Protein AF-0000000083410992 (afdb_homodimer)

Structure (mmCIF, N/CA/C/O backbone):
data_AF-0000000083410992-model_v1
#
loop_
_entity.id
_entity.type
_entity.pdbx_description
1 polymer 'MBL fold metallo-hydrolase'
#
loop_
_atom_site.group_PDB
_atom_site.id
_atom_site.type_symbol
_atom_site.label_atom_id
_atom_site.label_alt_id
_atom_site.label_comp_id
_atom_site.label_asym_id
_atom_site.label_entity_id
_atom_site.label_seq_id
_atom_site.pdbx_PDB_ins_code
_atom_site.Cartn_x
_atom_site.Cartn_y
_atom_site.Cartn_z
_atom_site.occupancy
_atom_site.B_iso_or_equiv
_atom_site.auth_seq_id
_atom_site.auth_comp_id
_atom_site.auth_asym_id
_atom_site.auth_atom_id
_atom_site.pdbx_PDB_model_num
ATOM 1 N N . MET A 1 1 ? -15.828 18.203 16.547 1 94.44 1 MET A N 1
ATOM 2 C CA . MET A 1 1 ? -15.164 17.422 15.516 1 94.44 1 MET A CA 1
ATOM 3 C C . MET A 1 1 ? -14.102 16.516 16.125 1 94.44 1 MET A C 1
ATOM 5 O O . MET A 1 1 ? -13.539 16.828 17.172 1 94.44 1 MET A O 1
ATOM 9 N N . ARG A 1 2 ? -13.938 15.328 15.492 1 96.75 2 ARG A N 1
ATOM 10 C CA . ARG A 1 2 ? -12.906 14.398 15.953 1 96.75 2 ARG A CA 1
ATOM 11 C C . ARG A 1 2 ? -11.859 14.164 14.875 1 96.75 2 ARG A C 1
ATOM 13 O O . ARG A 1 2 ? -12.188 14.055 13.695 1 96.75 2 ARG A O 1
ATOM 20 N N . LEU A 1 3 ? -10.57 14.133 15.359 1 98.31 3 LEU A N 1
ATOM 21 C CA . LEU A 1 3 ? -9.445 13.836 14.477 1 98.31 3 LEU A CA 1
ATOM 22 C C . LEU A 1 3 ? -8.836 12.484 14.812 1 98.31 3 LEU A C 1
ATOM 24 O O . LEU A 1 3 ? -8.508 12.211 15.969 1 98.31 3 LEU A O 1
ATOM 28 N N . ARG A 1 4 ? -8.75 11.648 13.852 1 98.75 4 ARG A N 1
ATOM 29 C CA . ARG A 1 4 ? -8 10.398 13.984 1 98.75 4 ARG A CA 1
ATOM 30 C C . ARG A 1 4 ? -6.758 10.398 13.102 1 98.75 4 ARG A C 1
ATOM 32 O O . ARG A 1 4 ? -6.859 10.562 11.883 1 98.75 4 ARG A O 1
ATOM 39 N N . PHE A 1 5 ? -5.617 10.234 13.766 1 98.94 5 PHE A N 1
ATOM 40 C CA . PHE A 1 5 ? -4.395 10.039 12.992 1 98.94 5 PHE A CA 1
ATOM 41 C C . PHE A 1 5 ? -4.324 8.617 12.438 1 98.94 5 PHE A C 1
ATOM 43 O O . PHE A 1 5 ? -4.125 7.664 13.188 1 98.94 5 PHE A O 1
ATOM 50 N N . LEU A 1 6 ? -4.477 8.5 11.117 1 98.88 6 LEU A N 1
ATOM 51 C CA . LEU A 1 6 ? -4.371 7.176 10.508 1 98.88 6 LEU A CA 1
ATOM 52 C C . LEU A 1 6 ? -2.912 6.734 10.422 1 98.88 6 LEU A C 1
ATOM 54 O O . LEU A 1 6 ? -2.592 5.578 10.711 1 98.88 6 LEU A O 1
ATOM 58 N N . GLY A 1 7 ? -2.094 7.613 9.992 1 98.88 7 GLY A N 1
ATOM 59 C CA . GLY A 1 7 ? -0.65 7.441 9.953 1 98.88 7 GLY A CA 1
ATOM 60 C C . GLY A 1 7 ? 0.111 8.703 10.305 1 98.88 7 GLY A C 1
ATOM 61 O O . GLY A 1 7 ? -0.399 9.812 10.133 1 98.88 7 GLY A O 1
ATOM 62 N N . THR A 1 8 ? 1.379 8.516 10.789 1 98.94 8 THR A N 1
ATOM 63 C CA . THR A 1 8 ? 2.119 9.672 11.281 1 98.94 8 THR A CA 1
ATOM 64 C C . THR A 1 8 ? 3.582 9.594 10.859 1 98.94 8 THR A C 1
ATOM 66 O O . THR A 1 8 ? 4.434 10.289 11.43 1 98.94 8 THR A O 1
ATOM 69 N N . GLY A 1 9 ? 3.867 8.688 9.898 1 98.81 9 GLY A N 1
ATOM 70 C CA . GLY A 1 9 ? 5.246 8.484 9.477 1 98.81 9 GLY A CA 1
ATOM 71 C C . GLY A 1 9 ? 5.555 9.094 8.125 1 98.81 9 GLY A C 1
ATOM 72 O O . GLY A 1 9 ? 4.664 9.633 7.461 1 98.81 9 GLY A O 1
ATOM 73 N N . THR A 1 10 ? 6.836 9.078 7.781 1 97.75 10 THR A N 1
ATOM 74 C CA . THR A 1 10 ? 7.336 9.57 6.5 1 97.75 10 THR A CA 1
ATOM 75 C C . THR A 1 10 ? 7.055 8.57 5.387 1 97.75 10 THR A C 1
ATOM 77 O O . THR A 1 10 ? 6.398 7.547 5.613 1 97.75 10 THR A O 1
ATOM 80 N N . SER A 1 11 ? 7.602 8.898 4.191 1 96.56 11 SER A N 1
ATOM 81 C CA . SER A 1 11 ? 7.379 8.078 3.006 1 96.56 11 SER A CA 1
ATOM 82 C C . SER A 1 11 ? 7.922 6.664 3.199 1 96.56 11 SER A C 1
ATOM 84 O O . SER A 1 11 ? 7.422 5.715 2.594 1 96.56 11 SER A O 1
ATOM 86 N N . SER A 1 12 ? 8.883 6.5 4.137 1 95.44 12 SER A N 1
ATOM 87 C CA . SER A 1 12 ? 9.5 5.191 4.336 1 95.44 12 SER A CA 1
ATOM 88 C C . SER A 1 12 ? 8.812 4.426 5.465 1 95.44 12 SER A C 1
ATOM 90 O O . SER A 1 12 ? 9.109 3.248 5.688 1 95.44 12 SER A O 1
ATOM 92 N N . GLY A 1 13 ? 7.887 5.105 6.168 1 97.69 13 GLY A N 1
ATOM 93 C CA . GLY A 1 13 ? 7.359 4.492 7.379 1 97.69 13 GLY A CA 1
ATOM 94 C C . GLY A 1 13 ? 8.414 4.273 8.445 1 97.69 13 GLY A C 1
ATOM 95 O O . GLY A 1 13 ? 9.602 4.477 8.203 1 97.69 13 GLY A O 1
ATOM 96 N N . VAL A 1 14 ? 7.949 4.039 9.617 1 98.69 14 VAL A N 1
ATOM 97 C CA . VAL A 1 14 ? 8.781 3.59 10.727 1 98.69 14 VAL A CA 1
ATOM 98 C C . VAL A 1 14 ? 8.242 2.27 11.273 1 98.69 14 VAL A C 1
ATOM 100 O O . VAL A 1 14 ? 7.109 2.209 11.766 1 98.69 14 VAL A O 1
ATOM 103 N N . PRO A 1 15 ? 9.094 1.161 11.219 1 98.31 15 PRO A N 1
ATOM 104 C CA . PRO A 1 15 ? 10.516 1.093 10.867 1 98.31 15 PRO A CA 1
ATOM 105 C C . PRO A 1 15 ? 10.766 1.355 9.383 1 98.31 15 PRO A C 1
ATOM 107 O O . PRO A 1 15 ? 9.875 1.125 8.555 1 98.31 15 PRO A O 1
ATOM 110 N N . GLN A 1 16 ? 11.875 1.938 9.109 1 97.25 16 GLN A N 1
ATOM 111 C CA . GLN A 1 16 ? 12.383 1.91 7.75 1 97.25 16 GLN A CA 1
ATOM 112 C C . GLN A 1 16 ? 12.906 0.522 7.387 1 97.25 16 GLN A C 1
ATOM 114 O O . GLN A 1 16 ? 13.602 -0.113 8.18 1 97.25 16 GLN A O 1
ATOM 119 N N . LEU A 1 17 ? 12.516 0.071 6.168 1 96.31 17 LEU A N 1
ATOM 120 C CA . LEU A 1 17 ? 12.977 -1.244 5.734 1 96.31 17 LEU A CA 1
ATOM 121 C C . LEU A 1 17 ? 14.5 -1.323 5.766 1 96.31 17 LEU A C 1
ATOM 123 O O . LEU A 1 17 ? 15.188 -0.37 5.387 1 96.31 17 LEU A O 1
ATOM 127 N N . MET A 1 18 ? 15.07 -2.389 6.305 1 93.56 18 MET A N 1
ATOM 128 C CA . MET A 1 18 ? 16.484 -2.723 6.344 1 93.56 18 MET A CA 1
ATOM 129 C C . MET A 1 18 ? 17.219 -1.892 7.398 1 93.56 18 MET A C 1
ATOM 131 O O . MET A 1 18 ? 18.438 -1.891 7.457 1 93.56 18 MET A O 1
ATOM 135 N N . CYS A 1 19 ? 16.484 -1.168 8.266 1 96.5 19 CYS A N 1
ATOM 136 C CA . CYS A 1 19 ? 17.094 -0.372 9.328 1 96.5 19 CYS A CA 1
ATOM 137 C C . CYS A 1 19 ? 17.016 -1.093 10.672 1 96.5 19 CYS A C 1
ATOM 139 O O . CYS A 1 19 ? 15.992 -1.705 10.984 1 96.5 19 CYS A O 1
ATOM 141 N N . LYS A 1 20 ? 18.078 -1.01 11.492 1 96.5 20 LYS A N 1
ATOM 142 C CA . LYS A 1 20 ? 18.109 -1.709 12.773 1 96.5 20 LYS A CA 1
ATOM 143 C C . LYS A 1 20 ? 18.406 -0.744 13.914 1 96.5 20 LYS A C 1
ATOM 145 O O . LYS A 1 20 ? 18.906 -1.154 14.969 1 96.5 20 LYS A O 1
ATOM 150 N N . CYS A 1 21 ? 18.125 0.536 13.719 1 98.06 21 CYS A N 1
ATOM 151 C CA . CYS A 1 21 ? 18.391 1.511 14.773 1 98.06 21 CYS A CA 1
ATOM 152 C C . CYS A 1 21 ? 17.406 1.333 15.93 1 98.06 21 CYS A C 1
ATOM 154 O O . CYS A 1 21 ? 16.484 0.523 15.852 1 98.06 21 CYS A O 1
ATOM 156 N N . GLU A 1 22 ? 17.594 2.105 16.953 1 98.44 22 GLU A N 1
ATOM 157 C CA . GLU A 1 22 ? 16.828 1.948 18.188 1 98.44 22 GLU A CA 1
ATOM 158 C C . GLU A 1 22 ? 15.344 2.244 17.953 1 98.44 22 GLU A C 1
ATOM 160 O O . GLU A 1 22 ? 14.477 1.61 18.562 1 98.44 22 GLU A O 1
ATOM 165 N N . VAL A 1 23 ? 15.055 3.199 17.109 1 98.81 23 VAL A N 1
ATOM 166 C CA . VAL A 1 23 ? 13.664 3.572 16.828 1 98.81 23 VAL A CA 1
ATOM 167 C C . VAL A 1 23 ? 13 2.498 15.977 1 98.81 23 VAL A C 1
ATOM 169 O O . VAL A 1 23 ? 11.883 2.07 16.266 1 98.81 23 VAL A O 1
ATOM 172 N N . CYS A 1 24 ? 13.672 2.01 14.977 1 98.44 24 CYS A N 1
ATOM 173 C CA . CYS A 1 24 ? 13.117 1.047 14.039 1 98.44 24 CYS A CA 1
ATOM 174 C C . CYS A 1 24 ? 12.977 -0.328 14.68 1 98.44 24 CYS A C 1
ATOM 176 O O . CYS A 1 24 ? 12.203 -1.165 14.211 1 98.44 24 CYS A O 1
ATOM 178 N N . THR A 1 25 ? 13.695 -0.54 15.766 1 98.06 25 THR A N 1
ATOM 179 C CA . THR A 1 25 ? 13.602 -1.831 16.438 1 98.06 25 THR A CA 1
ATOM 180 C C . THR A 1 25 ? 12.812 -1.71 17.734 1 98.06 25 THR A C 1
ATOM 182 O O . THR A 1 25 ? 12.688 -2.682 18.484 1 98.06 25 THR A O 1
ATOM 185 N N . SER A 1 26 ? 12.312 -0.513 18.031 1 98.5 26 SER A N 1
ATOM 186 C CA . SER A 1 26 ? 11.523 -0.283 19.234 1 98.5 26 SER A CA 1
ATOM 187 C C . SER A 1 26 ? 10.305 -1.193 19.297 1 98.5 26 SER A C 1
ATOM 189 O O . SER A 1 26 ? 9.664 -1.438 18.266 1 98.5 26 SER A O 1
ATOM 191 N N . THR A 1 27 ? 9.914 -1.632 20.469 1 97.38 27 THR A N 1
ATOM 192 C CA . THR A 1 27 ? 8.719 -2.461 20.641 1 97.38 27 THR A CA 1
ATOM 193 C C . THR A 1 27 ? 7.523 -1.609 21.062 1 97.38 27 THR A C 1
ATOM 195 O O . THR A 1 27 ? 6.398 -2.109 21.141 1 97.38 27 THR A O 1
ATOM 198 N N . ASP A 1 28 ? 7.766 -0.327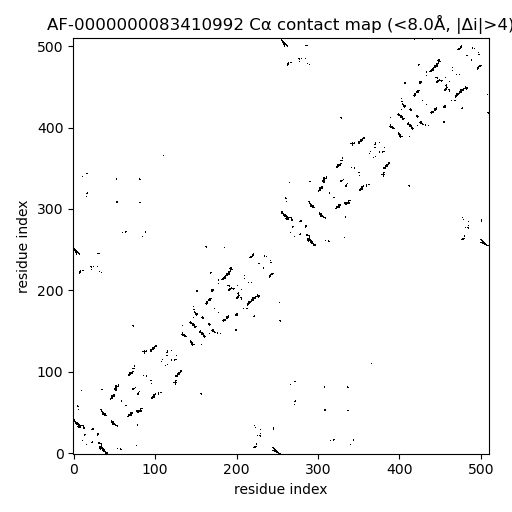 21.344 1 98.12 28 ASP A N 1
ATOM 199 C CA . ASP A 1 28 ? 6.684 0.609 21.625 1 98.12 28 ASP A CA 1
ATOM 200 C C . ASP A 1 28 ? 5.871 0.916 20.359 1 98.12 28 ASP A C 1
ATOM 202 O O . ASP A 1 28 ? 6.41 1.439 19.391 1 98.12 28 ASP A O 1
ATOM 206 N N . THR A 1 29 ? 4.605 0.605 20.344 1 97.94 29 THR A N 1
ATOM 207 C CA . THR A 1 29 ? 3.754 0.764 19.172 1 97.94 29 THR A CA 1
ATOM 208 C C . THR A 1 29 ? 3.678 2.23 18.75 1 97.94 29 THR A C 1
ATOM 210 O O . THR A 1 29 ? 3.381 2.537 17.594 1 97.94 29 THR A O 1
ATOM 213 N N . HIS A 1 30 ? 3.984 3.133 19.688 1 98.5 30 HIS A N 1
ATOM 214 C CA . HIS A 1 30 ? 3.941 4.555 19.375 1 98.5 30 HIS A CA 1
ATOM 215 C C . HIS A 1 30 ? 5.125 4.961 18.5 1 98.5 30 HIS A C 1
ATOM 217 O O . HIS A 1 30 ? 5.133 6.055 17.922 1 98.5 30 HIS A O 1
ATOM 223 N N . ASP A 1 31 ? 6.109 4.055 18.391 1 98.69 31 ASP A N 1
ATOM 224 C CA . ASP A 1 31 ? 7.266 4.316 17.547 1 98.69 31 ASP A CA 1
ATOM 225 C C . ASP A 1 31 ? 7.062 3.736 16.141 1 98.69 31 ASP A C 1
ATOM 227 O O . ASP A 1 31 ? 7.879 3.959 15.25 1 98.69 31 ASP A O 1
ATOM 231 N N . LYS A 1 32 ? 6.016 2.908 15.961 1 98.69 32 LYS A N 1
ATOM 232 C CA . LYS A 1 32 ? 5.668 2.365 14.656 1 98.69 32 LYS A CA 1
ATOM 233 C C . LYS A 1 32 ? 4.719 3.297 13.906 1 98.69 32 LYS A C 1
ATOM 235 O O . LYS A 1 32 ? 3.656 3.654 14.422 1 98.69 32 LYS A O 1
ATOM 240 N N . ARG A 1 33 ? 5.152 3.703 12.766 1 98.81 33 ARG A N 1
ATOM 241 C CA . ARG A 1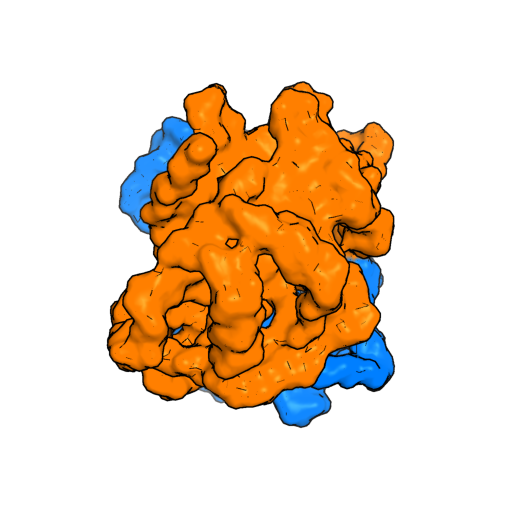 33 ? 4.391 4.73 12.062 1 98.81 33 ARG A CA 1
ATOM 242 C C . ARG A 1 33 ? 4.176 4.355 10.602 1 98.81 33 ARG A C 1
ATOM 244 O O . ARG A 1 33 ? 5.141 4.105 9.875 1 98.81 33 ARG A O 1
ATOM 251 N N . SER A 1 34 ? 2.883 4.199 10.188 1 98.75 34 SER A N 1
ATOM 252 C CA . SER A 1 34 ? 2.553 4.117 8.773 1 98.75 34 SER A CA 1
ATOM 253 C C . SER A 1 34 ? 2.553 5.496 8.125 1 98.75 34 SER A C 1
ATOM 255 O O . SER A 1 34 ? 2.775 6.504 8.797 1 98.75 34 SER A O 1
ATOM 257 N N . ARG A 1 35 ? 2.406 5.582 6.797 1 98.81 35 ARG A N 1
ATOM 258 C CA . ARG A 1 35 ? 2.523 6.852 6.09 1 98.81 35 ARG A CA 1
ATOM 259 C C . ARG A 1 35 ? 1.422 7.816 6.516 1 98.81 35 ARG A C 1
ATOM 261 O O . ARG A 1 35 ? 0.283 7.406 6.746 1 98.81 35 ARG A O 1
ATOM 268 N N . SER A 1 36 ? 1.712 9.062 6.484 1 98.88 36 SER A N 1
ATOM 269 C CA . SER A 1 36 ? 0.892 10.125 7.066 1 98.88 36 SER A CA 1
ATOM 270 C C . SER A 1 36 ? -0.461 10.219 6.371 1 98.88 36 SER A C 1
ATOM 272 O O . SER A 1 36 ? -0.532 10.242 5.141 1 98.88 36 SER A O 1
ATOM 274 N N . SER A 1 37 ? -1.49 10.203 7.102 1 98.94 37 SER A N 1
ATOM 275 C CA . SER A 1 37 ? -2.889 10.359 6.715 1 98.94 37 SER A CA 1
ATOM 276 C C . SER A 1 37 ? -3.77 10.633 7.926 1 98.94 37 SER A C 1
ATOM 278 O O . SER A 1 37 ? -3.379 10.359 9.062 1 98.94 37 SER A O 1
ATOM 280 N N . ALA A 1 38 ? -4.926 11.266 7.727 1 98.88 38 ALA A N 1
ATOM 281 C CA . ALA A 1 38 ? -5.805 11.594 8.852 1 98.88 38 ALA A CA 1
ATOM 282 C C . ALA A 1 38 ? -7.27 11.492 8.445 1 98.88 38 ALA A C 1
ATOM 284 O O . ALA A 1 38 ? -7.605 11.633 7.266 1 98.88 38 ALA A O 1
ATOM 285 N N . LEU A 1 39 ? -8.078 11.188 9.375 1 98.81 39 LEU A N 1
ATOM 286 C CA . LEU A 1 39 ? -9.531 11.125 9.242 1 98.81 39 LEU A CA 1
ATOM 287 C C . LEU A 1 39 ? -10.203 12.18 10.117 1 98.81 39 LEU A C 1
ATOM 289 O O . LEU A 1 39 ? -10.055 12.164 11.336 1 98.81 39 LEU A O 1
ATOM 293 N N . ILE A 1 40 ? -10.828 13.117 9.43 1 98.38 40 ILE A N 1
ATOM 294 C CA . ILE A 1 40 ? -11.625 14.125 10.133 1 98.38 40 ILE A CA 1
ATOM 295 C C . ILE A 1 40 ? -13.07 13.641 10.266 1 98.38 40 ILE A C 1
ATOM 297 O O . ILE A 1 40 ? -13.773 13.484 9.266 1 98.38 40 ILE A O 1
ATOM 301 N N . GLN A 1 41 ? -13.453 13.406 11.422 1 97.25 41 GLN A N 1
ATOM 302 C CA . GLN A 1 41 ? -14.812 12.961 11.711 1 97.25 41 GLN A CA 1
ATOM 303 C C . GLN A 1 41 ? -15.672 14.102 12.242 1 97.25 41 GLN A C 1
ATOM 305 O O . GLN A 1 41 ? -15.5 14.531 13.383 1 97.25 41 GLN A O 1
ATOM 310 N N . LEU A 1 42 ? -16.594 14.539 11.422 1 95.94 42 LEU A N 1
ATOM 311 C CA . LEU A 1 42 ? -17.438 15.672 11.773 1 95.94 42 LEU A CA 1
ATOM 312 C C . LEU A 1 42 ? -18.578 15.234 12.68 1 95.94 42 LEU A C 1
ATOM 314 O O . LEU A 1 42 ? -18.906 14.047 12.742 1 95.94 42 LEU A O 1
ATOM 318 N N . ASN A 1 43 ? -19.219 16.172 13.328 1 92.06 43 ASN A N 1
ATOM 319 C CA . ASN A 1 43 ? -20.266 15.883 14.305 1 92.06 43 ASN A CA 1
ATOM 320 C C . ASN A 1 43 ? -21.516 15.297 13.633 1 92.06 43 ASN A C 1
ATOM 322 O O . ASN A 1 43 ? -22.281 14.57 14.266 1 92.06 43 ASN A O 1
ATOM 326 N N . ASP A 1 44 ? -21.688 15.57 12.398 1 93.38 44 ASP A N 1
ATOM 327 C CA . ASP A 1 44 ? -22.891 15.102 11.711 1 93.38 44 ASP A CA 1
ATOM 328 C C . ASP A 1 44 ? -22.672 13.719 11.102 1 93.38 44 ASP A C 1
ATOM 330 O O . ASP A 1 44 ? -23.531 13.203 10.391 1 93.38 44 ASP A O 1
ATOM 334 N N . GLY A 1 45 ? -21.531 13.133 11.32 1 93.06 45 GLY A N 1
ATOM 335 C CA . GLY A 1 45 ? -21.281 11.766 10.898 1 93.06 45 GLY A CA 1
ATOM 336 C C . GLY A 1 45 ? -20.453 11.672 9.633 1 93.06 45 GLY A C 1
ATOM 337 O O . GLY A 1 45 ? -19.969 10.594 9.273 1 93.06 45 GLY A O 1
ATOM 338 N N . ARG A 1 46 ? -20.266 12.828 8.969 1 96.25 46 ARG A N 1
ATOM 339 C CA . ARG A 1 46 ? -19.438 12.82 7.766 1 96.25 46 ARG A CA 1
ATOM 340 C C . ARG A 1 46 ? -17.953 12.664 8.117 1 96.25 46 ARG A C 1
ATOM 342 O O . ARG A 1 46 ? -17.484 13.234 9.102 1 96.25 46 ARG A O 1
ATOM 349 N N . ASN A 1 47 ? -17.234 11.789 7.316 1 98.19 47 ASN A N 1
ATOM 350 C CA . ASN A 1 47 ? -15.797 11.562 7.465 1 98.19 47 ASN A CA 1
ATOM 351 C C . ASN A 1 47 ? -15.023 12.094 6.262 1 98.19 47 ASN A C 1
ATOM 353 O O . ASN A 1 47 ? -15.328 11.75 5.117 1 98.19 47 ASN A O 1
ATOM 357 N N . LEU A 1 48 ? -14.078 12.992 6.527 1 98.56 48 LEU A N 1
ATOM 358 C CA . LEU A 1 48 ? -13.18 13.492 5.5 1 98.56 48 LEU A CA 1
ATOM 359 C C . LEU A 1 48 ? -11.789 12.891 5.652 1 98.56 48 LEU A C 1
ATOM 361 O O . LEU A 1 48 ? -11.211 12.922 6.742 1 98.56 48 LEU A O 1
ATOM 365 N N . LEU A 1 49 ? -11.328 12.336 4.551 1 98.88 49 LEU A N 1
ATOM 366 C CA . LEU A 1 49 ? -10 11.742 4.531 1 98.88 49 LEU A CA 1
ATOM 367 C C . LEU A 1 49 ? -8.953 12.75 4.062 1 98.88 49 LEU A C 1
ATOM 369 O O . LEU A 1 49 ? -9.188 13.492 3.102 1 98.88 49 LEU A O 1
ATOM 373 N N . ILE A 1 50 ? -7.867 12.898 4.801 1 98.94 50 ILE A N 1
ATOM 374 C CA . ILE A 1 50 ? -6.711 13.633 4.297 1 98.94 50 ILE A CA 1
ATOM 375 C C . ILE A 1 50 ? -5.656 12.641 3.797 1 98.94 50 ILE A C 1
ATOM 377 O O . ILE A 1 50 ? -5.113 11.859 4.578 1 98.94 50 ILE A O 1
ATOM 381 N N . ASP A 1 51 ? -5.336 12.688 2.543 1 98.94 51 ASP A N 1
ATOM 382 C CA . ASP A 1 51 ? -4.348 11.859 1.854 1 98.94 51 ASP A CA 1
ATOM 383 C C . ASP A 1 51 ? -4.723 10.383 1.923 1 98.94 51 ASP A C 1
ATOM 385 O O . ASP A 1 51 ? -5.418 9.953 2.846 1 98.94 51 ASP A O 1
ATOM 389 N N . CYS A 1 52 ? -4.344 9.695 0.924 1 98.75 52 CYS A N 1
ATOM 390 C CA . CYS A 1 52 ? -4.637 8.281 0.737 1 98.75 52 CYS A CA 1
ATOM 391 C C . CYS A 1 52 ? -3.41 7.527 0.241 1 98.75 52 CYS A C 1
ATOM 393 O O . CYS A 1 52 ? -3.314 7.199 -0.942 1 98.75 52 CYS A O 1
ATOM 395 N N . GLY A 1 53 ? -2.537 7.277 1.169 1 98.5 53 GLY A N 1
ATOM 396 C CA . GLY A 1 53 ? -1.282 6.621 0.835 1 98.5 53 GLY A CA 1
ATOM 397 C C . GLY A 1 53 ? -1.403 5.109 0.75 1 98.5 53 GLY A C 1
ATOM 398 O O . GLY A 1 53 ? -2.506 4.566 0.832 1 98.5 53 GLY A O 1
ATOM 399 N N . PRO A 1 54 ? -0.276 4.41 0.61 1 98.25 54 PRO A N 1
ATOM 400 C CA . PRO A 1 54 ? -0.292 2.963 0.386 1 98.25 54 PRO A CA 1
ATOM 401 C C . PRO A 1 54 ? -0.78 2.184 1.604 1 98.25 54 PRO A C 1
ATOM 403 O O . PRO A 1 54 ? -1.128 1.005 1.489 1 98.25 54 PRO A O 1
ATOM 406 N N . ASP A 1 55 ? -0.814 2.836 2.787 1 98.62 55 ASP A N 1
ATOM 407 C CA . ASP A 1 55 ? -1.237 2.154 4.008 1 98.62 55 ASP A CA 1
ATOM 408 C C . ASP A 1 55 ? -2.742 2.305 4.227 1 98.62 55 ASP A C 1
ATOM 410 O O . ASP A 1 55 ? -3.277 1.835 5.23 1 98.62 55 ASP A O 1
ATOM 414 N N . PHE A 1 56 ? -3.463 2.926 3.26 1 98.81 56 PHE A N 1
ATOM 415 C CA . PHE A 1 56 ? -4.863 3.291 3.438 1 98.81 56 PHE A CA 1
ATOM 416 C C . PHE A 1 56 ? -5.699 2.072 3.814 1 98.81 56 PHE A C 1
ATOM 418 O O . PHE A 1 56 ? -6.477 2.121 4.77 1 98.81 56 PHE A O 1
ATOM 425 N N . TYR A 1 57 ? -5.523 0.978 3.117 1 98.5 57 TYR A N 1
ATOM 426 C CA . TYR A 1 57 ? -6.312 -0.228 3.342 1 98.5 57 TYR A CA 1
ATOM 427 C C . TYR A 1 57 ? -6.254 -0.654 4.805 1 98.5 57 TYR A C 1
ATOM 429 O O . TYR A 1 57 ? -7.289 -0.767 5.465 1 98.5 57 TYR A O 1
ATOM 437 N N . THR A 1 58 ? -5.031 -0.806 5.34 1 98 58 THR A N 1
ATOM 438 C CA . THR A 1 58 ? -4.863 -1.263 6.715 1 98 58 THR A CA 1
ATOM 439 C C . THR A 1 58 ? -5.305 -0.184 7.703 1 98 58 THR A C 1
ATOM 441 O O . THR A 1 58 ? -5.902 -0.488 8.734 1 98 58 THR A O 1
ATOM 444 N N . GLN A 1 59 ? -5.055 1.064 7.352 1 98.62 59 GLN A N 1
ATOM 445 C CA . GLN A 1 59 ? -5.41 2.184 8.219 1 98.62 59 GLN A CA 1
ATOM 446 C C . GLN A 1 59 ? -6.922 2.264 8.414 1 98.62 59 GLN A C 1
ATOM 448 O O . GLN A 1 59 ? -7.398 2.375 9.547 1 98.62 59 GLN A O 1
ATOM 453 N N . ILE A 1 60 ? -7.66 2.131 7.324 1 98.44 60 ILE A N 1
ATOM 454 C CA . ILE A 1 60 ? -9.102 2.342 7.387 1 98.44 60 ILE A CA 1
ATOM 455 C C . ILE A 1 60 ? -9.781 1.106 7.977 1 98.44 60 ILE A C 1
ATOM 457 O O . ILE A 1 60 ? -10.797 1.218 8.664 1 98.44 60 ILE A O 1
ATOM 461 N N . LEU A 1 61 ? -9.195 -0.049 7.75 1 97.56 61 LEU A N 1
ATOM 462 C CA . LEU A 1 61 ? -9.672 -1.252 8.43 1 97.56 61 LEU A CA 1
ATOM 463 C C . LEU A 1 61 ? -9.578 -1.092 9.945 1 97.56 61 LEU A C 1
ATOM 465 O O . LEU A 1 61 ? -10.539 -1.375 10.664 1 97.56 61 LEU A O 1
ATOM 469 N N . HIS A 1 62 ? -8.43 -0.573 10.406 1 97 62 HIS A N 1
ATOM 470 C CA . HIS A 1 62 ? -8.219 -0.383 11.836 1 97 62 HIS A CA 1
ATOM 471 C C . HIS A 1 62 ? -9.172 0.666 12.406 1 97 62 HIS A C 1
ATOM 473 O O . HIS A 1 62 ? -9.562 0.585 13.57 1 97 62 HIS A O 1
ATOM 479 N N . ALA A 1 63 ? -9.523 1.588 11.531 1 97.81 63 ALA A N 1
ATOM 480 C CA . ALA A 1 63 ? -10.422 2.654 11.961 1 97.81 63 ALA A CA 1
ATOM 481 C C . ALA A 1 63 ? -11.867 2.184 11.961 1 97.81 63 ALA A C 1
ATOM 483 O O . ALA A 1 63 ? -12.781 2.945 12.297 1 97.81 63 ALA A O 1
ATOM 484 N N . GLY A 1 64 ? -12.062 0.942 11.5 1 96 64 GLY A N 1
ATOM 485 C CA . GLY A 1 64 ? -13.398 0.363 11.547 1 96 64 GLY A CA 1
ATOM 486 C C . GLY A 1 64 ? -14.195 0.613 10.281 1 96 64 GLY A C 1
ATOM 487 O O . GLY A 1 64 ? -15.43 0.649 10.32 1 96 64 GLY A O 1
ATOM 488 N N . CYS A 1 65 ? -13.562 1.003 9.219 1 95.56 65 CYS A N 1
ATOM 489 C CA . CYS A 1 65 ? -14.141 1.165 7.887 1 95.56 65 CYS A CA 1
ATOM 490 C C . CYS A 1 65 ? -15.281 2.174 7.906 1 95.56 65 CYS A C 1
ATOM 492 O O . CYS A 1 65 ? -16.359 1.91 7.371 1 95.56 65 CYS A O 1
ATOM 494 N N . PRO A 1 66 ? -15 3.285 8.469 1 95.56 66 PRO A N 1
ATOM 495 C CA . PRO A 1 66 ? -16.062 4.301 8.406 1 95.56 66 PRO A CA 1
ATOM 496 C C . PRO A 1 66 ? -16.406 4.699 6.973 1 95.56 66 PRO A C 1
ATOM 498 O O . PRO A 1 66 ? -15.562 4.602 6.078 1 95.56 66 PRO A O 1
ATOM 501 N N . GLN A 1 67 ? -17.641 5.117 6.77 1 95.38 67 GLN A N 1
ATOM 502 C CA . GLN A 1 67 ? -17.984 5.719 5.488 1 95.38 67 GLN A CA 1
ATOM 503 C C . GLN A 1 67 ? -17.188 7.004 5.254 1 95.38 67 GLN A C 1
ATOM 505 O O . GLN A 1 67 ? -17 7.797 6.18 1 95.38 67 GLN A O 1
ATOM 510 N N . LEU A 1 68 ? -16.75 7.191 4.023 1 97.19 68 LEU A N 1
ATOM 511 C CA . LEU A 1 68 ? -15.992 8.383 3.676 1 97.19 68 LEU A CA 1
ATOM 512 C C . LEU A 1 68 ? -16.812 9.32 2.795 1 97.19 68 LEU A C 1
ATOM 514 O O . LEU A 1 68 ? -17.516 8.867 1.882 1 97.19 68 LEU A O 1
ATOM 518 N N . HIS A 1 69 ? -16.719 10.602 3.135 1 96.5 69 HIS A N 1
ATOM 519 C CA . HIS A 1 69 ? -17.438 11.625 2.387 1 96.5 69 HIS A CA 1
ATOM 520 C C . HIS A 1 69 ? -16.625 12.141 1.212 1 96.5 69 HIS A C 1
ATOM 522 O O . HIS A 1 69 ? -17.156 12.344 0.118 1 96.5 69 HIS A O 1
ATOM 528 N N . CYS A 1 70 ? -15.398 12.375 1.388 1 97.75 70 CYS A N 1
ATOM 529 C CA . CYS A 1 70 ? -14.461 12.82 0.365 1 97.75 70 CYS A CA 1
ATOM 530 C C . CYS A 1 70 ? -13.023 12.695 0.855 1 97.75 70 CYS A C 1
ATOM 532 O O . CYS A 1 70 ? -12.781 12.289 1.995 1 97.75 70 CYS A O 1
ATOM 534 N N . ALA A 1 71 ? -12.125 12.945 -0.042 1 98.75 71 ALA A N 1
ATOM 535 C CA . ALA A 1 71 ? -10.711 13.016 0.333 1 98.75 71 ALA A CA 1
ATOM 536 C C . ALA A 1 71 ? -10.102 14.352 -0.094 1 98.75 71 ALA A C 1
ATOM 538 O O . ALA A 1 71 ? -10.383 14.852 -1.187 1 98.75 71 ALA A O 1
ATOM 539 N N . LEU A 1 72 ? -9.367 14.961 0.819 1 98.94 72 LEU A N 1
ATOM 540 C CA . LEU A 1 72 ? -8.508 16.109 0.549 1 98.94 72 LEU A CA 1
ATOM 541 C C . LEU A 1 72 ? -7.059 15.664 0.352 1 98.94 72 LEU A C 1
ATOM 543 O O . LEU A 1 72 ? -6.461 15.07 1.249 1 98.94 72 LEU A O 1
ATOM 547 N N . LEU A 1 73 ? -6.5 15.938 -0.827 1 98.94 73 LEU A N 1
ATOM 548 C CA . LEU A 1 73 ? -5.141 15.5 -1.109 1 98.94 73 LEU A CA 1
ATOM 549 C C . LEU A 1 73 ? -4.16 16.656 -1.034 1 98.94 73 LEU A C 1
ATOM 551 O O . LEU A 1 73 ? -4.363 17.688 -1.682 1 98.94 73 LEU A O 1
ATOM 555 N N . THR A 1 74 ? -3.107 16.453 -0.258 1 98.88 74 THR A N 1
ATOM 556 C CA . THR A 1 74 ? -2.117 17.5 -0.072 1 98.88 74 THR A CA 1
ATOM 557 C C . THR A 1 74 ? -1.223 17.625 -1.302 1 98.88 74 THR A C 1
ATOM 559 O O . THR A 1 74 ? -1.026 18.719 -1.824 1 98.88 74 THR A O 1
ATOM 562 N N . HIS A 1 75 ? -0.649 16.516 -1.741 1 98.69 75 HIS A N 1
ATOM 563 C CA . HIS A 1 75 ? 0.193 16.469 -2.932 1 98.69 75 HIS A CA 1
ATOM 564 C C . HIS A 1 75 ? 0.332 15.031 -3.445 1 98.69 75 HIS A C 1
ATOM 566 O O . HIS A 1 75 ? -0.24 14.102 -2.873 1 98.69 75 HIS A O 1
ATOM 572 N N . SER A 1 76 ? 1.101 14.828 -4.543 1 97.62 76 SER A N 1
ATOM 573 C CA . SER A 1 76 ? 0.931 13.602 -5.312 1 97.62 76 SER A CA 1
ATOM 574 C C . SER A 1 76 ? 2.041 12.602 -5.012 1 97.62 76 SER A C 1
ATOM 576 O O . SER A 1 76 ? 2.172 11.586 -5.699 1 97.62 76 SER A O 1
ATOM 578 N N . HIS A 1 77 ? 2.896 12.867 -3.98 1 96.94 77 HIS A N 1
ATOM 579 C CA . HIS A 1 77 ? 3.902 11.867 -3.652 1 96.94 77 HIS A CA 1
ATOM 580 C C . HIS A 1 77 ? 3.254 10.531 -3.293 1 96.94 77 HIS A C 1
ATOM 582 O O . HIS A 1 77 ? 2.137 10.5 -2.771 1 96.94 77 HIS A O 1
ATOM 588 N N . TYR A 1 78 ? 3.977 9.453 -3.537 1 96.5 78 TYR A N 1
ATOM 589 C CA . TYR A 1 78 ? 3.5 8.078 -3.387 1 96.5 78 TYR A CA 1
ATOM 590 C C . TYR A 1 78 ? 2.906 7.859 -2.002 1 96.5 78 TYR A C 1
ATOM 592 O O . TYR A 1 78 ? 1.824 7.281 -1.87 1 96.5 78 TYR A O 1
ATOM 600 N N . ASP A 1 79 ? 3.568 8.336 -0.988 1 97.62 79 ASP A N 1
ATOM 601 C CA . ASP A 1 79 ? 3.148 8.062 0.383 1 97.62 79 ASP A CA 1
ATOM 602 C C . ASP A 1 79 ? 1.868 8.82 0.727 1 97.62 79 ASP A C 1
ATOM 604 O O . ASP A 1 79 ? 1.254 8.57 1.767 1 97.62 79 ASP A O 1
ATOM 608 N N . HIS A 1 80 ? 1.342 9.656 -0.171 1 98.69 80 HIS A N 1
ATOM 609 C CA . HIS A 1 80 ? 0.137 10.422 0.117 1 98.69 80 HIS A CA 1
ATOM 610 C C . HIS A 1 80 ? -1.004 10.031 -0.815 1 98.69 80 HIS A C 1
ATOM 612 O O . HIS A 1 80 ? -2.17 10.312 -0.529 1 98.69 80 HIS A O 1
ATOM 618 N N . VAL A 1 81 ? -0.667 9.328 -1.926 1 98.38 81 VAL A N 1
ATOM 619 C CA . VAL A 1 81 ? -1.747 9.031 -2.859 1 98.38 81 VAL A CA 1
ATOM 620 C C . VAL A 1 81 ? -1.615 7.594 -3.359 1 98.38 81 VAL A C 1
ATOM 622 O O . VAL A 1 81 ? -2.428 7.137 -4.164 1 98.38 81 VAL A O 1
ATOM 625 N N . GLY A 1 82 ? -0.641 6.852 -2.918 1 97.62 82 GLY A N 1
ATOM 626 C CA . GLY A 1 82 ? -0.31 5.547 -3.467 1 97.62 82 GLY A CA 1
ATOM 627 C C . GLY A 1 82 ? -1.384 4.508 -3.217 1 97.62 82 GLY A C 1
ATOM 628 O O . GLY A 1 82 ? -1.36 3.428 -3.812 1 97.62 82 GLY A O 1
ATOM 629 N N . GLY A 1 83 ? -2.383 4.793 -2.367 1 97.94 83 GLY A N 1
ATOM 630 C CA . GLY A 1 83 ? -3.422 3.836 -2.021 1 97.94 83 GLY A CA 1
ATOM 631 C C . GLY A 1 83 ? -4.777 4.195 -2.594 1 97.94 83 GLY A C 1
ATOM 632 O O . GLY A 1 83 ? -5.797 3.631 -2.191 1 97.94 83 GLY A O 1
ATOM 633 N N . ILE A 1 84 ? -4.867 5.086 -3.574 1 97.12 84 ILE A N 1
ATOM 634 C CA . ILE A 1 84 ? -6.129 5.672 -4.016 1 97.12 84 ILE A CA 1
ATOM 635 C C . ILE A 1 84 ? -6.996 4.598 -4.664 1 97.12 84 ILE A C 1
ATOM 637 O O . ILE A 1 84 ? -8.227 4.695 -4.652 1 97.12 84 ILE A O 1
ATOM 641 N N . ASP A 1 85 ? -6.383 3.545 -5.227 1 95.56 85 ASP A N 1
ATOM 642 C CA . ASP A 1 85 ? -7.133 2.441 -5.816 1 95.56 85 ASP A CA 1
ATOM 643 C C . ASP A 1 85 ? -8.008 1.755 -4.77 1 95.56 85 ASP A C 1
ATOM 645 O O . ASP A 1 85 ? -9.109 1.284 -5.082 1 95.56 85 ASP A O 1
ATOM 649 N N . ASP A 1 86 ? -7.637 1.799 -3.545 1 96.75 86 ASP A N 1
ATOM 650 C CA . ASP A 1 86 ? -8.328 1.122 -2.455 1 96.75 86 ASP A CA 1
ATOM 651 C C . ASP A 1 86 ? -9.594 1.883 -2.055 1 96.75 86 ASP A C 1
ATOM 653 O O . ASP A 1 86 ? -10.367 1.412 -1.22 1 96.75 86 ASP A O 1
ATOM 657 N N . LEU A 1 87 ? -9.852 3.016 -2.699 1 96.25 87 LEU A N 1
ATOM 658 C CA . LEU A 1 87 ? -11.086 3.752 -2.447 1 96.25 87 LEU A CA 1
ATOM 659 C C . LEU A 1 87 ? -12.242 3.15 -3.23 1 96.25 87 LEU A C 1
ATOM 661 O O . LEU A 1 87 ? -13.383 3.615 -3.121 1 96.25 87 LEU A O 1
ATOM 665 N N . ARG A 1 88 ? -11.992 2.104 -3.943 1 92.5 88 ARG A N 1
ATOM 666 C CA . ARG A 1 88 ? -12.961 1.487 -4.848 1 92.5 88 ARG A CA 1
ATOM 667 C C . ARG A 1 88 ? -14.25 1.135 -4.113 1 92.5 88 ARG A C 1
ATOM 669 O O . ARG A 1 88 ? -15.344 1.368 -4.625 1 92.5 88 ARG A O 1
ATOM 676 N N . PRO A 1 89 ? -14.18 0.626 -2.91 1 91.81 89 PRO A N 1
ATOM 677 C CA . PRO A 1 89 ? -15.438 0.283 -2.236 1 91.81 89 PRO A CA 1
ATOM 678 C C . PRO A 1 89 ? -16.297 1.509 -1.925 1 91.81 89 PRO A C 1
ATOM 680 O O . PRO A 1 89 ? -17.484 1.379 -1.66 1 91.81 89 PRO A O 1
ATOM 683 N N . TYR A 1 90 ? -15.703 2.631 -1.947 1 93.12 90 TYR A N 1
ATOM 684 C CA . TYR A 1 90 ? -16.406 3.863 -1.626 1 93.12 90 TYR A CA 1
ATOM 685 C C . TYR A 1 90 ? -17.031 4.477 -2.877 1 93.12 90 TYR A C 1
ATOM 687 O O . TYR A 1 90 ? -17.719 5.496 -2.799 1 93.12 90 TYR A O 1
ATOM 695 N N . CYS A 1 91 ? -16.75 3.871 -4.004 1 87.94 91 CYS A N 1
ATOM 696 C CA . CYS A 1 91 ? -17.312 4.297 -5.285 1 87.94 91 CYS A CA 1
ATOM 697 C C . CYS A 1 91 ? -18.531 3.465 -5.652 1 87.94 91 CYS A C 1
ATOM 699 O O . CYS A 1 91 ? -19.062 3.59 -6.754 1 87.94 91 CYS A O 1
ATOM 701 N N . ALA A 1 92 ? -19.031 2.635 -4.805 1 69.88 92 ALA A N 1
ATOM 702 C CA . ALA A 1 92 ? -20.109 1.688 -5.109 1 69.88 92 ALA A CA 1
ATOM 703 C C . ALA A 1 92 ? -21.375 2.416 -5.555 1 69.88 92 ALA A C 1
ATOM 705 O O . ALA A 1 92 ? -21.562 3.592 -5.238 1 69.88 92 ALA A O 1
ATOM 706 N N . ASN A 1 93 ? -22.172 1.741 -6.363 1 66 93 ASN A N 1
ATOM 707 C CA . ASN A 1 93 ? -23.453 2.182 -6.895 1 66 93 ASN A CA 1
ATOM 708 C C . ASN A 1 93 ? -23.281 3.354 -7.859 1 66 93 ASN A C 1
ATOM 710 O O . ASN A 1 93 ? -24.047 4.32 -7.805 1 66 93 ASN A O 1
ATOM 714 N N . HIS A 1 94 ? -22.188 3.234 -8.656 1 63.44 94 HIS A N 1
ATOM 715 C CA . HIS A 1 94 ? -21.938 4.129 -9.781 1 63.44 94 HIS A CA 1
ATOM 716 C C . HIS A 1 94 ? -21.688 5.555 -9.305 1 63.44 94 HIS A C 1
ATOM 718 O O . HIS A 1 94 ? -22.031 6.516 -10 1 63.44 94 HIS A O 1
ATOM 724 N N . ARG A 1 95 ? -21.266 5.605 -8.117 1 79.75 95 ARG A N 1
ATOM 725 C CA . ARG A 1 95 ? -20.906 6.938 -7.637 1 79.75 95 ARG A CA 1
ATOM 726 C C . ARG A 1 95 ? -19.406 7.152 -7.711 1 79.75 95 ARG A C 1
ATOM 728 O O . ARG A 1 95 ? -18.625 6.227 -7.469 1 79.75 95 ARG A O 1
ATOM 735 N N . SER A 1 96 ? -19.062 8.312 -8.234 1 90.69 96 SER A N 1
ATOM 736 C CA . SER A 1 96 ? -17.656 8.734 -8.227 1 90.69 96 SER A CA 1
ATOM 737 C C . SER A 1 96 ? -17.266 9.336 -6.879 1 90.69 96 SER A C 1
ATOM 739 O O . SER A 1 96 ? -18.047 10.086 -6.281 1 90.69 96 SER A O 1
ATOM 741 N N . PHE A 1 97 ? -16.172 8.875 -6.344 1 95.31 97 PHE A N 1
ATOM 742 C CA . PHE A 1 97 ? -15.688 9.359 -5.059 1 95.31 97 PHE A CA 1
ATOM 743 C C . PHE A 1 97 ? -15.047 10.734 -5.199 1 95.31 97 PHE A C 1
ATOM 745 O O . PHE A 1 97 ? -14.148 10.922 -6.016 1 95.31 97 PHE A O 1
ATOM 752 N N . PRO A 1 98 ? -15.469 11.742 -4.402 1 96.88 98 PRO A N 1
ATOM 753 C CA . PRO A 1 98 ? -14.945 13.102 -4.543 1 96.88 98 PRO A CA 1
ATOM 754 C C . PRO A 1 98 ? -13.523 13.25 -3.998 1 96.88 98 PRO A C 1
ATOM 756 O O . PRO A 1 98 ? -13.258 12.867 -2.857 1 96.88 98 PRO A O 1
ATOM 759 N N . LEU A 1 99 ? -12.695 13.742 -4.828 1 98.06 99 LEU A N 1
ATOM 760 C CA . LEU A 1 99 ? -11.328 14.109 -4.473 1 98.06 99 LEU A CA 1
ATOM 761 C C . LEU A 1 99 ? -11.109 15.609 -4.648 1 98.06 99 LEU A C 1
ATOM 763 O O . LEU A 1 99 ? -11.461 16.172 -5.684 1 98.06 99 LEU A O 1
ATOM 767 N N . TYR A 1 100 ? -10.602 16.297 -3.664 1 98.88 100 TYR A N 1
ATOM 768 C CA . TYR A 1 100 ? -10.219 17.703 -3.754 1 98.88 100 TYR A CA 1
ATOM 769 C C . TYR A 1 100 ? -8.703 17.859 -3.758 1 98.88 100 TYR A C 1
ATOM 771 O O . TYR A 1 100 ? -8.031 17.438 -2.816 1 98.88 100 TYR A O 1
ATOM 779 N N . CYS A 1 101 ? -8.18 18.391 -4.809 1 98.81 101 CYS A N 1
ATOM 780 C CA . CYS A 1 101 ? -6.727 18.547 -4.91 1 98.81 101 CYS A CA 1
ATOM 781 C C . CYS A 1 101 ? -6.359 19.609 -5.934 1 98.81 101 CYS A C 1
ATOM 783 O O . CYS A 1 101 ? -7.211 20.062 -6.703 1 98.81 101 CYS A O 1
ATOM 785 N N . LYS A 1 102 ? -5.098 20.047 -5.867 1 98.75 102 LYS A N 1
ATOM 786 C CA . LYS A 1 102 ? -4.582 20.984 -6.867 1 98.75 102 LYS A CA 1
ATOM 787 C C . LYS A 1 102 ? -4.547 20.344 -8.25 1 98.75 102 LYS A C 1
ATOM 789 O O . LYS A 1 102 ? -4.543 19.109 -8.375 1 98.75 102 LYS A O 1
ATOM 794 N N . SER A 1 103 ? -4.418 21.188 -9.266 1 98.56 103 SER A N 1
ATOM 795 C CA . SER A 1 103 ? -4.461 20.734 -10.648 1 98.56 103 SER A CA 1
ATOM 796 C C . SER A 1 103 ? -3.277 19.828 -10.977 1 98.56 103 SER A C 1
ATOM 798 O O . SER A 1 103 ? -3.404 18.891 -11.773 1 98.56 103 SER A O 1
ATOM 800 N N . ASP A 1 104 ? -2.148 20.141 -10.438 1 98 104 ASP A N 1
ATOM 801 C CA . ASP A 1 104 ? -0.98 19.312 -10.695 1 98 104 ASP A CA 1
ATOM 802 C C . ASP A 1 104 ? -1.153 17.922 -10.094 1 98 104 ASP A C 1
ATOM 804 O O . ASP A 1 104 ? -0.744 16.922 -10.688 1 98 104 ASP A O 1
ATOM 808 N N . VAL A 1 105 ? -1.76 17.844 -8.922 1 98.44 105 VAL A N 1
ATOM 809 C CA . VAL A 1 105 ? -2.051 16.562 -8.289 1 98.44 105 VAL A CA 1
ATOM 810 C C . VAL A 1 105 ? -3.041 15.781 -9.141 1 98.44 105 VAL A C 1
ATOM 812 O O . VAL A 1 105 ? -2.859 14.586 -9.367 1 98.44 105 VAL A O 1
ATOM 815 N N . ALA A 1 106 ? -4.051 16.453 -9.648 1 98.19 106 ALA A N 1
ATOM 816 C CA . ALA A 1 106 ? -5.035 15.82 -10.531 1 98.19 106 ALA A CA 1
ATOM 817 C C . ALA A 1 106 ? -4.367 15.219 -11.758 1 98.19 106 ALA A C 1
ATOM 819 O O . ALA A 1 106 ? -4.66 14.086 -12.141 1 98.19 106 ALA A O 1
ATOM 820 N N . ARG A 1 107 ? -3.518 15.977 -12.352 1 97.38 107 ARG A N 1
ATOM 821 C CA . ARG A 1 107 ? -2.789 15.516 -13.531 1 97.38 107 ARG A CA 1
ATOM 822 C C . ARG A 1 107 ? -1.974 14.266 -13.211 1 97.38 107 ARG A C 1
ATOM 824 O O . ARG A 1 107 ? -2.006 13.289 -13.961 1 97.38 107 ARG A O 1
ATOM 831 N N . ASP A 1 108 ? -1.263 14.336 -12.141 1 96.69 108 ASP A N 1
ATOM 832 C CA . ASP A 1 108 ? -0.443 13.195 -11.742 1 96.69 108 ASP A CA 1
ATOM 833 C C . ASP A 1 108 ? -1.304 11.961 -11.5 1 96.69 108 ASP A C 1
ATOM 835 O O . ASP A 1 108 ? -0.916 10.844 -11.859 1 96.69 108 ASP A O 1
ATOM 839 N N . LEU A 1 109 ? -2.436 12.109 -10.852 1 96.81 109 LEU A N 1
ATOM 840 C CA . LEU A 1 109 ? -3.334 10.984 -10.594 1 96.81 109 LEU A CA 1
ATOM 841 C C . LEU A 1 109 ? -3.828 10.375 -11.898 1 96.81 109 LEU A C 1
ATOM 843 O O . LEU A 1 109 ? -3.869 9.148 -12.039 1 96.81 109 LEU A O 1
ATOM 847 N N . ARG A 1 110 ? -4.203 11.172 -12.859 1 95.12 110 ARG A N 1
ATOM 848 C CA . ARG A 1 110 ? -4.699 10.688 -14.141 1 95.12 110 ARG A CA 1
ATOM 849 C C . ARG A 1 110 ? -3.627 9.898 -14.883 1 95.12 110 ARG A C 1
ATOM 851 O O . ARG A 1 110 ? -3.936 8.945 -15.602 1 95.12 110 ARG A O 1
ATOM 858 N N . GLU A 1 111 ? -2.436 10.281 -14.633 1 92.94 111 GLU A N 1
ATOM 859 C CA . GLU A 1 111 ? -1.322 9.562 -15.242 1 92.94 111 GLU A CA 1
ATOM 860 C C . GLU A 1 111 ? -1.041 8.25 -14.516 1 92.94 111 GLU A C 1
ATOM 862 O O . GLU A 1 111 ? -0.791 7.223 -15.148 1 92.94 111 GLU A O 1
ATOM 867 N N . ARG A 1 112 ? -1.096 8.25 -13.273 1 92.44 112 ARG A N 1
ATOM 868 C CA . ARG A 1 112 ? -0.7 7.117 -12.445 1 92.44 112 ARG A CA 1
ATOM 869 C C . ARG A 1 112 ? -1.758 6.02 -12.484 1 92.44 112 ARG A C 1
ATOM 871 O O . ARG A 1 112 ? -1.428 4.832 -12.469 1 92.44 112 ARG A O 1
ATOM 878 N N . VAL A 1 113 ? -2.996 6.438 -12.445 1 92.56 113 VAL A N 1
ATOM 879 C CA . VAL A 1 113 ? -4.098 5.484 -12.422 1 92.56 113 VAL A CA 1
ATOM 880 C C . VAL A 1 113 ? -5.121 5.8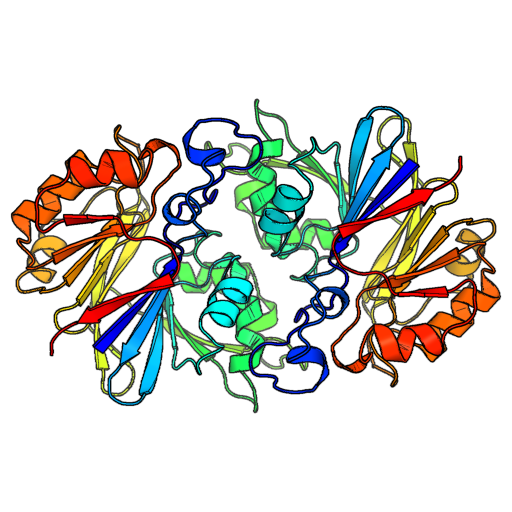48 -13.5 1 92.56 113 VAL A C 1
ATOM 882 O O . VAL A 1 113 ? -6.297 6.059 -13.195 1 92.56 113 VAL A O 1
ATOM 885 N N . PRO A 1 114 ? -4.734 5.789 -14.719 1 89.94 114 PRO A N 1
ATOM 886 C CA . PRO A 1 114 ? -5.605 6.246 -15.805 1 89.94 114 PRO A CA 1
ATOM 887 C C . PRO A 1 114 ? -6.922 5.469 -15.867 1 89.94 114 PRO A C 1
ATOM 889 O O . PRO A 1 114 ? -7.945 6.02 -16.281 1 89.94 114 PRO A O 1
ATOM 892 N N . TYR A 1 115 ? -6.914 4.273 -15.461 1 88 115 TYR A N 1
ATOM 893 C CA . TYR A 1 115 ? -8.094 3.418 -15.547 1 88 115 TYR A CA 1
ATOM 894 C C . TYR A 1 115 ? -9.203 3.924 -14.625 1 88 115 TYR A C 1
ATOM 896 O O . TYR A 1 115 ? -10.367 3.561 -14.797 1 88 115 TYR A O 1
ATOM 904 N N . CYS A 1 116 ? -8.891 4.777 -13.664 1 89.38 116 CYS A N 1
ATOM 905 C CA . CYS A 1 116 ? -9.875 5.316 -12.727 1 89.38 116 CYS A CA 1
ATOM 906 C C . CYS A 1 116 ? -10.625 6.488 -13.336 1 89.38 116 CYS A C 1
ATOM 908 O O . CYS A 1 116 ? -11.648 6.922 -12.805 1 89.38 116 CYS A O 1
ATOM 910 N N . PHE A 1 117 ? -10.164 6.953 -14.461 1 86.88 117 PHE A N 1
ATOM 911 C CA . PHE A 1 117 ? -10.711 8.195 -14.992 1 86.88 117 PHE A CA 1
ATOM 912 C C . PHE A 1 117 ? -11.289 7.973 -16.391 1 86.88 117 PHE A C 1
ATOM 914 O O . PHE A 1 117 ? -11.539 8.93 -17.125 1 86.88 117 PHE A O 1
ATOM 921 N N . ARG A 1 118 ? -11.5 6.715 -16.672 1 80.44 118 ARG A N 1
ATOM 922 C CA . ARG A 1 118 ? -12.094 6.395 -17.969 1 80.44 118 ARG A CA 1
ATOM 923 C C . ARG A 1 118 ? -13.594 6.68 -17.969 1 80.44 118 ARG A C 1
ATOM 925 O O . ARG A 1 118 ? -14.25 6.605 -16.938 1 80.44 118 ARG A O 1
ATOM 932 N N . GLN A 1 119 ? -14.078 7.051 -19.156 1 69.81 119 GLN A N 1
ATOM 933 C CA . GLN A 1 119 ? -15.5 7.355 -19.328 1 69.81 119 GLN A CA 1
ATOM 934 C C . GLN A 1 119 ? -16.359 6.129 -19.062 1 69.81 119 GLN A C 1
ATOM 936 O O . GLN A 1 119 ? -17.422 6.238 -18.438 1 69.81 119 GLN A O 1
ATOM 941 N N . HIS A 1 120 ? -15.914 4.957 -19.578 1 68.5 120 HIS A N 1
ATOM 942 C CA . HIS A 1 120 ? -16.625 3.705 -19.344 1 68.5 120 HIS A CA 1
ATOM 943 C C . HIS A 1 120 ? -15.773 2.738 -18.516 1 68.5 120 HIS A C 1
ATOM 945 O O . HIS A 1 120 ? -15.156 1.826 -19.078 1 68.5 120 HIS A O 1
ATOM 951 N N . PRO A 1 121 ? -15.891 3.074 -17.203 1 66.06 121 PRO A N 1
ATOM 952 C CA . PRO A 1 121 ? -15.008 2.234 -16.391 1 66.06 121 PRO A CA 1
ATOM 953 C C . PRO A 1 121 ? -15.492 0.789 -16.297 1 66.06 121 PRO A C 1
ATOM 955 O O . PRO A 1 121 ? -16.703 0.531 -16.344 1 66.06 121 PRO A O 1
ATOM 958 N N . TYR A 1 122 ? -14.523 -0.131 -16.391 1 67.69 122 TYR A N 1
ATOM 959 C CA . TYR A 1 122 ? -14.852 -1.53 -16.141 1 67.69 122 TYR A CA 1
ATOM 960 C C . TYR A 1 122 ? -15.344 -1.734 -14.719 1 67.69 122 TYR A C 1
ATOM 962 O O . TYR A 1 122 ? -14.977 -0.979 -13.812 1 67.69 122 TYR A O 1
ATOM 970 N N . PRO A 1 123 ? -16.188 -2.773 -14.617 1 67.31 123 PRO A N 1
ATOM 971 C CA . PRO A 1 123 ? -16.672 -3.043 -13.266 1 67.31 123 PRO A CA 1
ATOM 972 C C . PRO A 1 123 ? -15.547 -3.299 -12.266 1 67.31 123 PRO A C 1
ATOM 974 O O . PRO A 1 123 ? -14.547 -3.936 -12.609 1 67.31 123 PRO A O 1
ATOM 977 N N . GLY A 1 124 ? -15.609 -2.627 -11.211 1 74.81 124 GLY A N 1
ATOM 978 C CA . GLY A 1 124 ? -14.703 -2.957 -10.125 1 74.81 124 GLY A CA 1
ATOM 979 C C . GLY A 1 124 ? -13.578 -1.953 -9.961 1 74.81 124 GLY A C 1
ATOM 980 O O . GLY A 1 124 ? -12.828 -2.008 -8.984 1 74.81 124 GLY A O 1
ATOM 981 N N . VAL A 1 125 ? -13.461 -1.017 -10.945 1 83.44 125 VAL A N 1
ATOM 982 C CA . VAL A 1 125 ? -12.422 -0.002 -10.812 1 83.44 125 VAL A CA 1
ATOM 983 C C . VAL A 1 125 ? -12.984 1.222 -10.094 1 83.44 125 VAL A C 1
ATOM 985 O O . VAL A 1 125 ? -14.172 1.525 -10.211 1 83.44 125 VAL A O 1
ATOM 988 N N . PRO A 1 126 ? -12.117 1.863 -9.336 1 91.25 126 PRO A N 1
ATOM 989 C CA . PRO A 1 126 ? -12.625 3.086 -8.711 1 91.25 126 PRO A CA 1
ATOM 990 C C . PRO A 1 126 ? -12.883 4.203 -9.711 1 91.25 126 PRO A C 1
ATOM 992 O O . PRO A 1 126 ? -12.273 4.23 -10.789 1 91.25 126 PRO A O 1
ATOM 995 N N . SER A 1 127 ? -13.836 4.973 -9.398 1 92.62 127 SER A N 1
ATOM 996 C CA . SER A 1 127 ? -14.156 6.18 -10.148 1 92.62 127 SER A CA 1
ATOM 997 C C . SER A 1 127 ? -14.07 7.422 -9.266 1 92.62 127 SER A C 1
ATOM 999 O O . SER A 1 127 ? -14.594 7.438 -8.148 1 92.62 127 SER A O 1
ATOM 1001 N N . PHE A 1 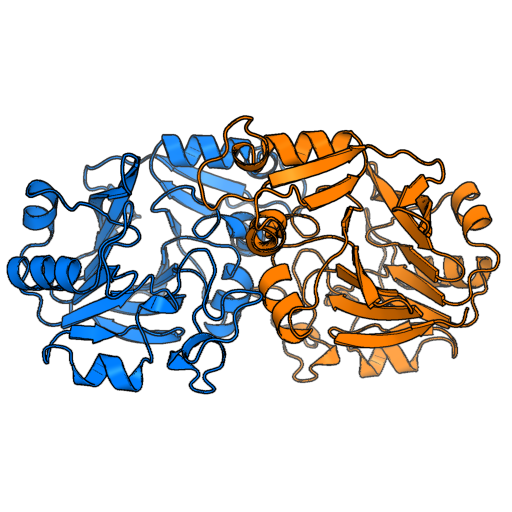128 ? -13.383 8.422 -9.82 1 94.62 128 PHE A N 1
ATOM 1002 C CA . PHE A 1 128 ? -13.148 9.602 -8.992 1 94.62 128 PHE A CA 1
ATOM 1003 C C . PHE A 1 128 ? -13.766 10.836 -9.625 1 94.62 128 PHE A C 1
ATOM 1005 O O . PHE A 1 128 ? -13.727 11.008 -10.852 1 94.62 128 PHE A O 1
ATOM 1012 N N . ASP A 1 129 ? -14.414 11.641 -8.836 1 94.62 129 ASP A N 1
ATOM 1013 C CA . ASP A 1 129 ? -14.844 12.992 -9.172 1 94.62 129 ASP A CA 1
ATOM 1014 C C . ASP A 1 129 ? -13.859 14.031 -8.633 1 94.62 129 ASP A C 1
ATOM 1016 O O . ASP A 1 129 ? -13.93 14.414 -7.465 1 94.62 129 ASP A O 1
ATOM 1020 N N . ILE A 1 130 ? -13 14.531 -9.492 1 97.06 130 ILE A N 1
ATOM 1021 C CA . ILE A 1 130 ? -11.938 15.422 -9.047 1 97.06 130 ILE A CA 1
ATOM 1022 C C . ILE A 1 130 ? -12.445 16.859 -9.008 1 97.06 130 ILE A C 1
ATOM 1024 O O . ILE A 1 130 ? -12.969 17.375 -10 1 97.06 130 ILE A O 1
ATOM 1028 N N . HIS A 1 131 ? -12.344 17.438 -7.875 1 98.25 131 HIS A N 1
ATOM 1029 C CA . HIS A 1 131 ? -12.547 18.859 -7.68 1 98.25 131 HIS A CA 1
ATOM 1030 C C . HIS A 1 131 ? -11.219 19.594 -7.543 1 98.25 131 HIS A C 1
ATOM 1032 O O . HIS A 1 131 ? -10.57 19.516 -6.496 1 98.25 131 HIS A O 1
ATOM 1038 N N . GLU A 1 132 ? -10.875 20.266 -8.633 1 98.5 132 GLU A N 1
ATOM 1039 C CA . GLU A 1 132 ? -9.617 21.016 -8.578 1 98.5 132 GLU A CA 1
ATOM 1040 C C . GLU A 1 132 ? -9.742 22.266 -7.727 1 98.5 132 GLU A C 1
ATOM 1042 O O . GLU A 1 132 ? -10.672 23.062 -7.91 1 98.5 132 GLU A O 1
ATOM 1047 N N . ILE A 1 133 ? -8.805 22.359 -6.801 1 98.69 133 ILE A N 1
ATOM 1048 C CA . ILE A 1 133 ? -8.836 23.484 -5.891 1 98.69 133 ILE A CA 1
ATOM 1049 C C . ILE A 1 133 ? -7.523 24.266 -5.992 1 98.69 133 ILE A C 1
ATOM 1051 O O . ILE A 1 133 ? -6.551 23.781 -6.57 1 98.69 133 ILE A O 1
ATOM 1055 N N . ASP A 1 134 ? -7.582 25.484 -5.453 1 97.12 134 ASP A N 1
ATOM 1056 C CA . ASP A 1 134 ? -6.395 26.328 -5.336 1 97.12 134 ASP A CA 1
ATOM 1057 C C . ASP A 1 134 ? -6.199 26.797 -3.895 1 97.12 134 ASP A C 1
ATOM 1059 O O . ASP A 1 134 ? -6.402 26.031 -2.951 1 97.12 134 ASP A O 1
ATOM 1063 N N . SER A 1 135 ? -5.73 28.016 -3.748 1 96.94 135 SER A N 1
ATOM 1064 C CA . SER A 1 135 ? -5.426 28.469 -2.395 1 96.94 135 SER A CA 1
ATOM 1065 C C . SER A 1 135 ? -6.625 29.156 -1.757 1 96.94 135 SER A C 1
ATOM 1067 O O . SER A 1 135 ? -6.543 29.625 -0.621 1 96.94 135 SER A O 1
ATOM 1069 N N . ARG A 1 136 ? -7.797 29.344 -2.51 1 97.88 136 ARG A N 1
ATOM 1070 C CA . ARG A 1 136 ? -8.984 30 -1.981 1 97.88 136 ARG A CA 1
ATOM 1071 C C . ARG A 1 136 ? -9.859 29.016 -1.204 1 97.88 136 ARG A C 1
ATOM 1073 O O . ARG A 1 136 ? -9.961 27.844 -1.574 1 97.88 136 ARG A O 1
ATOM 1080 N N . PRO A 1 137 ? -10.414 29.5 -0.182 1 98.69 137 PRO A N 1
ATOM 1081 C CA . PRO A 1 137 ? -11.367 28.641 0.534 1 98.69 137 PRO A CA 1
ATOM 1082 C C . PRO A 1 137 ? -12.414 28.031 -0.388 1 98.69 137 PRO A C 1
ATOM 1084 O O . PRO A 1 137 ? -12.812 28.641 -1.379 1 98.69 137 PRO A O 1
ATOM 1087 N N . PHE A 1 138 ? -12.867 26.812 -0.086 1 98.62 138 PHE A N 1
ATOM 1088 C CA . PHE A 1 138 ? -13.906 26.141 -0.837 1 98.62 138 PHE A CA 1
ATOM 1089 C C . PHE A 1 138 ? -14.836 25.359 0.098 1 98.62 138 PHE A C 1
ATOM 1091 O O . PHE A 1 138 ? -14.57 25.266 1.298 1 98.62 138 PHE A O 1
ATOM 1098 N N . MET A 1 139 ? -15.93 24.922 -0.54 1 98.12 139 MET A N 1
ATOM 1099 C CA . MET A 1 139 ? -16.938 24.234 0.261 1 98.12 139 MET A CA 1
ATOM 1100 C C . MET A 1 139 ? -17 22.75 -0.11 1 98.12 139 MET A C 1
ATOM 1102 O O . MET A 1 139 ? -17 22.406 -1.293 1 98.12 139 MET A O 1
ATOM 1106 N N . VAL A 1 140 ? -16.906 21.891 0.86 1 97.06 140 VAL A N 1
ATOM 1107 C CA . VAL A 1 140 ? -17.391 20.516 0.755 1 97.06 140 VAL A CA 1
ATOM 1108 C C . VAL A 1 140 ? -18.812 20.422 1.314 1 97.06 140 VAL A C 1
ATOM 1110 O O . VAL A 1 140 ? -19 20.312 2.529 1 97.06 140 VAL A O 1
ATOM 1113 N N . ASP A 1 141 ? -19.734 20.438 0.387 1 94.44 141 ASP A N 1
ATOM 1114 C CA . ASP A 1 141 ? -21.125 20.656 0.783 1 94.44 141 ASP A CA 1
ATOM 1115 C C . ASP A 1 141 ? -21.25 21.922 1.64 1 94.44 141 ASP A C 1
ATOM 1117 O O . ASP A 1 141 ? -21.016 23.031 1.161 1 94.44 141 ASP A O 1
ATOM 1121 N N . ASP A 1 142 ? -21.438 21.766 2.973 1 96.12 142 ASP A N 1
ATOM 1122 C CA . ASP A 1 142 ? -21.656 22.906 3.846 1 96.12 142 ASP A CA 1
ATOM 1123 C C . ASP A 1 142 ? -20.453 23.156 4.75 1 96.12 142 ASP A C 1
ATOM 1125 O O . ASP A 1 142 ? -20.516 23.984 5.664 1 96.12 142 ASP A O 1
ATOM 1129 N N . ILE A 1 143 ? -19.359 22.453 4.5 1 95.94 143 ILE A N 1
ATOM 1130 C CA . ILE A 1 143 ? -18.141 22.562 5.297 1 95.94 143 ILE A CA 1
ATOM 1131 C C . ILE A 1 143 ? -17.125 23.438 4.57 1 95.94 143 ILE A C 1
ATOM 1133 O O . ILE A 1 143 ? -16.688 23.109 3.463 1 95.94 143 ILE A O 1
ATOM 1137 N N . GLU A 1 144 ? -16.766 24.516 5.25 1 97.88 144 GLU A N 1
ATOM 1138 C CA . GLU A 1 144 ? -15.727 25.375 4.66 1 97.88 144 GLU A CA 1
ATOM 1139 C C . GLU A 1 144 ? -14.336 24.797 4.918 1 97.88 144 GLU A C 1
ATOM 1141 O O . GLU A 1 144 ? -13.984 24.484 6.059 1 97.88 144 GLU A O 1
ATOM 1146 N N . VAL A 1 145 ? -13.57 24.641 3.885 1 98.62 145 VAL A N 1
ATOM 1147 C CA . VAL A 1 145 ? -12.188 24.203 3.965 1 98.62 145 VAL A CA 1
ATOM 1148 C C . VAL A 1 145 ? -11.258 25.297 3.455 1 98.62 145 VAL A C 1
ATOM 1150 O O . VAL A 1 145 ? -11.484 25.859 2.385 1 98.62 145 VAL A O 1
ATOM 1153 N N . ILE A 1 146 ? -10.273 25.625 4.242 1 98.81 146 ILE A N 1
ATOM 1154 C CA . ILE A 1 146 ? -9.289 26.625 3.859 1 98.81 146 ILE A CA 1
ATOM 1155 C C . ILE A 1 146 ? -7.961 25.938 3.529 1 98.81 146 ILE A C 1
ATOM 1157 O O . ILE A 1 146 ? -7.309 25.375 4.414 1 98.81 146 ILE A O 1
ATOM 1161 N N . PRO A 1 147 ? -7.621 25.984 2.213 1 98.88 147 PRO A N 1
ATOM 1162 C CA . PRO A 1 147 ? -6.297 25.453 1.876 1 98.88 147 PRO A CA 1
ATOM 1163 C C . PRO A 1 147 ? -5.16 26.281 2.494 1 98.88 147 PRO A C 1
ATOM 1165 O O . PRO A 1 147 ? -5.266 27.5 2.6 1 98.88 147 PRO A O 1
ATOM 1168 N N . LEU A 1 148 ? -4.145 25.609 2.916 1 98.94 148 LEU A N 1
ATOM 1169 C CA . LEU A 1 148 ? -2.961 26.219 3.502 1 98.94 148 LEU A CA 1
ATOM 1170 C C . LEU A 1 148 ? -1.735 26 2.627 1 98.94 148 LEU A C 1
ATOM 1172 O O . LEU A 1 148 ? -1.093 24.938 2.715 1 98.94 148 LEU A O 1
ATOM 1176 N N . PRO A 1 149 ? -1.38 27 1.796 1 98.81 149 PRO A N 1
ATOM 1177 C CA . PRO A 1 149 ? -0.215 26.812 0.928 1 98.81 149 PRO A CA 1
ATOM 1178 C C . PRO A 1 149 ? 1.093 26.719 1.71 1 98.81 149 PRO A C 1
ATOM 1180 O O . PRO A 1 149 ? 1.371 27.547 2.57 1 98.81 149 PRO A O 1
ATOM 1183 N N . VAL A 1 150 ? 1.868 25.656 1.42 1 98.81 150 VAL A N 1
ATOM 1184 C CA . VAL A 1 150 ? 3.203 25.484 1.987 1 98.81 150 VAL A CA 1
ATOM 1185 C C . VAL A 1 150 ? 4.152 24.938 0.923 1 98.81 150 VAL A C 1
ATOM 1187 O O . VAL A 1 150 ? 3.725 24.578 -0.176 1 98.81 150 VAL A O 1
ATOM 1190 N N . MET A 1 151 ? 5.492 24.984 1.264 1 98.75 151 MET A N 1
ATOM 1191 C CA . MET A 1 151 ? 6.48 24.5 0.299 1 98.75 151 MET A CA 1
ATOM 1192 C C . MET A 1 151 ? 7.125 23.203 0.772 1 98.75 151 MET A C 1
ATOM 1194 O O . MET A 1 151 ? 7.605 23.125 1.904 1 98.75 151 MET A O 1
ATOM 1198 N N . HIS A 1 152 ? 7.039 22.156 0.013 1 98.25 152 HIS A N 1
ATOM 1199 C CA . HIS A 1 152 ? 7.859 20.953 0.119 1 98.25 152 HIS A CA 1
ATOM 1200 C C . HIS A 1 152 ? 9.102 21.062 -0.757 1 98.25 152 HIS A C 1
ATOM 1202 O O . HIS A 1 152 ? 9.117 20.547 -1.88 1 98.25 152 HIS A O 1
ATOM 1208 N N . LEU A 1 153 ? 10.125 21.641 -0.121 1 95.75 153 LEU A N 1
ATOM 1209 C CA . LEU A 1 153 ? 11.25 22.109 -0.906 1 95.75 153 LEU A CA 1
ATOM 1210 C C . LEU A 1 153 ? 10.797 23.125 -1.953 1 95.75 153 LEU A C 1
ATOM 1212 O O . LEU A 1 153 ? 10.281 24.188 -1.609 1 95.75 153 LEU A O 1
ATOM 1216 N N . ASN A 1 154 ? 10.836 22.734 -3.279 1 95.25 154 ASN A N 1
ATOM 1217 C CA . ASN A 1 154 ? 10.414 23.641 -4.336 1 95.25 154 ASN A CA 1
ATOM 1218 C C . ASN A 1 154 ? 9.039 23.266 -4.879 1 95.25 154 ASN A C 1
ATOM 1220 O O . ASN A 1 154 ? 8.578 23.828 -5.871 1 95.25 154 ASN A O 1
ATOM 1224 N N . LEU A 1 155 ? 8.383 22.359 -4.242 1 97.06 155 LEU A N 1
ATOM 1225 C CA . LEU A 1 155 ? 7.062 21.906 -4.664 1 97.06 155 LEU A CA 1
ATOM 1226 C C . LEU A 1 155 ? 5.969 22.562 -3.822 1 97.06 155 LEU A C 1
ATOM 1228 O O . LEU A 1 155 ? 5.859 22.297 -2.623 1 97.06 155 LEU A O 1
ATOM 1232 N N . PRO A 1 156 ? 5.137 23.438 -4.441 1 98.31 156 PRO A N 1
ATOM 1233 C CA . PRO A 1 156 ? 4.004 23.969 -3.68 1 98.31 156 PRO A CA 1
ATOM 1234 C C . PRO A 1 156 ? 2.949 22.922 -3.365 1 98.31 156 PRO A C 1
ATOM 1236 O O . PRO A 1 156 ? 2.441 22.266 -4.277 1 98.31 156 PRO A O 1
ATOM 1239 N N . ILE A 1 157 ? 2.637 22.703 -2.119 1 98.75 157 ILE A N 1
ATOM 1240 C CA . ILE A 1 157 ? 1.629 21.734 -1.716 1 98.75 157 ILE A CA 1
ATOM 1241 C C . ILE A 1 157 ? 0.615 22.391 -0.785 1 98.75 157 ILE A C 1
ATOM 1243 O O . ILE A 1 157 ? 0.707 23.594 -0.507 1 98.75 157 ILE A O 1
ATOM 1247 N N . LEU A 1 158 ? -0.386 21.625 -0.384 1 98.88 158 LEU A N 1
ATOM 1248 C CA . LEU A 1 158 ? -1.443 22.219 0.431 1 98.88 158 LEU A CA 1
ATOM 1249 C C . LEU A 1 158 ? -1.56 21.5 1.771 1 98.88 158 LEU A C 1
ATOM 1251 O O . LEU A 1 158 ? -1.429 20.266 1.839 1 98.88 158 LEU A O 1
ATOM 1255 N N . GLY A 1 159 ? -1.714 22.219 2.883 1 98.88 159 GLY A N 1
ATOM 1256 C CA . GLY A 1 159 ? -2.434 21.797 4.07 1 98.88 159 GLY A CA 1
ATOM 1257 C C . GLY A 1 159 ? -3.896 22.188 4.059 1 98.88 159 GLY A C 1
ATOM 1258 O O . GLY A 1 159 ? -4.371 22.797 3.098 1 98.88 159 GLY A O 1
ATOM 1259 N N . PHE A 1 160 ? -4.609 21.875 5.211 1 98.94 160 PHE A N 1
ATOM 1260 C CA . PHE A 1 160 ? -6.031 22.188 5.246 1 98.94 160 PHE A CA 1
ATOM 1261 C C . PHE A 1 160 ? -6.449 22.656 6.633 1 98.94 160 PHE A C 1
ATOM 1263 O O . PHE A 1 160 ? -6.004 22.109 7.641 1 98.94 160 PHE A O 1
ATOM 1270 N N . ARG A 1 161 ? -7.246 23.641 6.625 1 98.69 161 ARG A N 1
ATOM 1271 C CA . ARG A 1 161 ? -7.875 24.141 7.844 1 98.69 161 ARG A CA 1
ATOM 1272 C C . ARG A 1 161 ? -9.391 23.969 7.781 1 98.69 161 ARG A C 1
ATOM 1274 O O . ARG A 1 161 ? -10.016 24.297 6.762 1 98.69 161 ARG A O 1
ATOM 1281 N N . ILE A 1 162 ? -9.977 23.438 8.742 1 97.56 162 ILE A N 1
ATOM 1282 C CA . ILE A 1 162 ? -11.414 23.328 8.945 1 97.56 162 ILE A CA 1
ATOM 1283 C C . ILE A 1 162 ? -11.773 23.859 10.336 1 97.56 162 ILE A C 1
ATOM 1285 O O . ILE A 1 162 ? -11.453 23.234 11.344 1 97.56 162 ILE A O 1
ATOM 1289 N N . GLY A 1 163 ? -12.43 25 10.375 1 95.62 163 GLY A N 1
ATOM 1290 C CA . GLY A 1 163 ? -12.695 25.625 11.656 1 95.62 163 GLY A CA 1
ATOM 1291 C C . GLY A 1 163 ? -11.438 25.922 12.445 1 95.62 163 GLY A C 1
ATOM 1292 O O . GLY A 1 163 ? -10.531 26.609 11.953 1 95.62 163 GLY A O 1
ATOM 1293 N N . LYS A 1 164 ? -11.359 25.375 13.633 1 96.62 164 LYS A N 1
ATOM 1294 C CA . LYS A 1 164 ? -10.242 25.656 14.523 1 96.62 164 LYS A CA 1
ATOM 1295 C C . LYS A 1 164 ? -9.18 24.562 14.438 1 96.62 164 LYS A C 1
ATOM 1297 O O . LYS A 1 164 ? -8.305 24.469 15.305 1 96.62 164 LYS A O 1
ATOM 1302 N N . PHE A 1 165 ? -9.266 23.75 13.414 1 98 165 PHE A N 1
ATOM 1303 C CA . PHE A 1 165 ? -8.32 22.672 13.172 1 98 165 PHE A CA 1
ATOM 1304 C C . PHE A 1 165 ? -7.5 22.938 11.914 1 98 165 PHE A C 1
ATOM 1306 O O . PHE A 1 165 ? -8.031 23.406 10.906 1 98 165 PHE A O 1
ATOM 1313 N N . ALA A 1 166 ? -6.223 22.672 12 1 98.81 166 ALA A N 1
ATOM 1314 C CA . ALA A 1 166 ? -5.367 22.781 10.82 1 98.81 166 ALA A CA 1
ATOM 1315 C C . ALA A 1 166 ? -4.418 21.578 10.734 1 98.81 166 ALA A C 1
ATOM 1317 O O . ALA A 1 166 ? -3.914 21.109 11.75 1 98.81 166 ALA A O 1
ATOM 1318 N N . TYR A 1 167 ? -4.184 21.125 9.508 1 98.94 167 TYR A N 1
ATOM 1319 C CA . TYR A 1 167 ? -3.332 19.984 9.219 1 98.94 167 TYR A CA 1
ATOM 1320 C C . TYR A 1 167 ? -2.301 20.328 8.148 1 98.94 167 TYR A C 1
ATOM 1322 O O . TYR A 1 167 ? -2.656 20.609 7.008 1 98.94 167 TYR A O 1
ATOM 1330 N N . ILE A 1 168 ? -1.054 20.328 8.508 1 98.94 168 ILE A N 1
ATOM 1331 C CA . ILE A 1 168 ? 0.055 20.578 7.594 1 98.94 168 ILE A CA 1
ATOM 1332 C C . ILE A 1 168 ? 1.062 19.438 7.688 1 98.94 168 ILE A C 1
ATOM 1334 O O . ILE A 1 168 ? 1.566 19.125 8.773 1 98.94 168 ILE A O 1
ATOM 1338 N N . THR A 1 169 ? 1.339 18.781 6.574 1 98.81 169 THR A N 1
ATOM 1339 C CA . THR A 1 169 ? 2.361 17.75 6.5 1 98.81 169 THR A CA 1
ATOM 1340 C C . THR A 1 169 ? 3.375 18.062 5.406 1 98.81 169 THR A C 1
ATOM 1342 O O . THR A 1 169 ? 3.098 18.859 4.508 1 98.81 169 THR A O 1
ATOM 1345 N N . ASP A 1 170 ? 4.613 17.609 5.441 1 98.75 170 ASP A N 1
ATOM 1346 C CA . ASP A 1 170 ? 5.625 17.578 4.391 1 98.75 170 ASP A CA 1
ATOM 1347 C C . ASP A 1 170 ? 6.188 18.969 4.121 1 98.75 170 ASP A C 1
ATOM 1349 O O . ASP A 1 170 ? 6.906 19.172 3.143 1 98.75 170 ASP A O 1
ATOM 1353 N N . ALA A 1 171 ? 5.891 19.969 5 1 98.88 171 ALA A N 1
ATOM 1354 C CA . ALA A 1 171 ? 6.32 21.328 4.746 1 98.88 171 ALA A CA 1
ATOM 1355 C C . ALA A 1 171 ? 7.797 21.516 5.09 1 98.88 171 ALA A C 1
ATOM 1357 O O . ALA A 1 171 ? 8.273 21.016 6.109 1 98.88 171 ALA A O 1
ATOM 1358 N N . LYS A 1 172 ? 8.43 22.203 4.211 1 98.75 172 LYS A N 1
ATOM 1359 C CA . LYS A 1 172 ? 9.742 22.75 4.527 1 98.75 172 LYS A CA 1
ATOM 1360 C C . LYS A 1 172 ? 9.641 24.219 4.934 1 98.75 172 LYS A C 1
ATOM 1362 O O . LYS A 1 172 ? 10.305 24.656 5.875 1 98.75 172 LYS A O 1
ATOM 1367 N N . THR A 1 173 ? 8.867 24.906 4.16 1 98.5 173 THR A N 1
ATOM 1368 C CA . THR A 1 173 ? 8.68 26.328 4.395 1 98.5 173 THR A CA 1
ATOM 1369 C C . THR A 1 173 ? 7.195 26.672 4.5 1 98.5 173 THR A C 1
ATOM 1371 O O . THR A 1 173 ? 6.391 26.203 3.691 1 98.5 173 THR A O 1
ATOM 1374 N N . ILE A 1 174 ? 6.875 27.422 5.516 1 98.69 174 ILE A N 1
ATOM 1375 C CA . ILE A 1 174 ? 5.531 27.969 5.703 1 98.69 174 ILE A CA 1
ATOM 1376 C C . ILE A 1 174 ? 5.562 29.484 5.574 1 98.69 174 ILE A C 1
ATOM 1378 O O . ILE A 1 174 ? 6.094 30.188 6.445 1 98.69 174 ILE A O 1
ATOM 1382 N N . PRO A 1 175 ? 5 29.953 4.496 1 98.19 175 PRO A N 1
ATOM 1383 C CA . PRO A 1 175 ? 5.027 31.406 4.293 1 98.19 175 PRO A CA 1
ATOM 1384 C C . PRO A 1 175 ? 4.242 32.156 5.359 1 98.19 175 PRO A C 1
ATOM 1386 O O . PRO A 1 175 ? 3.311 31.609 5.957 1 98.19 175 PRO A O 1
ATOM 1389 N N . ASP A 1 176 ? 4.562 33.469 5.441 1 98.31 176 ASP A N 1
ATOM 1390 C CA . ASP A 1 176 ? 3.885 34.312 6.41 1 98.31 176 ASP A CA 1
ATOM 1391 C C . ASP A 1 176 ? 2.383 34.375 6.137 1 98.31 176 ASP A C 1
ATOM 1393 O O . ASP A 1 176 ? 1.58 34.469 7.07 1 98.31 176 ASP A O 1
ATOM 1397 N N . THR A 1 177 ? 2.08 34.344 4.91 1 98.44 177 THR A N 1
ATOM 1398 C CA . THR A 1 177 ? 0.669 34.406 4.539 1 98.44 177 THR A CA 1
ATOM 1399 C C . THR A 1 177 ? -0.066 33.188 5.086 1 98.44 177 THR A C 1
ATOM 1401 O O . THR A 1 177 ? -1.228 33.281 5.488 1 98.44 177 THR A O 1
ATOM 1404 N N . THR A 1 178 ? 0.555 32.031 5.09 1 98.81 178 THR A N 1
ATOM 1405 C CA . THR A 1 178 ? -0.051 30.828 5.648 1 98.81 178 THR A CA 1
ATOM 1406 C C . THR A 1 178 ? -0.109 30.906 7.172 1 98.81 178 THR A C 1
ATOM 1408 O O . THR A 1 178 ? -1.089 30.484 7.785 1 98.81 178 THR A O 1
ATOM 1411 N N . VAL A 1 179 ? 0.905 31.469 7.797 1 98.75 179 VAL A N 1
ATOM 1412 C CA . VAL A 1 179 ? 0.882 31.672 9.242 1 98.75 179 VAL A CA 1
ATOM 1413 C C . VAL A 1 179 ? -0.31 32.531 9.625 1 98.75 179 VAL A C 1
ATOM 1415 O O . VAL A 1 179 ? -0.976 32.281 10.633 1 98.75 179 VAL A O 1
ATOM 1418 N N . ASP A 1 180 ? -0.547 33.531 8.812 1 98.56 180 ASP A N 1
ATOM 1419 C CA . ASP A 1 180 ? -1.702 34.406 9.047 1 98.56 180 ASP A CA 1
ATOM 1420 C C . ASP A 1 180 ? -3.002 33.594 9.008 1 98.56 180 ASP A C 1
ATOM 1422 O O . ASP A 1 180 ? -3.896 33.812 9.828 1 98.56 180 ASP A O 1
ATOM 1426 N N . LEU A 1 181 ? -3.102 32.625 8.094 1 98.69 181 LEU A N 1
ATOM 1427 C CA . LEU A 1 181 ? -4.293 31.797 7.953 1 98.69 181 LEU A CA 1
ATOM 1428 C C . LEU A 1 181 ? -4.465 30.891 9.164 1 98.69 181 LEU A C 1
ATOM 1430 O O . LEU A 1 181 ? -5.562 30.391 9.414 1 98.69 181 LEU A O 1
ATOM 1434 N N . LEU A 1 182 ? -3.422 30.672 9.922 1 98.69 182 LEU A N 1
ATOM 1435 C CA . LEU A 1 182 ? -3.43 29.734 11.039 1 98.69 182 LEU A CA 1
ATOM 1436 C C . LEU A 1 182 ? -3.83 30.438 12.336 1 98.69 182 LEU A C 1
ATOM 1438 O O . LEU A 1 182 ? -4.074 29.781 13.344 1 98.69 182 LEU A O 1
ATOM 1442 N N . GLN A 1 183 ? -3.857 31.75 12.281 1 98 183 GLN A N 1
ATOM 1443 C CA . GLN A 1 183 ? -4.215 32.469 13.492 1 98 183 GLN A CA 1
ATOM 1444 C C . GLN A 1 183 ? -5.594 32.062 14 1 98 183 GLN A C 1
ATOM 1446 O O . GLN A 1 183 ? -6.543 31.953 13.219 1 98 183 GLN A O 1
ATOM 1451 N N . GLY A 1 184 ? -5.652 31.781 15.305 1 96.81 184 GLY A N 1
ATOM 1452 C CA . GLY A 1 184 ? -6.922 31.422 15.914 1 96.81 184 GLY A CA 1
ATOM 1453 C C . GLY A 1 184 ? -7.176 29.938 15.93 1 96.81 184 GLY A C 1
ATOM 1454 O O . GLY A 1 184 ? -8.164 29.469 16.5 1 96.81 184 GLY A O 1
ATOM 1455 N N . VAL A 1 185 ? -6.332 29.156 15.328 1 97.38 185 VAL A N 1
ATOM 1456 C CA . VAL A 1 185 ? -6.48 27.703 15.352 1 97.38 185 VAL A CA 1
ATOM 1457 C C . VAL A 1 185 ? -6.285 27.188 16.781 1 97.38 185 VAL A C 1
ATOM 1459 O O . VAL A 1 185 ? -5.414 27.688 17.5 1 97.38 185 VAL A O 1
ATOM 1462 N N . ASP A 1 186 ? -7.172 26.266 17.141 1 98 186 ASP A N 1
ATOM 1463 C CA . ASP A 1 186 ? -7.094 25.641 18.453 1 98 186 ASP A CA 1
ATOM 1464 C C . ASP A 1 186 ? -6.129 24.453 18.453 1 98 186 ASP A C 1
ATOM 1466 O O . ASP A 1 186 ? -5.301 24.312 19.344 1 98 186 ASP A O 1
ATOM 1470 N N . THR A 1 187 ? -6.262 23.656 17.453 1 98.62 187 THR A N 1
ATOM 1471 C CA . THR A 1 187 ? -5.469 22.438 17.281 1 98.62 187 THR A CA 1
ATOM 1472 C C . THR A 1 187 ? -4.688 22.484 15.969 1 98.62 187 THR A C 1
ATOM 1474 O O . THR A 1 187 ? -5.281 22.594 14.891 1 98.62 187 THR A O 1
ATOM 1477 N N . LEU A 1 188 ? -3.367 22.406 16.062 1 98.81 188 LEU A N 1
ATOM 1478 C CA . LEU A 1 188 ? -2.486 22.438 14.906 1 98.81 188 LEU A CA 1
ATOM 1479 C C . LEU A 1 188 ? -1.738 21.109 14.758 1 98.81 188 LEU A C 1
ATOM 1481 O O . LEU A 1 188 ? -1.056 20.672 15.688 1 98.81 188 LEU A O 1
ATOM 1485 N N . VAL A 1 189 ? -1.906 20.422 13.641 1 98.94 189 VAL A N 1
ATOM 1486 C CA . VAL A 1 189 ? -1.054 19.297 13.258 1 98.94 189 VAL A CA 1
ATOM 1487 C C . VAL A 1 189 ? 0.017 19.781 12.273 1 98.94 189 VAL A C 1
ATOM 1489 O O . VAL A 1 189 ? -0.295 20.422 11.266 1 98.94 189 VAL A O 1
ATOM 1492 N N . ILE A 1 190 ? 1.27 19.516 12.578 1 98.94 190 ILE A N 1
ATOM 1493 C CA . ILE A 1 190 ? 2.359 20.047 11.766 1 98.94 190 ILE A CA 1
ATOM 1494 C C . ILE A 1 190 ? 3.502 19.047 11.711 1 98.94 190 ILE A C 1
ATOM 1496 O O . ILE A 1 190 ? 3.787 18.359 12.703 1 98.94 190 ILE A O 1
ATOM 1500 N N . ASN A 1 191 ? 4.148 18.906 10.523 1 98.94 191 ASN A N 1
ATOM 1501 C CA . ASN A 1 191 ? 5.207 17.922 10.383 1 98.94 191 ASN A CA 1
ATOM 1502 C C . ASN A 1 191 ? 6.469 18.328 11.133 1 98.94 191 ASN A C 1
ATOM 1504 O O . ASN A 1 191 ? 6.773 19.516 11.242 1 98.94 191 ASN A O 1
ATOM 1508 N N . ALA A 1 192 ? 7.117 17.422 11.633 1 98.81 192 ALA A N 1
ATOM 1509 C CA . ALA A 1 192 ? 8.445 17.531 12.227 1 98.81 192 ALA A CA 1
ATOM 1510 C C . ALA A 1 192 ? 9.281 16.281 11.93 1 98.81 192 ALA A C 1
ATOM 1512 O O . ALA A 1 192 ? 9.469 15.43 12.805 1 98.81 192 ALA A O 1
ATOM 1513 N N . LEU A 1 193 ? 9.859 16.234 10.828 1 98.75 193 LEU A N 1
ATOM 1514 C CA . LEU A 1 193 ? 10.453 15.062 10.211 1 98.75 193 LEU A CA 1
ATOM 1515 C C . LEU A 1 193 ? 11.422 14.375 11.172 1 98.75 193 LEU A C 1
ATOM 1517 O O . LEU A 1 193 ? 11.344 13.156 11.375 1 98.75 193 LEU A O 1
ATOM 1521 N N . ARG A 1 194 ? 12.328 15.086 11.695 1 98.75 194 ARG A N 1
ATOM 1522 C CA . ARG A 1 194 ? 13.414 14.617 12.555 1 98.75 194 ARG A CA 1
ATOM 1523 C C . ARG A 1 194 ? 14.031 15.773 13.344 1 98.75 194 ARG A C 1
ATOM 1525 O O . ARG A 1 194 ? 13.539 16.906 13.273 1 98.75 194 ARG A O 1
ATOM 1532 N N . GLN A 1 195 ? 15.008 15.484 14.117 1 98.69 195 GLN A N 1
ATOM 1533 C CA . GLN A 1 195 ? 15.602 16.5 14.977 1 98.69 195 GLN A CA 1
ATOM 1534 C C . GLN A 1 195 ? 16.484 17.453 14.172 1 98.69 195 GLN A C 1
ATOM 1536 O O . GLN A 1 195 ? 16.406 18.672 14.344 1 98.69 195 GLN A O 1
ATOM 1541 N N . LYS A 1 196 ? 17.219 16.938 13.18 1 98.44 196 LYS A N 1
ATOM 1542 C CA . LYS A 1 196 ? 18.172 17.719 12.398 1 98.44 196 LYS A CA 1
ATOM 1543 C C . LYS A 1 196 ? 17.516 18.281 11.141 1 98.44 196 LYS A C 1
ATOM 1545 O O . LYS A 1 196 ? 16.516 17.734 10.656 1 98.44 196 LYS A O 1
ATOM 1550 N N . PRO A 1 197 ? 18.109 19.344 10.641 1 98.31 197 PRO A N 1
ATOM 1551 C CA . PRO A 1 197 ? 17.531 19.938 9.438 1 98.31 197 PRO A CA 1
ATOM 1552 C C . PRO A 1 197 ? 17.469 18.953 8.266 1 98.31 197 PRO A C 1
ATOM 1554 O O . PRO A 1 197 ? 18.25 18.016 8.203 1 98.31 197 PRO A O 1
ATOM 1557 N N . HIS A 1 198 ? 16.578 19.188 7.457 1 97.56 198 HIS A N 1
ATOM 1558 C CA . HIS A 1 198 ? 16.375 18.453 6.211 1 97.56 198 HIS A CA 1
ATOM 1559 C C . HIS A 1 198 ? 16.094 19.406 5.051 1 97.56 198 HIS A C 1
ATOM 1561 O O . HIS A 1 198 ? 15.555 20.484 5.254 1 97.56 198 HIS A O 1
ATOM 1567 N N . ILE A 1 199 ? 16.328 19.031 3.885 1 95.56 199 ILE A N 1
ATOM 1568 C CA . ILE A 1 199 ? 16.266 19.906 2.711 1 95.56 199 ILE A CA 1
ATOM 1569 C C . ILE A 1 199 ? 14.797 20.172 2.35 1 95.56 199 ILE A C 1
ATOM 1571 O O . ILE A 1 199 ? 14.453 21.266 1.903 1 95.56 199 ILE A O 1
ATOM 1575 N N . SER A 1 200 ? 13.93 19.156 2.594 1 97 200 SER A N 1
ATOM 1576 C CA . SER A 1 200 ? 12.594 19.281 2.021 1 97 200 SER A CA 1
ATOM 1577 C C . SER A 1 200 ? 11.523 19.219 3.104 1 97 200 SER A C 1
ATOM 1579 O O . SER A 1 200 ? 10.328 19.344 2.814 1 97 200 SER A O 1
ATOM 1581 N N . HIS A 1 201 ? 11.906 19.031 4.348 1 98.38 201 HIS A N 1
ATOM 1582 C CA . HIS A 1 201 ? 10.945 18.938 5.441 1 98.38 201 HIS A CA 1
ATOM 1583 C C . HIS A 1 201 ? 11.406 19.75 6.648 1 98.38 201 HIS A C 1
ATOM 1585 O O . HIS A 1 201 ? 12.609 19.906 6.875 1 98.38 201 HIS A O 1
ATOM 1591 N N . MET A 1 202 ? 10.484 20.172 7.48 1 98.69 202 MET A N 1
ATOM 1592 C CA . MET A 1 202 ? 10.805 20.875 8.727 1 98.69 202 MET A CA 1
ATOM 1593 C C . MET A 1 202 ? 11.367 19.891 9.758 1 98.69 202 MET A C 1
ATOM 1595 O O . MET A 1 202 ? 10.875 18.781 9.898 1 98.69 202 MET A O 1
ATOM 1599 N N . SER A 1 203 ? 12.414 20.375 10.406 1 98.81 203 SER A N 1
ATOM 1600 C CA . SER A 1 203 ? 12.93 19.703 11.594 1 98.81 203 SER A CA 1
ATOM 1601 C C . SER A 1 203 ? 12.109 20.062 12.828 1 98.81 203 SER A C 1
ATOM 1603 O O . SER A 1 203 ? 11.266 20.953 12.781 1 98.81 203 SER A O 1
ATOM 1605 N N . LEU A 1 204 ? 12.367 19.344 13.922 1 98.88 204 LEU A N 1
ATOM 1606 C CA . LEU A 1 204 ? 11.656 19.625 15.164 1 98.88 204 LEU A CA 1
ATOM 1607 C C . LEU A 1 204 ? 11.836 21.078 15.578 1 98.88 204 LEU A C 1
ATOM 1609 O O . LEU A 1 204 ? 10.852 21.781 15.844 1 98.88 204 LEU A O 1
ATOM 1613 N N . PRO A 1 205 ? 13.039 21.625 15.578 1 98.81 205 PRO A N 1
ATOM 1614 C CA . PRO A 1 205 ? 13.18 23.016 15.984 1 98.81 205 PRO A CA 1
ATOM 1615 C C . PRO A 1 205 ? 12.414 23.984 15.07 1 98.81 205 PRO A C 1
ATOM 1617 O O . PRO A 1 205 ? 11.812 24.938 15.547 1 98.81 205 PRO A O 1
ATOM 1620 N N . GLU A 1 206 ? 12.414 23.719 13.82 1 98.88 206 GLU A N 1
ATOM 1621 C CA . GLU A 1 206 ? 11.703 24.578 12.867 1 98.88 206 GLU A CA 1
ATOM 1622 C C . GLU A 1 206 ? 10.195 24.531 13.117 1 98.88 206 GLU A C 1
ATOM 1624 O O . GLU A 1 206 ? 9.523 25.562 13.055 1 98.88 206 GLU A O 1
ATOM 1629 N N . SER A 1 207 ? 9.695 23.391 13.344 1 98.88 207 SER A N 1
ATOM 1630 C CA . SER A 1 207 ? 8.273 23.234 13.633 1 98.88 207 SER A CA 1
ATOM 1631 C C . SER A 1 207 ? 7.891 23.953 14.93 1 98.88 207 SER A C 1
ATOM 1633 O O . SER A 1 207 ? 6.836 24.578 15.008 1 98.88 207 SER A O 1
ATOM 1635 N N . LEU A 1 208 ? 8.742 23.828 15.914 1 98.88 208 LEU A N 1
ATOM 1636 C CA . LEU A 1 208 ? 8.477 24.484 17.188 1 98.88 208 LEU A CA 1
ATOM 1637 C C . LEU A 1 208 ? 8.414 26 17.016 1 98.88 208 LEU A C 1
ATOM 1639 O O . LEU A 1 208 ? 7.609 26.672 17.672 1 98.88 208 LEU A O 1
ATOM 1643 N N . GLU A 1 209 ? 9.219 26.531 16.141 1 98.69 209 GLU A N 1
ATOM 1644 C CA . GLU A 1 209 ? 9.18 27.969 15.867 1 98.69 209 GLU A CA 1
ATOM 1645 C C . GLU A 1 209 ? 7.824 28.375 15.305 1 98.69 209 GLU A C 1
ATOM 1647 O O . GLU A 1 209 ? 7.266 29.406 15.703 1 98.69 209 GLU A O 1
ATOM 1652 N N . ILE A 1 210 ? 7.336 27.609 14.383 1 98.81 210 ILE A N 1
ATOM 1653 C CA . ILE A 1 210 ? 6.039 27.891 13.781 1 98.81 210 ILE A CA 1
ATOM 1654 C C . ILE A 1 210 ? 4.941 27.797 14.836 1 98.81 210 ILE A C 1
ATOM 1656 O O . ILE A 1 210 ? 4.027 28.625 14.875 1 98.81 210 ILE A O 1
ATOM 1660 N N . ILE A 1 211 ? 5.035 26.781 15.688 1 98.88 211 ILE A N 1
ATOM 1661 C CA . ILE A 1 211 ? 4.027 26.547 16.719 1 98.88 211 ILE A CA 1
ATOM 1662 C C . ILE A 1 211 ? 3.977 27.75 17.672 1 98.88 211 ILE A C 1
ATOM 1664 O O . ILE A 1 211 ? 2.896 28.188 18.078 1 98.88 211 ILE A O 1
ATOM 1668 N N . VAL A 1 212 ? 5.129 28.281 18 1 98.5 212 VAL A N 1
ATOM 1669 C CA . VAL A 1 212 ? 5.191 29.453 18.859 1 98.5 212 VAL A CA 1
ATOM 1670 C C . VAL A 1 212 ? 4.5 30.625 18.188 1 98.5 212 VAL A C 1
ATOM 1672 O O . VAL A 1 212 ? 3.736 31.359 18.828 1 98.5 212 VAL A O 1
ATOM 1675 N N . ARG A 1 213 ? 4.711 30.812 16.891 1 98.38 213 ARG A N 1
ATOM 1676 C CA . ARG A 1 213 ? 4.137 31.922 16.141 1 98.38 213 ARG A CA 1
ATOM 1677 C C . ARG A 1 213 ? 2.619 31.797 16.047 1 98.38 213 ARG A C 1
ATOM 1679 O O . ARG A 1 213 ? 1.899 32.781 16.141 1 98.38 213 ARG A O 1
ATOM 1686 N N . VAL A 1 214 ? 2.156 30.594 15.844 1 98.56 214 VAL A N 1
ATOM 1687 C CA . VAL A 1 214 ? 0.732 30.344 15.656 1 98.56 214 VAL A CA 1
ATOM 1688 C C . VAL A 1 214 ? 0.024 30.344 17.016 1 98.56 214 VAL A C 1
ATOM 1690 O O . VAL A 1 214 ? -1.135 30.75 17.109 1 98.56 214 VAL A O 1
ATOM 1693 N N . ASN A 1 215 ? 0.68 29.875 18.031 1 98.19 215 ASN A N 1
ATOM 1694 C CA . ASN A 1 215 ? 0.225 29.828 19.406 1 98.19 215 ASN A CA 1
ATOM 1695 C C . ASN A 1 215 ? -1.104 29.094 19.547 1 98.19 215 ASN A C 1
ATOM 1697 O O . ASN A 1 215 ? -2.07 29.625 20.078 1 98.19 215 ASN A O 1
ATOM 1701 N N . PRO A 1 216 ? -1.192 27.859 19.047 1 98.38 216 PRO A N 1
ATOM 1702 C CA . PRO A 1 216 ? -2.404 27.062 19.234 1 98.38 216 PRO A CA 1
ATOM 1703 C C . PRO A 1 216 ? -2.555 26.562 20.672 1 98.38 216 PRO A C 1
ATOM 1705 O O . PRO A 1 216 ? -1.582 26.547 21.438 1 98.38 216 PRO A O 1
ATOM 1708 N N . ARG A 1 217 ? -3.779 26.203 21.062 1 98 217 ARG A N 1
ATOM 1709 C CA . ARG A 1 217 ? -3.953 25.562 22.359 1 98 217 ARG A CA 1
ATOM 1710 C C . ARG A 1 217 ? -3.141 24.266 22.438 1 98 217 ARG A C 1
ATOM 1712 O O . ARG A 1 217 ? -2.492 24 23.453 1 98 217 ARG A O 1
ATOM 1719 N N . ALA A 1 218 ? -3.201 23.453 21.375 1 98.38 218 ALA A N 1
ATOM 1720 C CA . ALA A 1 218 ? -2.445 22.203 21.297 1 98.38 218 ALA A CA 1
ATOM 1721 C C . ALA A 1 218 ? -1.875 21.984 19.906 1 98.38 218 ALA A C 1
ATOM 1723 O O . ALA A 1 218 ? -2.539 22.266 18.906 1 98.38 218 ALA A O 1
ATOM 1724 N N . ALA A 1 219 ? -0.66 21.516 19.844 1 98.88 219 ALA A N 1
ATOM 1725 C CA . ALA A 1 219 ? -0.03 21.125 18.578 1 98.88 219 ALA A CA 1
ATOM 1726 C C . ALA A 1 219 ? 0.35 19.641 18.594 1 98.88 219 ALA A C 1
ATOM 1728 O O . ALA A 1 219 ? 0.744 19.109 19.641 1 98.88 219 ALA A O 1
ATOM 1729 N N . TYR A 1 220 ? 0.188 18.984 17.5 1 98.94 220 TYR A N 1
ATOM 1730 C CA . TYR A 1 220 ? 0.558 17.578 17.328 1 98.94 220 TYR A CA 1
ATOM 1731 C C . TYR A 1 220 ? 1.542 17.406 16.188 1 98.94 220 TYR A C 1
ATOM 1733 O O . TYR A 1 220 ? 1.267 17.828 15.055 1 98.94 220 TYR A O 1
ATOM 1741 N N . LEU A 1 221 ? 2.66 16.797 16.484 1 98.94 221 LEU A N 1
ATOM 1742 C CA . LEU A 1 221 ? 3.703 16.578 15.484 1 98.94 221 LEU A CA 1
ATOM 1743 C C . LEU A 1 221 ? 3.438 15.297 14.695 1 98.94 221 LEU A C 1
ATOM 1745 O O . LEU A 1 221 ? 3.139 14.25 15.273 1 98.94 221 LEU A O 1
ATOM 1749 N N . THR A 1 222 ? 3.57 15.398 13.312 1 98.94 222 THR A N 1
ATOM 1750 C CA . THR A 1 222 ? 3.338 14.258 12.438 1 98.94 222 THR A CA 1
ATOM 1751 C C . THR A 1 222 ? 4.441 14.148 11.391 1 98.94 222 THR A C 1
ATOM 1753 O O . THR A 1 222 ? 5.406 14.922 11.406 1 98.94 222 THR A O 1
ATOM 1756 N N . HIS A 1 223 ? 4.285 13.117 10.477 1 98.94 223 HIS A N 1
ATOM 1757 C CA . HIS A 1 223 ? 5.25 12.875 9.414 1 98.94 223 HIS A CA 1
ATOM 1758 C C . HIS A 1 223 ? 6.66 12.719 9.969 1 98.94 223 HIS A C 1
ATOM 1760 O O . HIS A 1 223 ? 7.586 13.414 9.539 1 98.94 223 HIS A O 1
ATOM 1766 N N . LEU A 1 224 ? 6.785 11.891 10.969 1 98.94 224 LEU A N 1
ATOM 1767 C CA . LEU A 1 224 ? 8.016 11.688 11.727 1 98.94 224 LEU A CA 1
ATOM 1768 C C . LEU A 1 224 ? 8.828 10.539 11.141 1 98.94 224 LEU A C 1
ATOM 1770 O O . LEU A 1 224 ? 8.273 9.484 10.82 1 98.94 224 LEU A O 1
ATOM 1774 N N . SER A 1 225 ? 10.094 10.727 10.977 1 98.69 225 SER A N 1
ATOM 1775 C CA . SER A 1 225 ? 11.008 9.641 10.602 1 98.69 225 SER A CA 1
ATOM 1776 C C . SER A 1 225 ? 11.609 8.977 11.836 1 98.69 225 SER A C 1
ATOM 1778 O O . SER A 1 225 ? 11.359 9.406 12.961 1 98.69 225 SER A O 1
ATOM 1780 N N . HIS A 1 226 ? 12.383 7.891 11.578 1 98.56 226 HIS A N 1
ATOM 1781 C CA . HIS A 1 226 ? 13.078 7.25 12.688 1 98.56 226 HIS A CA 1
ATOM 1782 C C . HIS A 1 226 ? 14.133 8.18 13.289 1 98.56 226 HIS A C 1
ATOM 1784 O O . HIS A 1 226 ? 14.523 8.016 14.445 1 98.56 226 HIS A O 1
ATOM 1790 N N . GLY A 1 227 ? 14.492 9.281 12.57 1 98.56 227 GLY A N 1
ATOM 1791 C CA . GLY A 1 227 ? 15.453 10.266 13.055 1 98.56 227 GLY A CA 1
ATOM 1792 C C . GLY A 1 227 ? 14.875 11.195 14.102 1 98.56 227 GLY A C 1
ATOM 1793 O O . GLY A 1 227 ? 15.609 11.961 14.727 1 98.56 227 GLY A O 1
ATOM 1794 N N . PHE A 1 228 ? 13.586 11.188 14.273 1 98.75 228 PHE A N 1
ATOM 1795 C CA . PHE A 1 228 ? 12.922 11.992 15.289 1 98.75 228 PHE A CA 1
ATOM 1796 C C . PHE A 1 228 ? 13.273 11.5 16.688 1 98.75 228 PHE A C 1
ATOM 1798 O O . PHE A 1 228 ? 13.414 12.297 17.609 1 98.75 228 PHE A O 1
ATOM 1805 N N . GLY A 1 229 ? 13.469 10.18 16.797 1 98.69 229 GLY A N 1
ATOM 1806 C CA . GLY A 1 229 ? 13.789 9.578 18.078 1 98.69 229 GLY A CA 1
ATOM 1807 C C . GLY A 1 229 ? 12.625 8.828 18.688 1 98.69 229 GLY A C 1
ATOM 1808 O O . GLY A 1 229 ? 11.523 8.812 18.141 1 98.69 229 GLY A O 1
ATOM 1809 N N . LEU A 1 230 ? 12.883 8.211 19.781 1 98.75 230 LEU A N 1
ATOM 1810 C CA . LEU A 1 230 ? 11.875 7.418 20.484 1 98.75 230 LEU A CA 1
ATOM 1811 C C . LEU A 1 230 ? 10.766 8.312 21.031 1 98.75 230 LEU A C 1
ATOM 1813 O O . LEU A 1 230 ? 11.047 9.352 21.625 1 98.75 230 LEU A O 1
ATOM 1817 N N . GLN A 1 231 ? 9.516 7.867 20.828 1 98.19 231 GLN A N 1
ATOM 1818 C CA . GLN A 1 231 ? 8.336 8.594 21.281 1 98.19 231 GLN A CA 1
ATOM 1819 C C . GLN A 1 231 ? 8.469 9.008 22.734 1 98.19 231 GLN A C 1
ATOM 1821 O O . GLN A 1 231 ? 8.273 10.18 23.078 1 98.19 231 GLN A O 1
ATOM 1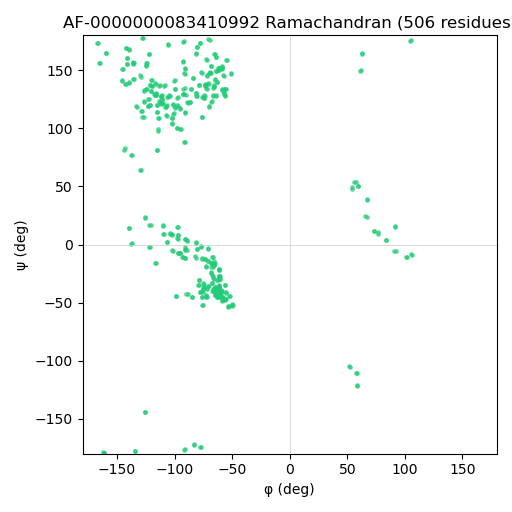826 N N . SER A 1 232 ? 8.781 8.109 23.625 1 97.62 232 SER A N 1
ATOM 1827 C CA . SER A 1 232 ? 8.82 8.359 25.062 1 97.62 232 SER A CA 1
ATOM 1828 C C . SER A 1 232 ? 9.914 9.359 25.422 1 97.62 232 SER A C 1
ATOM 1830 O O . SER A 1 232 ? 9.711 10.227 26.266 1 97.62 232 SER A O 1
ATOM 1832 N N . VAL A 1 233 ? 11.023 9.258 24.766 1 98.38 233 VAL A N 1
ATOM 1833 C CA . VAL A 1 233 ? 12.164 10.117 25.062 1 98.38 233 VAL A CA 1
ATOM 1834 C C . VAL A 1 233 ? 11.883 11.531 24.562 1 98.38 233 VAL A C 1
ATOM 1836 O O . VAL A 1 233 ? 12.078 12.508 25.297 1 98.38 233 VAL A O 1
ATOM 1839 N N . MET A 1 234 ? 11.391 11.609 23.406 1 98.62 234 MET A N 1
ATOM 1840 C CA . MET A 1 234 ? 11.211 12.922 22.781 1 98.62 234 MET A CA 1
ATOM 1841 C C . MET A 1 234 ? 10.031 13.664 23.406 1 98.62 234 MET A C 1
ATOM 1843 O O . MET A 1 234 ? 10.047 14.891 23.516 1 98.62 234 MET A O 1
ATOM 1847 N N . ALA A 1 235 ? 8.984 12.922 23.75 1 98.12 235 ALA A N 1
ATOM 1848 C CA . ALA A 1 235 ? 7.805 13.539 24.359 1 98.12 235 ALA A CA 1
ATOM 1849 C C . ALA A 1 235 ? 8.172 14.32 25.609 1 98.12 235 ALA A C 1
ATOM 1851 O O . ALA A 1 235 ? 7.598 15.375 25.891 1 98.12 235 ALA A O 1
ATOM 1852 N N . ALA A 1 236 ? 9.109 13.852 26.328 1 97.56 236 ALA A N 1
ATOM 1853 C CA . ALA A 1 236 ? 9.523 14.453 27.594 1 97.56 236 ALA A CA 1
ATOM 1854 C C . ALA A 1 236 ? 10.242 15.781 27.375 1 97.56 236 ALA A C 1
ATOM 1856 O O . ALA A 1 236 ? 10.383 16.578 28.297 1 97.56 236 ALA A O 1
ATOM 1857 N N . LYS A 1 237 ? 10.609 16.016 26.188 1 97.81 237 LYS A N 1
ATOM 1858 C CA . LYS A 1 237 ? 11.422 17.188 25.891 1 97.81 237 LYS A CA 1
ATOM 1859 C C . LYS A 1 237 ? 10.578 18.297 25.281 1 97.81 237 LYS A C 1
ATOM 1861 O O . LYS A 1 237 ? 11.062 19.422 25.078 1 97.81 237 LYS A O 1
ATOM 1866 N N . LEU A 1 238 ? 9.352 18.062 25.016 1 98.69 238 LEU A N 1
ATOM 1867 C CA . LEU A 1 238 ? 8.523 19 24.281 1 98.69 238 LEU A CA 1
ATOM 1868 C C . LEU A 1 238 ? 7.801 19.953 25.234 1 98.69 238 LEU A C 1
ATOM 1870 O O . LEU A 1 238 ? 7.551 19.594 26.391 1 98.69 238 LEU A O 1
ATOM 1874 N N . PRO A 1 239 ? 7.504 21.188 24.734 1 98.06 239 PRO A N 1
ATOM 1875 C CA . PRO A 1 239 ? 6.652 22.078 25.531 1 98.06 239 PRO A CA 1
ATOM 1876 C C . PRO A 1 239 ? 5.312 21.438 25.891 1 98.06 239 PRO A C 1
ATOM 1878 O O . PRO A 1 239 ? 4.855 20.516 25.203 1 98.06 239 PRO A O 1
ATOM 1881 N N . PRO A 1 240 ? 4.629 21.906 26.922 1 97.56 240 PRO A N 1
ATOM 1882 C CA . PRO A 1 240 ? 3.426 21.266 27.438 1 97.56 240 PRO A CA 1
ATOM 1883 C C . PRO A 1 240 ? 2.299 21.203 26.422 1 97.56 240 PRO A C 1
ATOM 1885 O O . PRO A 1 240 ? 1.467 20.281 26.469 1 97.56 240 PRO A O 1
ATOM 1888 N N . ASN A 1 241 ? 2.256 22.109 25.5 1 98.25 241 ASN A N 1
ATOM 1889 C CA . ASN A 1 241 ? 1.138 22.125 24.562 1 98.25 241 ASN A CA 1
ATOM 1890 C C . ASN A 1 241 ? 1.499 21.453 23.25 1 98.25 241 ASN A C 1
ATOM 1892 O O . ASN A 1 241 ? 0.75 21.531 22.281 1 98.25 241 ASN A O 1
ATOM 1896 N N . VAL A 1 242 ? 2.674 20.859 23.156 1 98.88 242 VAL A N 1
ATOM 1897 C CA . VAL A 1 242 ? 3.119 20.172 21.953 1 98.88 242 VAL A CA 1
ATOM 1898 C C . VAL A 1 242 ? 3.197 18.656 22.203 1 98.88 242 VAL A C 1
ATOM 1900 O O . VAL A 1 242 ? 3.811 18.234 23.188 1 98.88 242 VAL A O 1
ATOM 1903 N N . HIS A 1 243 ? 2.586 17.922 21.391 1 98.88 243 HIS A N 1
ATOM 1904 C CA . HIS A 1 243 ? 2.504 16.469 21.531 1 98.88 243 HIS A CA 1
ATOM 1905 C C . HIS A 1 243 ? 3.016 15.758 20.297 1 98.88 243 HIS A C 1
ATOM 1907 O O . HIS A 1 243 ? 3.064 16.359 19.203 1 98.88 243 HIS A O 1
ATOM 1913 N N . ILE A 1 244 ? 3.449 14.523 20.469 1 98.94 244 ILE A N 1
ATOM 1914 C CA . ILE A 1 244 ? 3.82 13.672 19.344 1 98.94 244 ILE A CA 1
ATOM 1915 C C . ILE A 1 244 ? 2.635 12.789 18.953 1 98.94 244 ILE A C 1
ATOM 1917 O O . ILE A 1 244 ? 2.158 11.984 19.75 1 98.94 244 ILE A O 1
ATOM 1921 N N . ALA A 1 245 ? 2.156 13 17.719 1 98.94 245 ALA A N 1
ATOM 1922 C CA . ALA A 1 245 ? 1.093 12.125 17.234 1 98.94 245 ALA A CA 1
ATOM 1923 C C . ALA A 1 245 ? 1.61 10.703 17.016 1 98.94 245 ALA A C 1
ATOM 1925 O O . ALA A 1 245 ? 2.816 10.492 16.875 1 98.94 245 ALA A O 1
ATOM 1926 N N . TYR A 1 246 ? 0.749 9.766 17.109 1 98.88 246 TYR A N 1
ATOM 1927 C CA . TYR A 1 246 ? 1.041 8.375 16.781 1 98.88 246 TYR A CA 1
ATOM 1928 C C . TYR A 1 246 ? -0.14 7.723 16.078 1 98.88 246 TYR A C 1
ATOM 1930 O O . TYR A 1 246 ? -1.25 8.258 16.078 1 98.88 246 TYR A O 1
ATOM 1938 N N . ASP A 1 247 ? 0.093 6.648 15.383 1 98.88 247 ASP A N 1
ATOM 1939 C CA . ASP A 1 247 ? -0.947 5.992 14.602 1 98.88 247 ASP A CA 1
ATOM 1940 C C . ASP A 1 247 ? -2.143 5.617 15.477 1 98.88 247 ASP A C 1
ATOM 1942 O O . ASP A 1 247 ? -1.974 5.047 16.547 1 98.88 247 ASP A O 1
ATOM 1946 N N . SER A 1 248 ? -3.35 6.016 15.062 1 98 248 SER A N 1
ATOM 1947 C CA . SER A 1 248 ? -4.637 5.676 15.656 1 98 248 SER A CA 1
ATOM 1948 C C . SER A 1 248 ? -4.965 6.594 16.828 1 98 248 SER A C 1
ATOM 1950 O O . SER A 1 248 ? -5.969 6.395 17.516 1 98 248 SER A O 1
ATOM 1952 N N . LEU A 1 249 ? -4.082 7.578 17.062 1 98.75 249 LEU A N 1
ATOM 1953 C CA . LEU A 1 249 ? -4.43 8.594 18.062 1 98.75 249 LEU A CA 1
ATOM 1954 C C . LEU A 1 249 ? -5.723 9.305 17.672 1 98.75 249 LEU A C 1
ATOM 1956 O O . LEU A 1 249 ? -5.926 9.656 16.516 1 98.75 249 LEU A O 1
ATOM 1960 N N . ILE A 1 250 ? -6.633 9.469 18.641 1 98.56 250 ILE A N 1
ATOM 1961 C CA . ILE A 1 250 ? -7.887 10.188 18.453 1 98.56 250 ILE A CA 1
ATOM 1962 C C . ILE A 1 250 ? -7.926 11.406 19.375 1 98.56 250 ILE A C 1
ATOM 1964 O O . ILE A 1 250 ? -7.629 11.297 20.562 1 98.56 250 ILE A O 1
ATOM 1968 N N . ILE A 1 251 ? -8.234 12.539 18.781 1 97.88 251 ILE A N 1
ATOM 1969 C CA . ILE A 1 251 ? -8.352 13.758 19.578 1 97.88 251 ILE A CA 1
ATOM 1970 C C . ILE A 1 251 ? -9.672 14.453 19.266 1 97.88 251 ILE A C 1
ATOM 1972 O O . ILE A 1 251 ? -10.133 14.445 18.125 1 97.88 251 ILE A O 1
ATOM 1976 N N . ASP A 1 252 ? -10.242 15.047 20.297 1 96.62 252 ASP A N 1
ATOM 1977 C CA . ASP A 1 252 ? -11.43 15.875 20.141 1 96.62 252 ASP A CA 1
ATOM 1978 C C . ASP A 1 252 ? -11.047 17.328 19.891 1 96.62 252 ASP A C 1
ATOM 1980 O O . ASP A 1 252 ? -10.203 17.891 20.594 1 96.62 252 ASP A O 1
ATOM 1984 N N . ILE A 1 253 ? -11.625 17.859 18.859 1 94.62 253 ILE A N 1
ATOM 1985 C CA . ILE A 1 253 ? -11.398 19.266 18.516 1 94.62 253 ILE A CA 1
ATOM 1986 C C . ILE A 1 253 ? -12.641 20.078 18.844 1 94.62 253 ILE A C 1
ATOM 1988 O O . ILE A 1 253 ? -13.727 19.797 18.344 1 94.62 253 ILE A O 1
ATOM 1992 N N . PRO A 1 254 ? -12.484 21.031 19.734 1 85.31 254 PRO A N 1
ATOM 1993 C CA . PRO A 1 254 ? -13.641 21.844 20.125 1 85.31 254 PRO A CA 1
ATOM 1994 C C . PRO A 1 254 ? -14.219 22.641 18.969 1 85.31 254 PRO A C 1
ATOM 1996 O O . PRO A 1 254 ? -13.5 22.953 18.016 1 85.31 254 PRO A O 1
ATOM 1999 N N . ASP A 1 255 ? -15.555 22.938 18.969 1 75.69 255 ASP A N 1
ATOM 2000 C CA . ASP A 1 255 ? -16.266 23.734 17.969 1 75.69 255 ASP A CA 1
ATOM 2001 C C . ASP A 1 255 ? -15.758 25.188 17.969 1 75.69 255 ASP A C 1
ATOM 2003 O O . ASP A 1 255 ? -15.383 25.719 19 1 75.69 255 ASP A O 1
ATOM 2007 N N . MET B 1 1 ? 14.898 -25.172 -1.819 1 94.38 1 MET B N 1
ATOM 2008 C CA . MET B 1 1 ? 14.32 -23.828 -1.927 1 94.38 1 MET B CA 1
ATOM 2009 C C . MET B 1 1 ? 13.141 -23.672 -0.978 1 94.38 1 MET B C 1
ATOM 2011 O O . MET B 1 1 ? 12.469 -24.656 -0.64 1 94.38 1 MET B O 1
ATOM 2015 N N . ARG B 1 2 ? 12.984 -22.422 -0.467 1 96.75 2 ARG B N 1
ATOM 2016 C CA . ARG B 1 2 ? 11.852 -22.125 0.412 1 96.75 2 ARG B CA 1
ATOM 2017 C C . ARG B 1 2 ? 10.93 -21.094 -0.207 1 96.75 2 ARG B C 1
ATOM 2019 O O . ARG B 1 2 ? 11.398 -20.125 -0.821 1 96.75 2 ARG B O 1
ATOM 2026 N N . LEU B 1 3 ? 9.602 -21.375 -0.048 1 98.31 3 LEU B N 1
ATOM 2027 C CA . LEU B 1 3 ? 8.578 -20.438 -0.502 1 98.31 3 LEU B CA 1
ATOM 2028 C C . LEU B 1 3 ? 7.855 -19.812 0.683 1 98.31 3 LEU B C 1
ATOM 2030 O O . LEU B 1 3 ? 7.375 -20.516 1.57 1 98.31 3 LEU B O 1
ATOM 2034 N N . ARG B 1 4 ? 7.84 -18.516 0.721 1 98.75 4 ARG B N 1
ATOM 2035 C CA . ARG B 1 4 ? 7.016 -17.797 1.681 1 98.75 4 ARG B CA 1
ATOM 2036 C C . ARG B 1 4 ? 5.891 -17.047 0.977 1 98.75 4 ARG B C 1
ATOM 2038 O O . ARG B 1 4 ? 6.148 -16.203 0.107 1 98.75 4 ARG B O 1
ATOM 2045 N N . PHE B 1 5 ? 4.672 -17.391 1.378 1 98.94 5 PHE B N 1
ATOM 2046 C CA . PHE B 1 5 ? 3.543 -16.594 0.9 1 98.94 5 PHE B CA 1
ATOM 2047 C C . PHE B 1 5 ? 3.459 -15.266 1.644 1 98.94 5 PHE B C 1
ATOM 2049 O O . PHE B 1 5 ? 3.117 -15.234 2.828 1 98.94 5 PHE B O 1
ATOM 2056 N N . LEU B 1 6 ? 3.758 -14.172 0.935 1 98.88 6 LEU B N 1
ATOM 2057 C CA . LEU B 1 6 ? 3.65 -12.859 1.568 1 98.88 6 LEU B CA 1
ATOM 2058 C C . LEU B 1 6 ? 2.193 -12.43 1.678 1 98.88 6 LEU B C 1
ATOM 2060 O O . LEU B 1 6 ? 1.771 -11.906 2.713 1 98.88 6 LEU B O 1
ATOM 2064 N N . GLY B 1 7 ? 1.482 -12.602 0.636 1 98.88 7 GLY B N 1
ATOM 2065 C CA . GLY B 1 7 ? 0.047 -12.383 0.568 1 98.88 7 GLY B CA 1
ATOM 2066 C C . GLY B 1 7 ? -0.676 -13.414 -0.278 1 98.88 7 GLY B C 1
ATOM 2067 O O . GLY B 1 7 ? -0.086 -14.008 -1.184 1 98.88 7 GLY B O 1
ATOM 2068 N N . THR B 1 8 ? -2.006 -13.594 0.02 1 98.94 8 THR B N 1
ATOM 2069 C CA . THR B 1 8 ? -2.732 -14.664 -0.656 1 98.94 8 THR B CA 1
ATOM 2070 C C . THR B 1 8 ? -4.137 -14.203 -1.041 1 98.94 8 THR B C 1
ATOM 2072 O O . THR B 1 8 ? -5.008 -15.031 -1.329 1 98.94 8 THR B O 1
ATOM 2075 N N . GLY B 1 9 ? -4.355 -12.883 -0.979 1 98.81 9 GLY B N 1
ATOM 2076 C CA . GLY B 1 9 ? -5.68 -12.344 -1.25 1 98.81 9 GLY B CA 1
ATOM 2077 C C . GLY B 1 9 ? -5.785 -11.664 -2.602 1 98.81 9 GLY B C 1
ATOM 2078 O O . GLY B 1 9 ? -4.793 -11.547 -3.322 1 98.81 9 GLY B O 1
ATOM 2079 N N . THR B 1 10 ? -7.016 -11.305 -2.955 1 97.75 10 THR B N 1
ATOM 2080 C CA . THR B 1 10 ? -7.324 -10.602 -4.195 1 97.75 10 THR B CA 1
ATOM 2081 C C . THR B 1 10 ? -6.969 -9.125 -4.074 1 97.75 10 THR B C 1
ATOM 2083 O O . THR B 1 10 ? -6.41 -8.695 -3.062 1 97.75 10 THR B O 1
ATOM 2086 N N . SER B 1 11 ? -7.344 -8.367 -5.137 1 96.5 11 SER B N 1
ATOM 2087 C CA . SER B 1 11 ? -7.027 -6.945 -5.211 1 96.5 11 SER B CA 1
ATOM 2088 C C . SER B 1 11 ? -7.676 -6.176 -4.066 1 96.5 11 SER B C 1
ATOM 2090 O O . SER B 1 11 ? -7.164 -5.137 -3.641 1 96.5 11 SER B O 1
ATOM 2092 N N . SER B 1 12 ? -8.75 -6.754 -3.477 1 95.44 12 SER B N 1
ATOM 2093 C CA . SER B 1 12 ? -9.461 -6.051 -2.416 1 95.44 12 SER B CA 1
ATOM 2094 C C . SER B 1 12 ? -8.969 -6.477 -1.038 1 95.44 12 SER B C 1
ATOM 2096 O O . SER B 1 12 ? -9.352 -5.887 -0.025 1 95.44 12 SER B O 1
ATOM 2098 N N . GLY B 1 13 ? -8.094 -7.508 -1.016 1 97.69 13 GLY B N 1
ATOM 2099 C CA . GLY B 1 13 ? -7.75 -8.086 0.273 1 97.69 13 GLY B CA 1
ATOM 2100 C C . GLY B 1 13 ? -8.938 -8.711 0.983 1 97.69 13 GLY B C 1
ATOM 2101 O O . GLY B 1 13 ? -10.078 -8.578 0.532 1 97.69 13 GLY B O 1
ATOM 2102 N N . VAL B 1 14 ? -8.633 -9.477 1.952 1 98.69 14 VAL B N 1
ATOM 2103 C CA . VAL B 1 14 ? -9.609 -10.008 2.893 1 98.69 14 VAL B CA 1
ATOM 2104 C C . VAL B 1 14 ? -9.219 -9.625 4.32 1 98.69 14 VAL B C 1
ATOM 2106 O O . VAL B 1 14 ? -8.164 -10.031 4.812 1 98.69 14 VAL B O 1
ATOM 2109 N N . PRO B 1 15 ? -10.125 -8.836 5.047 1 98.31 15 PRO B N 1
ATOM 2110 C CA . PRO B 1 15 ? -11.492 -8.438 4.707 1 98.31 15 PRO B CA 1
ATOM 2111 C C . PRO B 1 15 ? -11.547 -7.445 3.549 1 98.31 15 PRO B C 1
ATOM 2113 O O . PRO B 1 15 ? -10.586 -6.703 3.322 1 98.31 15 PRO B O 1
ATOM 2116 N N . GLN B 1 16 ? -12.578 -7.543 2.791 1 97.19 16 GLN B N 1
ATOM 2117 C CA . GLN B 1 16 ? -12.93 -6.441 1.9 1 97.19 16 GLN B CA 1
ATOM 2118 C C . GLN B 1 16 ? -13.484 -5.254 2.684 1 97.19 16 GLN B C 1
ATOM 2120 O O . GLN B 1 16 ? -14.297 -5.43 3.588 1 97.19 16 GLN B O 1
ATOM 2125 N N . LEU B 1 17 ? -12.969 -4.055 2.328 1 96.25 17 LEU B N 1
ATOM 2126 C CA . LEU B 1 17 ? -13.445 -2.865 3.021 1 96.25 17 LEU B CA 1
ATOM 2127 C C . LEU B 1 17 ? -14.969 -2.75 2.924 1 96.25 17 LEU B C 1
ATOM 2129 O O . LEU B 1 17 ? -15.547 -3.016 1.868 1 96.25 17 LEU B O 1
ATOM 2133 N N . MET B 1 18 ? -15.641 -2.465 4.016 1 93.44 18 MET B N 1
ATOM 2134 C CA . MET B 1 18 ? -17.078 -2.201 4.133 1 93.44 18 MET B CA 1
ATOM 2135 C C . MET B 1 18 ? -17.875 -3.498 4.066 1 93.44 18 MET B C 1
ATOM 2137 O O . MET B 1 18 ? -19.109 -3.471 3.99 1 93.44 18 MET B O 1
ATOM 2141 N N . CYS B 1 19 ? -17.219 -4.664 4.105 1 96.44 19 CYS B N 1
ATOM 2142 C CA . CYS B 1 19 ? -17.922 -5.953 4.078 1 96.44 19 CYS B CA 1
ATOM 2143 C C . CYS B 1 19 ? -18.031 -6.535 5.48 1 96.44 19 CYS B C 1
ATOM 2145 O O . CYS B 1 19 ? -17.094 -6.457 6.273 1 96.44 19 CYS B O 1
ATOM 2147 N N . LYS B 1 20 ? -19.188 -7.16 5.793 1 96.44 20 LYS B N 1
ATOM 2148 C CA . LYS B 1 20 ? -19.406 -7.703 7.125 1 96.44 20 LYS B CA 1
ATOM 2149 C C . LYS B 1 20 ? -19.781 -9.18 7.059 1 96.44 20 LYS B C 1
ATOM 2151 O O . LYS B 1 20 ? -20.422 -9.711 7.973 1 96.44 20 LYS B O 1
ATOM 2156 N N . CYS B 1 21 ? -19.422 -9.859 5.984 1 98 21 CYS B N 1
ATOM 2157 C CA . CYS B 1 21 ? -19.734 -11.273 5.855 1 98 21 CYS B CA 1
ATOM 2158 C C . CYS B 1 21 ? -18.922 -12.109 6.832 1 98 21 CYS B C 1
ATOM 2160 O O . CYS B 1 21 ? -18.031 -11.586 7.516 1 98 21 CYS B O 1
ATOM 2162 N N . GLU B 1 22 ? -19.188 -13.375 6.848 1 98.44 22 GLU B N 1
ATOM 2163 C CA . GLU B 1 22 ? -18.578 -14.273 7.832 1 98.44 22 GLU B CA 1
ATOM 2164 C C . GLU B 1 22 ? -17.062 -14.359 7.633 1 98.44 22 GLU B C 1
ATOM 2166 O O . GLU B 1 22 ? -16.312 -14.477 8.602 1 98.44 22 GLU B O 1
ATOM 2171 N N . VAL B 1 23 ? -16.625 -14.336 6.398 1 98.81 23 VAL B N 1
ATOM 2172 C CA . VAL B 1 23 ? -15.195 -14.438 6.109 1 98.81 23 VAL B CA 1
ATOM 2173 C C . VAL B 1 23 ? -14.492 -13.133 6.488 1 98.81 23 VAL B C 1
ATOM 2175 O O . VAL B 1 23 ? -13.438 -13.148 7.133 1 98.81 23 VAL B O 1
ATOM 2178 N N . CYS B 1 24 ? -15.07 -12.016 6.16 1 98.44 24 CYS B N 1
ATOM 2179 C CA . CYS B 1 24 ? -14.461 -10.711 6.387 1 98.44 24 CYS B CA 1
ATOM 2180 C C . CYS B 1 24 ? -14.477 -10.352 7.867 1 98.44 24 CYS B C 1
ATOM 2182 O O . CYS B 1 24 ? -13.695 -9.5 8.312 1 98.44 24 CYS B O 1
ATOM 2184 N N . THR B 1 25 ? -15.328 -11.008 8.617 1 98.06 25 THR B N 1
ATOM 2185 C CA . THR B 1 25 ? -15.391 -10.719 10.039 1 98.06 25 THR B CA 1
ATOM 2186 C C . THR B 1 25 ? -14.758 -11.844 10.852 1 98.06 25 THR B C 1
ATOM 2188 O O . THR B 1 25 ? -14.781 -11.812 12.086 1 98.06 25 THR B O 1
ATOM 2191 N N . SER B 1 26 ? -14.227 -12.859 10.18 1 98.5 26 SER B N 1
ATOM 2192 C CA . SER B 1 26 ? -13.586 -13.984 10.852 1 98.5 26 SER B CA 1
ATOM 2193 C C . SER B 1 26 ? -12.438 -13.523 11.734 1 98.5 26 SER B C 1
ATOM 2195 O O . SER B 1 26 ? -11.688 -12.617 11.367 1 98.5 26 SER B O 1
ATOM 2197 N N . THR B 1 27 ? -12.219 -14.18 12.859 1 97.38 27 THR B N 1
ATOM 2198 C CA . THR B 1 27 ? -11.109 -13.859 13.75 1 97.38 27 THR B CA 1
ATOM 2199 C C . THR B 1 27 ? -9.922 -14.781 13.492 1 97.38 27 THR B C 1
ATOM 2201 O O . THR B 1 27 ? -8.844 -14.594 14.07 1 97.38 27 THR B O 1
ATOM 2204 N N . ASP B 1 28 ? -10.125 -15.797 12.648 1 98.12 28 ASP B N 1
ATOM 2205 C CA . ASP B 1 28 ? -9.031 -16.672 12.234 1 98.12 28 ASP B CA 1
ATOM 2206 C C . ASP B 1 28 ? -8.062 -15.938 11.312 1 98.12 28 ASP B C 1
ATOM 2208 O O . ASP B 1 28 ? -8.445 -15.484 10.227 1 98.12 28 ASP B O 1
ATOM 2212 N N . THR B 1 29 ? -6.82 -15.797 11.68 1 97.94 29 THR B N 1
ATOM 2213 C CA . THR B 1 29 ? -5.828 -15.039 10.93 1 97.94 29 THR B CA 1
ATOM 2214 C C . THR B 1 29 ? -5.621 -15.641 9.547 1 97.94 29 THR B C 1
ATOM 2216 O O . THR B 1 29 ? -5.168 -14.961 8.625 1 97.94 29 THR B O 1
ATOM 2219 N N . HIS B 1 30 ? -5.98 -16.922 9.398 1 98.5 30 HIS B N 1
ATOM 2220 C CA . HIS B 1 30 ? -5.82 -17.578 8.102 1 98.5 30 HIS B CA 1
ATOM 2221 C C . HIS B 1 30 ? -6.863 -17.094 7.105 1 98.5 30 HIS B C 1
ATOM 2223 O O . HIS B 1 30 ? -6.738 -17.344 5.902 1 98.5 30 HIS B O 1
ATOM 2229 N N . ASP B 1 31 ? -7.875 -16.391 7.633 1 98.69 31 ASP B N 1
ATOM 2230 C CA . ASP B 1 31 ? -8.906 -15.828 6.762 1 98.69 31 ASP B CA 1
ATOM 2231 C C . ASP B 1 31 ? -8.562 -14.391 6.363 1 98.69 31 ASP B C 1
ATOM 2233 O O . ASP B 1 31 ? -9.258 -13.797 5.535 1 98.69 31 ASP B O 1
ATOM 2237 N N . LYS B 1 32 ? -7.547 -13.789 7.008 1 98.69 32 LYS B N 1
ATOM 2238 C CA . LYS B 1 32 ? -7.078 -12.453 6.652 1 98.69 32 LYS B CA 1
ATOM 2239 C C . LYS B 1 32 ? -5.992 -12.523 5.582 1 98.69 32 LYS B C 1
ATOM 2241 O O . LYS B 1 32 ? -4.984 -13.211 5.754 1 98.69 32 LYS B O 1
ATOM 2246 N N . ARG B 1 33 ? -6.258 -11.859 4.508 1 98.81 33 ARG B N 1
ATOM 2247 C CA . ARG B 1 33 ? -5.355 -12.016 3.373 1 98.81 33 ARG B CA 1
ATOM 2248 C C . ARG B 1 33 ? -4.992 -10.656 2.779 1 98.81 33 ARG B C 1
ATOM 2250 O O . ARG B 1 33 ? -5.871 -9.883 2.398 1 98.81 33 ARG B O 1
ATOM 2257 N N . SER B 1 34 ? -3.67 -10.312 2.797 1 98.75 34 SER B N 1
ATOM 2258 C CA . SER B 1 34 ? -3.174 -9.18 2.016 1 98.75 34 SER B CA 1
ATOM 2259 C C . SER B 1 34 ? -3.018 -9.555 0.544 1 98.75 34 SER B C 1
ATOM 2261 O O . SER B 1 34 ? -3.262 -10.695 0.16 1 98.75 34 SER B O 1
ATOM 2263 N N . ARG B 1 35 ? -2.709 -8.594 -0.326 1 98.81 35 ARG B N 1
ATOM 2264 C CA . ARG B 1 35 ? -2.664 -8.852 -1.763 1 98.81 35 ARG B CA 1
ATOM 2265 C C . ARG B 1 35 ? -1.569 -9.852 -2.107 1 98.81 35 ARG B C 1
ATOM 2267 O O . ARG B 1 35 ? -0.494 -9.836 -1.505 1 98.81 35 ARG B O 1
ATOM 2274 N N . SER B 1 36 ? -1.781 -10.602 -3.131 1 98.88 36 SER B N 1
ATOM 2275 C CA . SER B 1 36 ? -0.977 -11.766 -3.482 1 98.88 36 SER B CA 1
ATOM 2276 C C . SER B 1 36 ? 0.453 -11.367 -3.83 1 98.88 36 SER B C 1
ATOM 2278 O O . SER B 1 36 ? 0.671 -10.43 -4.609 1 98.88 36 SER B O 1
ATOM 2280 N N . SER B 1 37 ? 1.385 -11.977 -3.236 1 98.94 37 SER B N 1
ATOM 2281 C CA . SER B 1 37 ? 2.826 -11.859 -3.43 1 98.94 37 SER B CA 1
ATOM 2282 C C . SER B 1 37 ? 3.568 -13.023 -2.781 1 98.94 37 SER B C 1
ATOM 2284 O O . SER B 1 37 ? 3.029 -13.695 -1.904 1 98.94 37 SER B O 1
ATOM 2286 N N . ALA B 1 38 ? 4.777 -13.328 -3.256 1 98.88 38 ALA B N 1
ATOM 2287 C CA . ALA B 1 38 ? 5.527 -14.453 -2.701 1 98.88 38 ALA B CA 1
ATOM 2288 C C . ALA B 1 38 ? 7.027 -14.164 -2.701 1 98.88 38 ALA B C 1
ATOM 2290 O O . ALA B 1 38 ? 7.512 -13.367 -3.504 1 98.88 38 ALA B O 1
ATOM 2291 N N . LEU B 1 39 ? 7.699 -14.734 -1.789 1 98.81 39 LEU B N 1
ATOM 2292 C CA . LEU B 1 39 ? 9.148 -14.68 -1.646 1 98.81 39 LEU B CA 1
ATOM 2293 C C . LEU B 1 39 ? 9.773 -16.062 -1.838 1 98.81 39 LEU B C 1
ATOM 2295 O O . LEU B 1 39 ? 9.469 -16.984 -1.09 1 98.81 39 LEU B O 1
ATOM 2299 N N . ILE B 1 40 ? 10.531 -16.172 -2.902 1 98.38 40 ILE B N 1
ATOM 2300 C CA . ILE B 1 40 ? 11.289 -17.391 -3.145 1 98.38 40 ILE B CA 1
ATOM 2301 C C . ILE B 1 40 ? 12.672 -17.266 -2.514 1 98.38 40 ILE B C 1
ATOM 2303 O O . ILE B 1 40 ? 13.484 -16.438 -2.93 1 98.38 40 ILE B O 1
ATOM 2307 N N . GLN B 1 41 ? 12.891 -18.031 -1.576 1 97.25 41 GLN B N 1
ATOM 2308 C CA . GLN B 1 41 ? 14.172 -18.047 -0.886 1 97.25 41 GLN B CA 1
ATOM 2309 C C . GLN B 1 41 ? 15.023 -19.234 -1.33 1 97.25 41 GLN B C 1
ATOM 2311 O O . GLN B 1 41 ? 14.75 -20.375 -0.963 1 97.25 41 GLN B O 1
ATOM 2316 N N . LEU B 1 42 ? 16.062 -18.938 -2.068 1 95.88 42 LEU B N 1
ATOM 2317 C CA . LEU B 1 42 ? 16.922 -19.984 -2.623 1 95.88 42 LEU B CA 1
ATOM 2318 C C . LEU B 1 42 ? 17.922 -20.469 -1.579 1 95.88 42 LEU B C 1
ATOM 2320 O O . LEU B 1 42 ? 18.188 -19.781 -0.588 1 95.88 42 LEU B O 1
ATOM 2324 N N . ASN B 1 43 ? 18.531 -21.594 -1.824 1 91.94 43 ASN B N 1
ATOM 2325 C CA . ASN B 1 43 ? 19.438 -22.234 -0.87 1 91.94 43 ASN B CA 1
ATOM 2326 C C . ASN B 1 43 ? 20.719 -21.422 -0.689 1 91.94 43 ASN B C 1
ATOM 2328 O O . ASN B 1 43 ? 21.359 -21.5 0.357 1 91.94 43 ASN B O 1
ATOM 2332 N N . ASP B 1 44 ? 21.062 -20.656 -1.653 1 93.31 44 ASP B N 1
ATOM 2333 C CA . ASP B 1 44 ? 22.312 -19.891 -1.574 1 93.31 44 ASP B CA 1
ATOM 2334 C C . ASP B 1 44 ? 22.078 -18.531 -0.916 1 93.31 44 ASP B C 1
ATOM 2336 O O . ASP B 1 44 ? 23 -17.703 -0.855 1 93.31 44 ASP B O 1
ATOM 2340 N N . GLY B 1 45 ? 20.906 -18.266 -0.462 1 92.88 45 GLY B N 1
ATOM 2341 C CA . GLY B 1 45 ? 20.625 -17.047 0.302 1 92.88 45 GLY B CA 1
ATOM 2342 C C . GLY B 1 45 ? 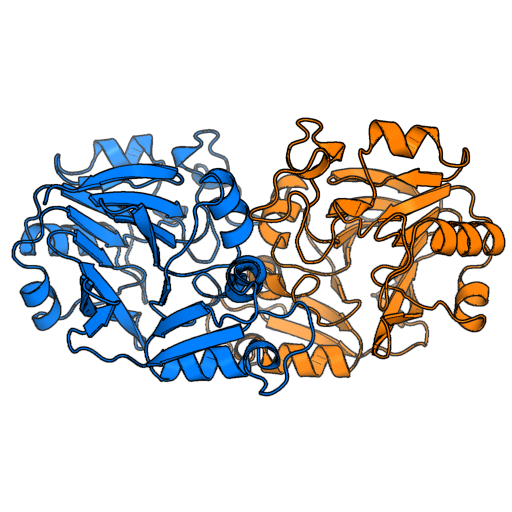19.953 -15.977 -0.515 1 92.88 45 GLY B C 1
ATOM 2343 O O . GLY B 1 45 ? 19.469 -14.984 0.036 1 92.88 45 GLY B O 1
ATOM 2344 N N . ARG B 1 46 ? 19.906 -16.188 -1.846 1 96.19 46 ARG B N 1
ATOM 2345 C CA . ARG B 1 46 ? 19.234 -15.203 -2.688 1 96.19 46 ARG B CA 1
ATOM 2346 C C . ARG B 1 46 ? 17.719 -15.289 -2.518 1 96.19 46 ARG B C 1
ATOM 2348 O O . ARG B 1 46 ? 17.172 -16.375 -2.404 1 96.19 46 ARG B O 1
ATOM 2355 N N . ASN B 1 47 ? 17.047 -14.062 -2.441 1 98.19 47 ASN B N 1
ATOM 2356 C CA . ASN B 1 47 ? 15.602 -13.953 -2.346 1 98.19 47 ASN B CA 1
ATOM 2357 C C . ASN B 1 47 ? 15.008 -13.312 -3.598 1 98.19 47 ASN B C 1
ATOM 2359 O O . ASN B 1 47 ? 15.43 -12.234 -4.008 1 98.19 47 ASN B O 1
ATOM 2363 N N . LEU B 1 48 ? 14.078 -14.023 -4.234 1 98.56 48 LEU B N 1
ATOM 2364 C CA . LEU B 1 48 ? 13.336 -13.5 -5.379 1 98.56 48 LEU B CA 1
ATOM 2365 C C . LEU B 1 48 ? 11.906 -13.156 -4.984 1 98.56 48 LEU B C 1
ATOM 2367 O O . LEU B 1 48 ? 11.203 -13.984 -4.398 1 98.56 48 LEU B O 1
ATOM 2371 N N . LEU B 1 49 ? 11.57 -11.938 -5.297 1 98.88 49 LEU B N 1
ATOM 2372 C CA . LEU B 1 49 ? 10.219 -11.469 -5.008 1 98.88 49 LEU B CA 1
ATOM 2373 C C . LEU B 1 49 ? 9.297 -11.68 -6.207 1 98.88 49 LEU B C 1
ATOM 2375 O O . LEU B 1 49 ? 9.688 -11.414 -7.348 1 98.88 49 LEU B O 1
ATOM 2379 N N . ILE B 1 50 ? 8.141 -12.281 -5.992 1 98.94 50 ILE B N 1
ATOM 2380 C CA . ILE B 1 50 ? 7.094 -12.289 -7.008 1 98.94 50 ILE B CA 1
ATOM 2381 C C . ILE B 1 50 ? 6.051 -11.219 -6.688 1 98.94 50 ILE B C 1
ATOM 2383 O O . ILE B 1 50 ? 5.375 -11.289 -5.66 1 98.94 50 ILE B O 1
ATOM 2387 N N . ASP B 1 51 ? 5.891 -10.25 -7.543 1 98.94 51 ASP B N 1
ATOM 2388 C CA . ASP B 1 51 ? 4.953 -9.133 -7.453 1 98.94 51 ASP B CA 1
ATOM 2389 C C . ASP B 1 51 ? 5.234 -8.273 -6.223 1 98.94 51 ASP B C 1
ATOM 2391 O O . ASP B 1 51 ? 5.809 -8.75 -5.242 1 98.94 51 ASP B O 1
ATOM 2395 N N . CYS B 1 52 ? 4.922 -7.059 -6.355 1 98.75 52 CYS B N 1
ATOM 2396 C CA . CYS B 1 52 ? 5.164 -6.035 -5.344 1 98.75 52 CYS B CA 1
ATOM 2397 C C . CYS B 1 52 ? 3.963 -5.102 -5.215 1 98.75 52 CYS B C 1
ATOM 2399 O O . CYS B 1 52 ? 3.994 -3.973 -5.711 1 98.75 52 CYS B O 1
ATOM 2401 N N . GLY B 1 53 ? 2.971 -5.613 -4.547 1 98.5 53 GLY B N 1
ATOM 2402 C CA . GLY B 1 53 ? 1.731 -4.867 -4.398 1 98.5 53 GLY B CA 1
ATOM 2403 C C . GLY B 1 53 ? 1.777 -3.854 -3.27 1 98.5 53 GLY B C 1
ATOM 2404 O O . GLY B 1 53 ? 2.83 -3.637 -2.664 1 98.5 53 GLY B O 1
ATOM 2405 N N . PRO B 1 54 ? 0.636 -3.232 -2.959 1 98.25 54 PRO B N 1
ATOM 2406 C CA . PRO B 1 54 ? 0.601 -2.143 -1.979 1 98.25 54 PRO B CA 1
ATOM 2407 C C . PRO B 1 54 ? 0.895 -2.617 -0.558 1 98.25 54 PRO B C 1
ATOM 2409 O O . PRO B 1 54 ? 1.19 -1.803 0.32 1 98.25 54 PRO B O 1
ATOM 2412 N N . ASP B 1 55 ? 0.814 -3.947 -0.318 1 98.69 55 ASP B N 1
ATOM 2413 C CA . ASP B 1 55 ? 1.048 -4.48 1.02 1 98.69 55 ASP B CA 1
ATOM 2414 C C . ASP B 1 55 ? 2.52 -4.836 1.22 1 98.69 55 ASP B C 1
ATOM 2416 O O . ASP B 1 55 ? 2.902 -5.348 2.273 1 98.69 55 ASP B O 1
ATOM 2420 N N . PHE B 1 56 ? 3.393 -4.527 0.22 1 98.81 56 PHE B N 1
ATOM 2421 C CA . PHE B 1 56 ? 4.781 -4.977 0.216 1 98.81 56 PHE B CA 1
ATOM 2422 C C . PHE B 1 56 ? 5.492 -4.543 1.492 1 98.81 56 PHE B C 1
ATOM 2424 O O . PHE B 1 56 ? 6.156 -5.352 2.145 1 98.81 56 PHE B O 1
ATOM 2431 N N . TYR B 1 57 ? 5.344 -3.293 1.885 1 98.5 57 TYR B N 1
ATOM 2432 C CA . TYR B 1 57 ? 6.031 -2.75 3.051 1 98.5 57 TYR B CA 1
ATOM 2433 C C . TYR B 1 57 ? 5.773 -3.607 4.285 1 98.5 57 TYR B C 1
ATOM 2435 O O . TYR B 1 57 ? 6.715 -4.109 4.906 1 98.5 57 TYR B O 1
ATOM 2443 N N . THR B 1 58 ? 4.488 -3.863 4.586 1 98.06 58 THR B N 1
ATOM 2444 C CA . THR B 1 58 ? 4.129 -4.629 5.777 1 98.06 58 THR B CA 1
ATOM 2445 C C . THR B 1 58 ? 4.508 -6.098 5.609 1 98.06 58 THR B C 1
ATOM 2447 O O . THR B 1 58 ? 4.965 -6.734 6.562 1 98.06 58 THR B O 1
ATOM 2450 N N . GLN B 1 59 ? 4.371 -6.605 4.402 1 98.69 59 GLN B N 1
ATOM 2451 C CA . GLN B 1 59 ? 4.684 -8 4.125 1 98.69 59 GLN B CA 1
ATOM 2452 C C . GLN B 1 59 ? 6.16 -8.297 4.363 1 98.69 59 GLN B C 1
ATOM 2454 O O . GLN B 1 59 ? 6.504 -9.266 5.039 1 98.69 59 GLN B O 1
ATOM 2459 N N . ILE B 1 60 ? 7.02 -7.402 3.871 1 98.44 60 ILE B N 1
ATOM 2460 C CA . ILE B 1 60 ? 8.453 -7.668 3.918 1 98.44 60 ILE B CA 1
ATOM 2461 C C . ILE B 1 60 ? 8.984 -7.387 5.32 1 98.44 60 ILE B C 1
ATOM 2463 O O . ILE B 1 60 ? 9.922 -8.039 5.781 1 98.44 60 ILE B O 1
ATOM 2467 N N . LEU B 1 61 ? 8.367 -6.445 6.008 1 97.62 61 LEU B N 1
ATOM 2468 C CA . LEU B 1 61 ? 8.688 -6.238 7.414 1 97.62 61 LEU B CA 1
ATOM 2469 C C . LEU B 1 61 ? 8.422 -7.504 8.227 1 97.62 61 LEU B C 1
ATOM 2471 O O . LEU B 1 61 ? 9.273 -7.938 9 1 97.62 61 LEU B O 1
ATOM 2475 N N . HIS B 1 62 ? 7.258 -8.125 7.973 1 97 62 HIS B N 1
ATOM 2476 C CA . HIS B 1 62 ? 6.883 -9.336 8.695 1 97 62 HIS B CA 1
ATOM 2477 C C . HIS B 1 62 ? 7.816 -10.492 8.352 1 97 62 HIS B C 1
ATOM 2479 O O . HIS B 1 62 ? 8.062 -11.367 9.18 1 97 62 HIS B O 1
ATOM 2485 N N . ALA B 1 63 ? 8.328 -10.422 7.141 1 97.81 63 ALA B N 1
ATOM 2486 C CA . ALA B 1 63 ? 9.227 -11.477 6.691 1 97.81 63 ALA B CA 1
ATOM 2487 C C . ALA B 1 63 ? 10.641 -11.266 7.227 1 97.81 63 ALA B C 1
ATOM 2489 O O . ALA B 1 63 ? 11.547 -12.055 6.945 1 97.81 63 ALA B O 1
ATOM 2490 N N . GLY B 1 64 ? 10.812 -10.141 7.926 1 96 64 GLY B N 1
ATOM 2491 C CA . GLY B 1 64 ? 12.102 -9.891 8.555 1 96 64 GLY B CA 1
ATOM 2492 C C . GLY B 1 64 ? 13.055 -9.117 7.672 1 96 64 GLY B C 1
ATOM 2493 O O . GLY B 1 64 ? 14.273 -9.227 7.816 1 96 64 GLY B O 1
ATOM 2494 N N . CYS B 1 65 ? 12.578 -8.5 6.625 1 95.44 65 CYS B N 1
ATOM 2495 C CA . CYS B 1 65 ? 13.32 -7.613 5.738 1 95.44 65 CYS B CA 1
ATOM 2496 C C . CYS B 1 65 ? 14.508 -8.336 5.105 1 95.44 65 CYS B C 1
ATOM 2498 O O . CYS B 1 65 ? 15.625 -7.82 5.109 1 95.44 65 CYS B O 1
ATOM 2500 N N . PRO B 1 66 ? 14.234 -9.453 4.559 1 95.5 66 PRO B N 1
ATOM 2501 C CA . PRO B 1 66 ? 15.344 -10.102 3.859 1 95.5 66 PRO B CA 1
ATOM 2502 C C . PRO B 1 66 ? 15.891 -9.266 2.707 1 95.5 66 PRO B C 1
ATOM 2504 O O . PRO B 1 66 ? 15.156 -8.461 2.127 1 95.5 66 PRO B O 1
ATOM 2507 N N . GLN B 1 67 ? 17.141 -9.445 2.416 1 95.44 67 GLN B N 1
ATOM 2508 C CA . GLN B 1 67 ? 17.672 -8.852 1.19 1 95.44 67 GLN B CA 1
ATOM 2509 C C . GLN B 1 67 ? 17 -9.445 -0.043 1 95.44 67 GLN B C 1
ATOM 2511 O O . GLN B 1 67 ? 16.734 -10.648 -0.1 1 95.44 67 GLN B O 1
ATOM 2516 N N . LEU B 1 68 ? 16.719 -8.586 -0.998 1 97.12 68 LEU B N 1
ATOM 2517 C CA . LEU B 1 68 ? 16.078 -9.023 -2.227 1 97.12 68 LEU B CA 1
ATOM 2518 C C . LEU B 1 68 ? 17.047 -8.984 -3.4 1 97.12 68 LEU B C 1
ATOM 2520 O O . LEU B 1 68 ? 17.812 -8.031 -3.539 1 97.12 68 LEU B O 1
ATOM 2524 N N . HIS B 1 69 ? 16.969 -10.055 -4.195 1 96.5 69 HIS B N 1
ATOM 2525 C CA . HIS B 1 69 ? 17.844 -10.164 -5.359 1 96.5 69 HIS B CA 1
ATOM 2526 C C . HIS B 1 69 ? 17.203 -9.539 -6.59 1 96.5 69 HIS B C 1
ATOM 2528 O O . HIS B 1 69 ? 17.859 -8.852 -7.367 1 96.5 69 HIS B O 1
ATOM 2534 N N . CYS B 1 70 ? 15.977 -9.758 -6.812 1 97.75 70 CYS B N 1
ATOM 2535 C CA . CYS B 1 70 ? 15.195 -9.195 -7.906 1 97.75 70 CYS B CA 1
ATOM 2536 C C . CYS B 1 70 ? 13.703 -9.406 -7.676 1 97.75 70 CYS B C 1
ATOM 2538 O O . CYS B 1 70 ? 13.305 -10.023 -6.684 1 97.75 70 CYS B O 1
ATOM 2540 N N . ALA B 1 71 ? 12.938 -8.82 -8.531 1 98.75 71 ALA B N 1
ATOM 2541 C CA . ALA B 1 71 ? 11.5 -9.07 -8.531 1 98.75 71 ALA B CA 1
ATOM 2542 C C . ALA B 1 71 ? 11.023 -9.555 -9.898 1 98.75 71 ALA B C 1
ATOM 2544 O O . ALA B 1 71 ? 11.461 -9.039 -10.93 1 98.75 71 ALA B O 1
ATOM 2545 N N . LEU B 1 72 ? 10.219 -10.602 -9.891 1 98.94 72 LEU B N 1
ATOM 2546 C CA . LEU B 1 72 ? 9.461 -11.07 -11.047 1 98.94 72 LEU B CA 1
ATOM 2547 C C . LEU B 1 72 ? 8.031 -10.547 -11 1 98.94 72 LEU B C 1
ATOM 2549 O O . LEU B 1 72 ? 7.289 -10.836 -10.055 1 98.94 72 LEU B O 1
ATOM 2553 N N . LEU B 1 73 ? 7.645 -9.781 -12.016 1 98.94 73 LEU B N 1
ATOM 2554 C CA . LEU B 1 73 ? 6.305 -9.203 -12.008 1 98.94 73 LEU B CA 1
ATOM 2555 C C . LEU B 1 73 ? 5.391 -9.938 -12.984 1 98.94 73 LEU B C 1
ATOM 2557 O O . LEU B 1 73 ? 5.73 -10.102 -14.156 1 98.94 73 LEU B O 1
ATOM 2561 N N . THR B 1 74 ? 4.238 -10.344 -12.461 1 98.88 74 THR B N 1
ATOM 2562 C CA . THR B 1 74 ? 3.293 -11.094 -13.281 1 98.88 74 THR B CA 1
ATOM 2563 C C . THR B 1 74 ? 2.562 -10.172 -14.25 1 98.88 74 THR B C 1
ATOM 2565 O O . THR B 1 74 ? 2.488 -10.453 -15.453 1 98.88 74 THR B O 1
ATOM 2568 N N . HIS B 1 75 ? 1.983 -9.094 -13.727 1 98.69 75 HIS B N 1
ATOM 2569 C CA . HIS B 1 75 ? 1.289 -8.102 -14.531 1 98.69 75 HIS B CA 1
ATOM 2570 C C . HIS B 1 75 ? 1.131 -6.789 -13.766 1 98.69 75 HIS B C 1
ATOM 2572 O O . HIS B 1 75 ? 1.575 -6.676 -12.625 1 98.69 75 HIS B O 1
ATOM 2578 N N . SER B 1 76 ? 0.494 -5.77 -14.391 1 97.56 76 SER B N 1
ATOM 2579 C CA . SER B 1 76 ? 0.685 -4.406 -13.906 1 97.56 76 SER B CA 1
ATOM 2580 C C . SER B 1 76 ? -0.505 -3.943 -13.078 1 97.56 76 SER B C 1
ATOM 2582 O O . SER B 1 76 ? -0.604 -2.764 -12.727 1 97.56 76 SER B O 1
ATOM 2584 N N . HIS B 1 77 ? -1.467 -4.855 -12.75 1 96.88 77 HIS B N 1
ATOM 2585 C CA . HIS B 1 77 ? -2.559 -4.414 -11.891 1 96.88 77 HIS B CA 1
ATOM 2586 C C . HIS B 1 77 ? -2.035 -3.889 -10.555 1 96.88 77 HIS B C 1
ATOM 2588 O O . HIS B 1 77 ? -0.996 -4.344 -10.07 1 96.88 77 HIS B O 1
ATOM 2594 N N . TYR B 1 78 ? -2.777 -2.967 -9.969 1 96.44 78 TYR B N 1
ATOM 2595 C CA . TYR B 1 78 ? -2.4 -2.242 -8.758 1 96.44 78 TYR B CA 1
ATOM 2596 C C . TYR B 1 78 ? -1.993 -3.203 -7.648 1 96.44 78 TYR B C 1
ATOM 2598 O O . TYR B 1 78 ? -0.969 -3.006 -6.992 1 96.44 78 TYR B O 1
ATOM 2606 N N . ASP B 1 79 ? -2.748 -4.25 -7.461 1 97.56 79 ASP B N 1
ATOM 2607 C CA . ASP B 1 79 ? -2.514 -5.156 -6.34 1 97.56 79 ASP B CA 1
ATOM 2608 C C . ASP B 1 79 ? -1.243 -5.977 -6.555 1 97.56 79 ASP B C 1
ATOM 2610 O O . ASP B 1 79 ? -0.778 -6.66 -5.641 1 97.56 79 ASP B O 1
ATOM 2614 N N . HIS B 1 80 ? -0.561 -5.844 -7.695 1 98.69 80 HIS B N 1
ATOM 2615 C CA . HIS B 1 80 ? 0.644 -6.621 -7.961 1 98.69 80 HIS B CA 1
ATOM 2616 C C . HIS B 1 80 ? 1.865 -5.719 -8.102 1 98.69 80 HIS B C 1
ATOM 2618 O O . HIS B 1 80 ? 3.002 -6.184 -7.992 1 98.69 80 HIS B O 1
ATOM 2624 N N . VAL B 1 81 ? 1.62 -4.402 -8.305 1 98.38 81 VAL B N 1
ATOM 2625 C CA . VAL B 1 81 ? 2.785 -3.553 -8.523 1 98.38 81 VAL B CA 1
ATOM 2626 C C . VAL B 1 81 ? 2.633 -2.25 -7.742 1 98.38 81 VAL B C 1
ATOM 2628 O O . VAL B 1 81 ? 3.512 -1.385 -7.785 1 98.38 81 VAL B O 1
ATOM 2631 N N . GLY B 1 82 ? 1.57 -2.068 -7.004 1 97.62 82 GLY B N 1
ATOM 2632 C CA . GLY B 1 82 ? 1.233 -0.802 -6.375 1 97.62 82 GLY B CA 1
ATOM 2633 C C . GLY B 1 82 ? 2.207 -0.4 -5.285 1 97.62 82 GLY B C 1
ATOM 2634 O O . GLY B 1 82 ? 2.195 0.743 -4.824 1 97.62 82 GLY B O 1
ATOM 2635 N N . GLY B 1 83 ? 3.111 -1.3 -4.859 1 98 83 GLY B N 1
ATOM 2636 C CA . GLY B 1 83 ? 4.043 -1.025 -3.779 1 98 83 GLY B CA 1
ATOM 2637 C C . GLY B 1 83 ? 5.48 -0.888 -4.246 1 98 83 GLY B C 1
ATOM 2638 O O . GLY B 1 83 ? 6.406 -0.902 -3.436 1 98 83 GLY B O 1
ATOM 2639 N N . ILE B 1 84 ? 5.738 -0.688 -5.531 1 97.06 84 ILE B N 1
ATOM 2640 C CA . ILE B 1 84 ? 7.074 -0.792 -6.109 1 97.06 84 ILE B CA 1
ATOM 2641 C C . ILE B 1 84 ? 7.953 0.336 -5.578 1 97.06 84 ILE B C 1
ATOM 2643 O O . ILE B 1 84 ? 9.172 0.195 -5.5 1 97.06 84 ILE B O 1
ATOM 2647 N N . ASP B 1 85 ? 7.352 1.473 -5.184 1 95.56 85 ASP B N 1
ATOM 2648 C CA . ASP B 1 85 ? 8.109 2.582 -4.609 1 95.56 85 ASP B CA 1
ATOM 2649 C C . ASP B 1 85 ? 8.812 2.156 -3.322 1 95.56 85 ASP B C 1
ATOM 2651 O O . ASP B 1 85 ? 9.914 2.633 -3.025 1 95.56 85 ASP B O 1
ATOM 2655 N N . ASP B 1 86 ? 8.297 1.2 -2.641 1 96.81 86 ASP B N 1
ATOM 2656 C CA . ASP B 1 86 ? 8.82 0.745 -1.356 1 96.81 86 ASP B CA 1
ATOM 2657 C C . ASP B 1 86 ? 10.062 -0.118 -1.546 1 96.81 86 ASP B C 1
ATOM 2659 O O . ASP B 1 86 ? 10.703 -0.513 -0.571 1 96.81 86 ASP B O 1
ATOM 2663 N N . LEU B 1 87 ? 10.453 -0.348 -2.791 1 96.31 87 LEU B N 1
ATOM 2664 C CA . LEU B 1 87 ? 11.688 -1.08 -3.059 1 96.31 87 LEU B CA 1
ATOM 2665 C C . LEU B 1 87 ? 12.898 -0.163 -2.941 1 96.31 87 LEU B C 1
ATOM 2667 O O . LEU B 1 87 ? 14.039 -0.61 -3.096 1 96.31 87 LEU B O 1
ATOM 2671 N N . ARG B 1 88 ? 12.68 1.054 -2.607 1 92.69 88 ARG B N 1
ATOM 2672 C CA . ARG B 1 88 ? 13.711 2.088 -2.576 1 92.69 88 ARG B CA 1
ATOM 2673 C C . ARG B 1 88 ? 14.875 1.667 -1.692 1 92.69 88 ARG B C 1
ATOM 2675 O O . ARG B 1 88 ? 16.047 1.846 -2.064 1 92.69 88 ARG B O 1
ATOM 2682 N N . PRO B 1 89 ? 14.641 1.075 -0.557 1 92 89 PRO B N 1
ATOM 2683 C CA . PRO B 1 89 ? 15.781 0.696 0.281 1 92 89 PRO B CA 1
ATOM 2684 C C . PRO B 1 89 ? 16.656 -0.375 -0.364 1 92 89 PRO B C 1
ATOM 2686 O O . PRO B 1 89 ? 17.797 -0.57 0.048 1 92 89 PRO B O 1
ATOM 2689 N N . TYR B 1 90 ? 16.141 -1.023 -1.324 1 93.12 90 TYR B N 1
ATOM 2690 C CA . TYR B 1 90 ? 16.875 -2.098 -1.986 1 93.12 90 TYR B CA 1
ATOM 2691 C C . TYR B 1 90 ? 17.672 -1.562 -3.168 1 93.12 90 TYR B C 1
ATOM 2693 O O . TYR B 1 90 ? 18.391 -2.312 -3.822 1 93.12 90 TYR B O 1
ATOM 2701 N N . CYS B 1 91 ? 17.5 -0.295 -3.436 1 88 91 CYS B N 1
ATOM 2702 C CA . CYS B 1 91 ? 18.234 0.389 -4.496 1 88 91 CYS B CA 1
ATOM 2703 C C . CYS B 1 91 ? 19.438 1.122 -3.938 1 88 91 CYS B C 1
ATOM 2705 O O . CYS B 1 91 ? 20.109 1.864 -4.656 1 88 91 CYS B O 1
ATOM 2707 N N . ALA B 1 92 ? 19.797 0.959 -2.715 1 69.94 92 ALA B N 1
ATOM 2708 C CA . ALA B 1 92 ? 20.844 1.728 -2.045 1 69.94 92 ALA B CA 1
ATOM 2709 C C . ALA B 1 92 ? 22.188 1.546 -2.744 1 69.94 92 ALA B C 1
ATOM 2711 O O . ALA B 1 92 ? 22.406 0.556 -3.449 1 69.94 92 ALA B O 1
ATOM 2712 N N . ASN B 1 93 ? 23.031 2.553 -2.629 1 66.25 93 ASN B N 1
ATOM 2713 C CA . ASN B 1 93 ? 24.406 2.615 -3.152 1 66.25 93 ASN B CA 1
ATOM 2714 C C . ASN B 1 93 ? 24.406 2.639 -4.68 1 66.25 93 ASN B C 1
ATOM 2716 O O . ASN B 1 93 ? 25.203 1.942 -5.309 1 66.25 93 ASN B O 1
ATOM 2720 N N . HIS B 1 94 ? 23.406 3.377 -5.211 1 63.91 94 HIS B N 1
ATOM 2721 C CA . HIS B 1 94 ? 23.359 3.701 -6.629 1 63.91 94 HIS B CA 1
ATOM 2722 C C . HIS B 1 94 ? 23.125 2.449 -7.473 1 63.91 94 HIS B C 1
ATOM 2724 O O . HIS B 1 94 ? 23.578 2.369 -8.609 1 63.91 94 HIS B O 1
ATOM 2730 N N . ARG B 1 95 ? 22.562 1.524 -6.801 1 79.62 95 ARG B N 1
ATOM 2731 C CA . ARG B 1 95 ? 22.219 0.334 -7.574 1 79.62 95 ARG B CA 1
ATOM 2732 C C . ARG B 1 95 ? 20.734 0.344 -7.969 1 79.62 95 ARG B C 1
ATOM 2734 O O . ARG B 1 95 ? 19.891 0.783 -7.191 1 79.62 95 ARG B O 1
ATOM 2741 N N . SER B 1 96 ? 20.531 0.034 -9.242 1 90.62 96 SER B N 1
ATOM 2742 C CA . SER B 1 96 ? 19.172 -0.156 -9.727 1 90.62 96 SER B CA 1
ATOM 2743 C C . SER B 1 96 ? 18.656 -1.552 -9.398 1 90.62 96 SER B C 1
ATOM 2745 O O . SER B 1 96 ? 19.391 -2.535 -9.516 1 90.62 96 SER B O 1
ATOM 2747 N N . PHE B 1 97 ? 17.484 -1.609 -8.828 1 95.31 97 PHE B N 1
ATOM 2748 C CA . PHE B 1 97 ? 16.875 -2.881 -8.453 1 95.31 97 PHE B CA 1
ATOM 2749 C C . PHE B 1 97 ? 16.344 -3.605 -9.68 1 95.31 97 PHE B C 1
ATOM 2751 O O . PHE B 1 97 ? 15.555 -3.043 -10.445 1 95.31 97 PHE B O 1
ATOM 2758 N N . PRO B 1 98 ? 16.719 -4.891 -9.922 1 96.88 98 PRO B N 1
ATOM 2759 C CA . PRO B 1 98 ? 16.297 -5.613 -11.117 1 96.88 98 PRO B CA 1
ATOM 2760 C C . PRO B 1 98 ? 14.828 -6.043 -11.062 1 96.88 98 PRO B C 1
ATOM 2762 O O . PRO B 1 98 ? 14.398 -6.664 -10.086 1 96.88 98 PRO B O 1
ATOM 2765 N N . LEU B 1 99 ? 14.133 -5.66 -12.062 1 98.06 99 LEU B N 1
ATOM 2766 C CA . LEU B 1 99 ? 12.758 -6.09 -12.289 1 98.06 99 LEU B CA 1
ATOM 2767 C C . LEU B 1 99 ? 12.648 -6.891 -13.586 1 98.06 99 LEU B C 1
ATOM 2769 O O . LEU B 1 99 ? 13.156 -6.465 -14.625 1 98.06 99 LEU B O 1
ATOM 2773 N N . TYR B 1 100 ? 12.055 -8.055 -13.555 1 98.88 100 TYR B N 1
ATOM 2774 C CA . TYR B 1 100 ? 11.773 -8.852 -14.742 1 98.88 100 TYR B CA 1
ATOM 2775 C C . TYR B 1 100 ? 10.281 -8.859 -15.055 1 98.88 100 TYR B C 1
ATOM 2777 O O . TYR B 1 100 ? 9.469 -9.273 -14.219 1 98.88 100 TYR B O 1
ATOM 2785 N N . CYS B 1 101 ? 9.922 -8.367 -16.188 1 98.81 101 CYS B N 1
ATOM 2786 C CA . CYS B 1 101 ? 8.508 -8.289 -16.547 1 98.81 101 CYS B CA 1
ATOM 2787 C C . CYS B 1 101 ? 8.32 -8.156 -18.047 1 98.81 101 CYS B C 1
ATOM 2789 O O . CYS B 1 101 ? 9.289 -7.898 -18.766 1 98.81 101 CYS B O 1
ATOM 2791 N N . LYS B 1 102 ? 7.086 -8.398 -18.5 1 98.75 102 LYS B N 1
ATOM 2792 C CA . LYS B 1 102 ? 6.75 -8.195 -19.906 1 98.75 102 LYS B CA 1
ATOM 2793 C C . LYS B 1 102 ? 6.844 -6.719 -20.266 1 98.75 102 LYS B C 1
ATOM 2795 O O . LYS B 1 102 ? 6.785 -5.844 -19.406 1 98.75 102 LYS B O 1
ATOM 2800 N N . SER B 1 103 ? 6.883 -6.469 -21.578 1 98.56 103 SER B N 1
ATOM 2801 C CA . SER B 1 103 ? 7.066 -5.117 -22.094 1 98.56 103 SER B CA 1
ATOM 2802 C C . SER B 1 103 ? 5.887 -4.223 -21.734 1 98.56 103 SER B C 1
ATOM 2804 O O . SER B 1 103 ? 6.055 -3.027 -21.484 1 98.56 103 SER B O 1
ATOM 2806 N N . ASP B 1 104 ? 4.719 -4.766 -21.766 1 98 104 ASP B N 1
ATOM 2807 C CA . ASP B 1 104 ? 3.547 -3.965 -21.422 1 98 104 ASP B CA 1
ATOM 2808 C C . ASP B 1 104 ? 3.57 -3.562 -19.953 1 98 104 ASP B C 1
ATOM 2810 O O . ASP B 1 104 ? 3.18 -2.447 -19.609 1 98 104 ASP B O 1
ATOM 2814 N N . VAL B 1 105 ? 4.023 -4.465 -19.094 1 98.44 105 VAL B N 1
ATOM 2815 C CA . VAL B 1 105 ? 4.164 -4.156 -17.672 1 98.44 105 VAL B CA 1
ATOM 2816 C C . VAL B 1 105 ? 5.203 -3.055 -17.484 1 98.44 105 VAL B C 1
ATOM 2818 O O . VAL B 1 105 ? 4.984 -2.109 -16.734 1 98.44 105 VAL B O 1
ATOM 2821 N N . ALA B 1 106 ? 6.301 -3.143 -18.203 1 98.19 106 ALA B N 1
ATOM 2822 C CA . ALA B 1 106 ? 7.348 -2.123 -18.156 1 98.19 106 ALA B CA 1
ATOM 2823 C C . ALA B 1 106 ? 6.797 -0.754 -18.531 1 98.19 106 ALA B C 1
ATOM 2825 O O . ALA B 1 106 ? 7.066 0.243 -17.859 1 98.19 106 ALA B O 1
ATOM 2826 N N . ARG B 1 107 ? 6.07 -0.734 -19.594 1 97.38 107 ARG B N 1
ATOM 2827 C CA . ARG B 1 107 ? 5.465 0.508 -20.062 1 97.38 107 ARG B CA 1
ATOM 2828 C C . ARG B 1 107 ? 4.543 1.102 -19 1 97.38 107 ARG B C 1
ATOM 2830 O O . ARG B 1 107 ? 4.609 2.299 -18.719 1 97.38 107 ARG B O 1
ATOM 2837 N N . ASP B 1 108 ? 3.719 0.272 -18.469 1 96.69 108 ASP B N 1
ATOM 2838 C CA . ASP B 1 108 ? 2.793 0.733 -17.438 1 96.69 108 ASP B CA 1
ATOM 2839 C C . ASP B 1 108 ? 3.545 1.283 -16.219 1 96.69 108 ASP B C 1
ATOM 2841 O O . ASP B 1 108 ? 3.143 2.293 -15.648 1 96.69 108 ASP B O 1
ATOM 2845 N N . LEU B 1 109 ? 4.598 0.626 -15.805 1 96.81 109 LEU B N 1
ATOM 2846 C CA . LEU B 1 109 ? 5.391 1.087 -14.672 1 96.81 109 LEU B CA 1
ATOM 2847 C C . LEU B 1 109 ? 6.004 2.453 -14.953 1 96.81 109 LEU B C 1
ATOM 2849 O O . LEU B 1 109 ? 6 3.334 -14.094 1 96.81 109 LEU B O 1
ATOM 2853 N N . ARG B 1 110 ? 6.531 2.674 -16.125 1 95.06 110 ARG B N 1
ATOM 2854 C CA . ARG B 1 110 ? 7.152 3.941 -16.5 1 95.06 110 ARG B CA 1
ATOM 2855 C C . ARG B 1 110 ? 6.133 5.074 -16.469 1 95.06 110 ARG B C 1
ATOM 2857 O O . ARG B 1 110 ? 6.473 6.215 -16.156 1 95.06 110 ARG B O 1
ATOM 2864 N N . GLU B 1 111 ? 4.941 4.703 -16.75 1 92.94 111 GLU B N 1
ATOM 2865 C CA . GLU B 1 111 ? 3.871 5.695 -16.719 1 92.94 111 GLU B CA 1
ATOM 2866 C C . GLU B 1 111 ? 3.432 5.984 -15.281 1 92.94 111 GLU B C 1
ATOM 2868 O O . GLU B 1 111 ? 3.209 7.137 -14.914 1 92.94 111 GLU B O 1
ATOM 2873 N N . ARG B 1 112 ? 3.34 5.023 -14.508 1 92.5 112 ARG B N 1
ATOM 2874 C CA . ARG B 1 112 ? 2.781 5.125 -13.164 1 92.5 112 ARG B CA 1
ATOM 2875 C C . ARG B 1 112 ? 3.771 5.785 -12.211 1 92.5 112 ARG B C 1
ATOM 2877 O O . ARG B 1 112 ? 3.375 6.547 -11.328 1 92.5 112 ARG B O 1
ATOM 2884 N N . VAL B 1 113 ? 5.008 5.426 -12.359 1 92.62 113 VAL B N 1
ATOM 2885 C CA . VAL B 1 113 ? 6.043 5.945 -11.477 1 92.62 113 VAL B CA 1
ATOM 2886 C C . VAL B 1 113 ? 7.211 6.484 -12.297 1 92.62 113 VAL B C 1
ATOM 2888 O O . VAL B 1 113 ? 8.352 6.051 -12.133 1 92.62 113 VAL B O 1
ATOM 2891 N N . PRO B 1 114 ? 6.977 7.484 -13.055 1 89.88 114 PRO B N 1
ATOM 2892 C CA . PRO B 1 114 ? 8 7.984 -13.977 1 89.88 114 PRO B CA 1
ATOM 2893 C C . PRO B 1 114 ? 9.266 8.445 -13.25 1 89.88 114 PRO B C 1
ATOM 2895 O O . PRO B 1 114 ? 10.359 8.359 -13.805 1 89.88 114 PRO B O 1
ATOM 2898 N N . TYR B 1 115 ? 9.141 8.891 -12.078 1 88 115 TYR B N 1
ATOM 2899 C CA . TYR B 1 115 ? 10.266 9.422 -11.328 1 88 115 TYR B CA 1
ATOM 2900 C C . TYR B 1 115 ? 11.281 8.336 -11.016 1 88 115 TYR B C 1
ATOM 2902 O O . TYR B 1 115 ? 12.438 8.625 -10.703 1 88 115 TYR B O 1
ATOM 2910 N N . CYS B 1 116 ? 10.906 7.066 -11.117 1 89.31 116 CYS B N 1
ATOM 2911 C CA . CYS B 1 116 ? 11.797 5.945 -10.836 1 89.31 116 CYS B CA 1
ATOM 2912 C C . CYS B 1 116 ? 12.688 5.641 -12.031 1 89.31 116 CYS B C 1
ATOM 2914 O O . CYS B 1 116 ? 13.664 4.898 -11.906 1 89.31 116 CYS B O 1
ATOM 2916 N N . PHE B 1 117 ? 12.375 6.234 -13.141 1 86.62 117 PHE B N 1
ATOM 2917 C CA . PHE B 1 117 ? 13.055 5.836 -14.367 1 86.62 117 PHE B CA 1
ATOM 2918 C C . PHE B 1 117 ? 13.781 7.023 -14.992 1 86.62 117 PHE B C 1
ATOM 2920 O O . PHE B 1 117 ? 14.172 6.973 -16.156 1 86.62 117 PHE B O 1
ATOM 2927 N N . ARG B 1 118 ? 13.953 8.016 -14.172 1 80.31 118 ARG B N 1
ATOM 2928 C CA . ARG B 1 118 ? 14.672 9.188 -14.656 1 80.31 118 ARG B CA 1
ATOM 2929 C C . ARG B 1 118 ? 16.172 8.93 -14.711 1 80.31 118 ARG B C 1
ATOM 2931 O O . ARG B 1 118 ? 16.703 8.133 -13.93 1 80.31 118 ARG B O 1
ATOM 2938 N N . GLN B 1 119 ? 16.812 9.57 -15.68 1 69.94 119 GLN B N 1
ATOM 2939 C CA . GLN B 1 119 ? 18.25 9.438 -15.867 1 69.94 119 GLN B CA 1
ATOM 2940 C C . GLN B 1 119 ? 19.016 9.945 -14.641 1 69.94 119 GLN B C 1
ATOM 2942 O O . GLN B 1 119 ? 20 9.336 -14.227 1 69.94 119 GLN B O 1
ATOM 2947 N N . HIS B 1 120 ? 18.562 11.117 -14.117 1 68.56 120 HIS B N 1
ATOM 2948 C CA . HIS B 1 120 ? 19.172 11.672 -12.914 1 68.56 120 HIS B CA 1
ATOM 2949 C C . HIS B 1 120 ? 18.188 11.703 -11.758 1 68.56 120 HIS B C 1
ATOM 2951 O O . HIS B 1 120 ? 17.609 12.75 -11.453 1 68.56 120 HIS B O 1
ATOM 2957 N N . PRO B 1 121 ? 18.141 10.477 -11.18 1 66.31 121 PRO B N 1
ATOM 2958 C CA . PRO B 1 121 ? 17.141 10.422 -10.125 1 66.31 121 PRO B CA 1
ATOM 2959 C C . PRO B 1 121 ? 17.531 11.234 -8.891 1 66.31 121 PRO B C 1
ATOM 2961 O O . PRO B 1 121 ? 18.719 11.367 -8.586 1 66.31 121 PRO B O 1
ATOM 2964 N N . TYR B 1 122 ? 16.531 11.953 -8.344 1 67.88 122 TYR B N 1
ATOM 2965 C CA . TYR B 1 122 ? 16.75 12.625 -7.066 1 67.88 122 TYR B CA 1
ATOM 2966 C C . TYR B 1 122 ? 17.062 11.617 -5.965 1 67.88 122 TYR B C 1
ATOM 2968 O O . TYR B 1 122 ? 16.625 10.469 -6.027 1 67.88 122 TYR B O 1
ATOM 2976 N N . PRO B 1 123 ? 17.844 12.133 -5.02 1 67.75 123 PRO B N 1
ATOM 2977 C CA . PRO B 1 123 ? 18.156 11.227 -3.91 1 67.75 123 PRO B CA 1
ATOM 2978 C C . PRO B 1 123 ? 16.891 10.695 -3.221 1 67.75 123 PRO B C 1
ATOM 2980 O O . PRO B 1 123 ? 15.914 11.43 -3.059 1 67.75 123 PRO B O 1
ATOM 2983 N N . GLY B 1 124 ? 16.859 9.461 -3.066 1 74.75 124 GLY B N 1
ATOM 2984 C CA . GLY B 1 124 ? 15.812 8.891 -2.238 1 74.75 124 GLY B CA 1
ATOM 2985 C C . GLY B 1 124 ? 14.727 8.195 -3.043 1 74.75 124 GLY B C 1
ATOM 2986 O O . GLY B 1 124 ? 13.844 7.547 -2.479 1 74.75 124 GLY B O 1
ATOM 2987 N N . VAL B 1 125 ? 14.789 8.352 -4.402 1 83.44 125 VAL B N 1
ATOM 2988 C CA . VAL B 1 125 ? 13.797 7.664 -5.223 1 83.44 125 VAL B CA 1
ATOM 2989 C C . VAL B 1 125 ? 14.336 6.301 -5.652 1 83.44 125 VAL B C 1
ATOM 2991 O O . VAL B 1 125 ? 15.547 6.129 -5.824 1 83.44 125 VAL B O 1
ATOM 2994 N N . PRO B 1 126 ? 13.422 5.359 -5.777 1 91.25 126 PRO B N 1
ATOM 2995 C CA . PRO B 1 126 ? 13.914 4.066 -6.27 1 91.25 126 PRO B CA 1
ATOM 2996 C C . PRO B 1 126 ? 14.359 4.121 -7.73 1 91.25 126 PRO B C 1
ATOM 2998 O O . PRO B 1 126 ? 13.891 4.973 -8.492 1 91.25 126 PRO B O 1
ATOM 3001 N N . SER B 1 127 ? 15.312 3.342 -8.008 1 92.62 127 SER B N 1
ATOM 3002 C CA . SER B 1 127 ? 15.789 3.141 -9.367 1 92.62 127 SER B CA 1
ATOM 3003 C C . SER B 1 127 ? 15.664 1.68 -9.789 1 92.62 127 SER B C 1
ATOM 3005 O O . SER B 1 127 ? 16.062 0.779 -9.047 1 92.62 127 SER B O 1
ATOM 3007 N N . PHE B 1 128 ? 15.109 1.511 -10.992 1 94.56 128 PHE B N 1
ATOM 3008 C CA . PHE B 1 128 ? 14.844 0.139 -11.414 1 94.56 128 PHE B CA 1
ATOM 3009 C C . PHE B 1 128 ? 15.602 -0.192 -12.688 1 94.56 128 PHE B C 1
ATOM 3011 O O . PHE B 1 128 ? 15.719 0.645 -13.586 1 94.56 128 PHE B O 1
ATOM 3018 N N . ASP B 1 129 ? 16.188 -1.344 -12.734 1 94.5 129 ASP B N 1
ATOM 3019 C CA . ASP B 1 129 ? 16.734 -1.966 -13.938 1 94.5 129 ASP B CA 1
ATOM 3020 C C . ASP B 1 129 ? 15.758 -2.979 -14.523 1 94.5 129 ASP B C 1
ATOM 3022 O O . ASP B 1 129 ? 15.703 -4.129 -14.078 1 94.5 129 ASP B O 1
ATOM 3026 N N . ILE B 1 130 ? 15.047 -2.58 -15.555 1 97 130 ILE B N 1
ATOM 3027 C CA . ILE B 1 130 ? 13.984 -3.424 -16.094 1 97 130 ILE B CA 1
ATOM 3028 C C . ILE B 1 130 ? 14.57 -4.395 -17.109 1 97 130 ILE B C 1
ATOM 3030 O O . ILE B 1 130 ? 15.234 -3.982 -18.062 1 97 130 ILE B O 1
ATOM 3034 N N . HIS B 1 131 ? 14.359 -5.621 -16.859 1 98.25 131 HIS B N 1
ATOM 3035 C CA . HIS B 1 131 ? 14.617 -6.691 -17.812 1 98.25 131 HIS B CA 1
ATOM 3036 C C . HIS B 1 131 ? 13.328 -7.18 -18.453 1 98.25 131 HIS B C 1
ATOM 3038 O O . HIS B 1 131 ? 12.547 -7.902 -17.828 1 98.25 131 HIS B O 1
ATOM 3044 N N . GLU B 1 132 ? 13.164 -6.75 -19.703 1 98.5 132 GLU B N 1
ATOM 3045 C CA . GLU B 1 132 ? 11.945 -7.184 -20.391 1 98.5 132 GLU B CA 1
ATOM 3046 C C . GLU B 1 132 ? 12.047 -8.648 -20.812 1 98.5 132 GLU B C 1
ATOM 3048 O O . GLU B 1 132 ? 13.031 -9.062 -21.422 1 98.5 132 GLU B O 1
ATOM 3053 N N . ILE B 1 133 ? 11.008 -9.359 -20.422 1 98.69 133 ILE B N 1
ATOM 3054 C CA . ILE B 1 133 ? 10.992 -10.789 -20.719 1 98.69 133 ILE B CA 1
ATOM 3055 C C . ILE B 1 133 ? 9.75 -11.125 -21.547 1 98.69 133 ILE B C 1
ATOM 3057 O O . ILE B 1 133 ? 8.828 -10.32 -21.641 1 98.69 133 ILE B O 1
ATOM 3061 N N . ASP B 1 134 ? 9.812 -12.312 -22.156 1 97.19 134 ASP B N 1
ATOM 3062 C CA . ASP B 1 134 ? 8.672 -12.867 -22.875 1 97.19 134 ASP B CA 1
ATOM 3063 C C . ASP B 1 134 ? 8.336 -14.266 -22.359 1 97.19 134 ASP B C 1
ATOM 3065 O O . ASP B 1 134 ? 8.391 -14.523 -21.156 1 97.19 134 ASP B O 1
ATOM 3069 N N . SER B 1 135 ? 7.914 -15.117 -23.266 1 96.94 135 SER B N 1
ATOM 3070 C CA . SER B 1 135 ? 7.473 -16.438 -22.797 1 96.94 135 SER B CA 1
ATOM 3071 C C . SER B 1 135 ? 8.625 -17.438 -22.797 1 96.94 135 SER B C 1
ATOM 3073 O O . SER B 1 135 ? 8.438 -18.609 -22.453 1 96.94 135 SER B O 1
ATOM 3075 N N . ARG B 1 136 ? 9.891 -17.031 -23.266 1 97.88 136 ARG B N 1
ATOM 3076 C CA . ARG B 1 136 ? 11.039 -17.922 -23.297 1 97.88 136 ARG B CA 1
ATOM 3077 C C . ARG B 1 136 ? 11.75 -17.953 -21.938 1 97.88 136 ARG B C 1
ATOM 3079 O O . ARG B 1 136 ? 11.828 -16.938 -21.25 1 97.88 136 ARG B O 1
ATOM 3086 N N . PRO B 1 137 ? 12.203 -19.078 -21.609 1 98.69 137 PRO B N 1
ATOM 3087 C CA . PRO B 1 137 ? 13.008 -19.141 -20.391 1 98.69 137 PRO B CA 1
ATOM 3088 C C . PRO B 1 137 ? 14.125 -18.109 -20.359 1 98.69 137 PRO B C 1
ATOM 3090 O O . PRO B 1 137 ? 14.68 -17.766 -21.406 1 98.69 137 PRO B O 1
ATOM 3093 N N . PHE B 1 138 ? 14.469 -17.609 -19.188 1 98.56 138 PHE B N 1
ATOM 3094 C CA . PHE B 1 138 ? 15.555 -16.656 -19 1 98.56 138 PHE B CA 1
ATOM 3095 C C . PHE B 1 138 ? 16.312 -16.938 -17.703 1 98.56 138 PHE B C 1
ATOM 3097 O O . PHE B 1 138 ? 15.898 -17.797 -16.922 1 98.56 138 PHE B O 1
ATOM 3104 N N . MET B 1 139 ? 17.453 -16.234 -17.625 1 98.12 139 MET B N 1
ATOM 3105 C CA . MET B 1 139 ? 18.312 -16.469 -16.469 1 98.12 139 MET B CA 1
ATOM 3106 C C . MET B 1 139 ? 18.328 -15.25 -15.547 1 98.12 139 MET B C 1
ATOM 3108 O O . MET B 1 139 ? 18.453 -14.117 -16.016 1 98.12 139 MET B O 1
ATOM 3112 N N . VAL B 1 140 ? 18.078 -15.453 -14.297 1 97 140 VAL B N 1
ATOM 3113 C CA . VAL B 1 140 ? 18.484 -14.531 -13.242 1 97 140 VAL B CA 1
ATOM 3114 C C . VAL B 1 140 ? 19.812 -14.984 -12.648 1 97 140 VAL B C 1
ATOM 3116 O O . VAL B 1 140 ? 19.844 -15.867 -11.789 1 97 140 VAL B O 1
ATOM 3119 N N . ASP B 1 141 ? 20.844 -14.336 -13.117 1 94.31 141 ASP B N 1
ATOM 3120 C CA . ASP B 1 141 ? 22.188 -14.859 -12.875 1 94.31 141 ASP B CA 1
ATOM 3121 C C . ASP B 1 141 ? 22.281 -16.328 -13.289 1 94.31 141 ASP B C 1
ATOM 3123 O O . ASP B 1 141 ? 22.172 -16.641 -14.477 1 94.31 141 ASP B O 1
ATOM 3127 N N . ASP B 1 142 ? 22.297 -17.266 -12.32 1 95.94 142 ASP B N 1
ATOM 3128 C CA . ASP B 1 142 ? 22.484 -18.688 -12.641 1 95.94 142 ASP B CA 1
ATOM 3129 C C . ASP B 1 142 ? 21.188 -19.469 -12.406 1 95.94 142 ASP B C 1
ATOM 3131 O O . ASP B 1 142 ? 21.188 -20.703 -12.469 1 95.94 142 ASP B O 1
ATOM 3135 N N . ILE B 1 143 ? 20.094 -18.75 -12.156 1 95.94 143 ILE B N 1
ATOM 3136 C 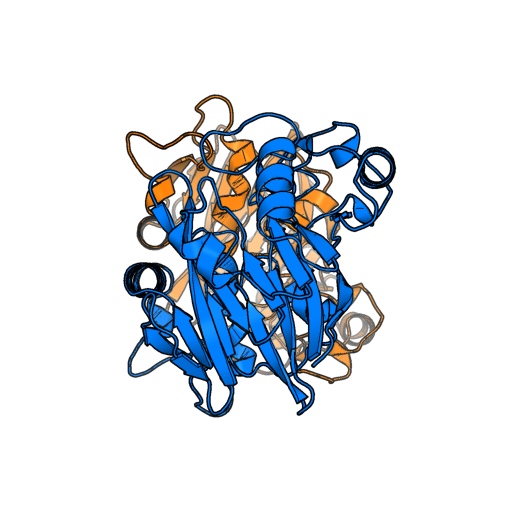CA . ILE B 1 143 ? 18.797 -19.375 -11.898 1 95.94 143 ILE B CA 1
ATOM 3137 C C . ILE B 1 143 ? 17.938 -19.312 -13.148 1 95.94 143 ILE B C 1
ATOM 3139 O O . ILE B 1 143 ? 17.625 -18.219 -13.641 1 95.94 143 ILE B O 1
ATOM 3143 N N . GLU B 1 144 ? 17.547 -20.5 -13.609 1 97.88 144 GLU B N 1
ATOM 3144 C CA . GLU B 1 144 ? 16.641 -20.516 -14.758 1 97.88 144 GLU B CA 1
ATOM 3145 C C . GLU B 1 144 ? 15.195 -20.281 -14.328 1 97.88 144 GLU B C 1
ATOM 3147 O O . GLU B 1 144 ? 14.695 -20.938 -13.422 1 97.88 144 GLU B O 1
ATOM 3152 N N . VAL B 1 145 ? 14.562 -19.328 -14.953 1 98.62 145 VAL B N 1
ATOM 3153 C CA . VAL B 1 145 ? 13.156 -19.031 -14.727 1 98.62 145 VAL B CA 1
ATOM 3154 C C . VAL B 1 145 ? 12.359 -19.281 -16 1 98.62 145 VAL B C 1
ATOM 3156 O O . VAL B 1 145 ? 12.742 -18.828 -17.078 1 98.62 145 VAL B O 1
ATOM 3159 N N . ILE B 1 146 ? 11.312 -20.031 -15.891 1 98.81 146 ILE B N 1
ATOM 3160 C CA . ILE B 1 146 ? 10.43 -20.312 -17.016 1 98.81 146 ILE B CA 1
ATOM 3161 C C . ILE B 1 146 ? 9.117 -19.547 -16.859 1 98.81 146 ILE B C 1
ATOM 3163 O O . ILE B 1 146 ? 8.336 -19.844 -15.953 1 98.81 146 ILE B O 1
ATOM 3167 N N . PRO B 1 147 ? 8.945 -18.547 -17.75 1 98.88 147 PRO B N 1
ATOM 3168 C CA . PRO B 1 147 ? 7.645 -17.875 -17.719 1 98.88 147 PRO B CA 1
ATOM 3169 C C . PRO B 1 147 ? 6.496 -18.797 -18.109 1 98.88 147 PRO B C 1
ATOM 3171 O O . PRO B 1 147 ? 6.656 -19.656 -18.969 1 98.88 147 PRO B O 1
ATOM 3174 N N . LEU B 1 148 ? 5.398 -18.641 -17.438 1 98.94 148 LEU B N 1
ATOM 3175 C CA . LEU B 1 148 ? 4.188 -19.422 -17.703 1 98.94 148 LEU B CA 1
ATOM 3176 C C . LEU B 1 148 ? 3.066 -18.516 -18.219 1 98.94 148 LEU B C 1
ATOM 3178 O O . LEU B 1 148 ? 2.361 -17.891 -17.422 1 98.94 148 LEU B O 1
ATOM 3182 N N . PRO B 1 149 ? 2.869 -18.5 -19.547 1 98.81 149 PRO B N 1
ATOM 3183 C CA . PRO B 1 149 ? 1.809 -17.641 -20.094 1 98.81 149 PRO B CA 1
ATOM 3184 C C . PRO B 1 149 ? 0.412 -18.094 -19.688 1 98.81 149 PRO B C 1
ATOM 3186 O O . PRO B 1 149 ? 0.079 -19.281 -19.828 1 98.81 149 PRO B O 1
ATOM 3189 N N . VAL B 1 150 ? -0.384 -17.156 -19.141 1 98.81 150 VAL B N 1
ATOM 3190 C CA . VAL B 1 150 ? -1.784 -17.406 -18.812 1 98.81 150 VAL B CA 1
ATOM 3191 C C . VAL B 1 150 ? -2.629 -16.188 -19.172 1 98.81 150 VAL B C 1
ATOM 3193 O O . VAL B 1 150 ? -2.092 -15.141 -19.531 1 98.81 150 VAL B O 1
ATOM 3196 N N . MET B 1 151 ? -3.988 -16.406 -19.141 1 98.75 151 MET B N 1
ATOM 3197 C CA . MET B 1 151 ? -4.879 -15.305 -19.5 1 98.75 151 MET B CA 1
ATOM 3198 C C . MET B 1 151 ? -5.648 -14.805 -18.281 1 98.75 151 MET B C 1
ATOM 3200 O O . MET B 1 151 ? -6.273 -15.602 -17.578 1 98.75 151 MET B O 1
ATOM 3204 N N . HIS B 1 152 ? -5.527 -13.57 -17.938 1 98.25 152 HIS B N 1
ATOM 3205 C CA . HIS B 1 152 ? -6.414 -12.844 -17.031 1 98.25 152 HIS B CA 1
ATOM 3206 C C . HIS B 1 152 ? -7.535 -12.148 -17.812 1 98.25 152 HIS B C 1
ATOM 3208 O O . HIS B 1 152 ? -7.438 -10.961 -18.109 1 98.25 152 HIS B O 1
ATOM 3214 N N . LEU B 1 153 ? -8.594 -12.938 -17.984 1 95.69 153 LEU B N 1
ATOM 3215 C CA . LEU B 1 153 ? -9.594 -12.562 -18.984 1 95.69 153 LEU B CA 1
ATOM 3216 C C . LEU B 1 153 ? -8.953 -12.422 -20.359 1 95.69 153 LEU B C 1
ATOM 3218 O O . LEU B 1 153 ? -8.422 -13.391 -20.906 1 95.69 153 LEU B O 1
ATOM 3222 N N . ASN B 1 154 ? -8.859 -11.141 -20.891 1 95.12 154 ASN B N 1
ATOM 3223 C CA . ASN B 1 154 ? -8.25 -10.922 -22.203 1 95.12 154 ASN B CA 1
ATOM 3224 C C . ASN B 1 154 ? -6.844 -10.344 -22.078 1 95.12 154 ASN B C 1
ATOM 3226 O O . ASN B 1 154 ? -6.242 -9.953 -23.078 1 95.12 154 ASN B O 1
ATOM 3230 N N . LEU B 1 155 ? -6.332 -10.328 -20.906 1 97 155 LEU B N 1
ATOM 3231 C CA . LEU B 1 155 ? -4.996 -9.789 -20.656 1 97 155 LEU B CA 1
ATOM 3232 C C . LEU B 1 155 ? -3.98 -10.914 -20.516 1 97 155 LEU B C 1
ATOM 3234 O O . LEU B 1 155 ? -4.035 -11.68 -19.547 1 97 155 LEU B O 1
ATOM 3238 N N . PRO B 1 156 ? -3.033 -11.055 -21.484 1 98.31 156 PRO B N 1
ATOM 3239 C CA . PRO B 1 156 ? -1.975 -12.047 -21.281 1 98.31 156 PRO B CA 1
ATOM 3240 C C . PRO B 1 156 ? -1.028 -11.68 -20.141 1 98.31 156 PRO B C 1
ATOM 3242 O O . PRO B 1 156 ? -0.455 -10.586 -20.141 1 98.31 156 PRO B O 1
ATOM 3245 N N . ILE B 1 157 ? -0.873 -12.531 -19.156 1 98.75 157 ILE B N 1
ATOM 3246 C CA . ILE B 1 157 ? 0.022 -12.281 -18.031 1 98.75 157 ILE B CA 1
ATOM 3247 C C . ILE B 1 157 ? 0.949 -13.477 -17.844 1 98.75 157 ILE B C 1
ATOM 3249 O O . ILE B 1 157 ? 0.891 -14.445 -18.609 1 98.75 157 ILE B O 1
ATOM 3253 N N . LEU B 1 158 ? 1.852 -13.359 -16.875 1 98.88 158 LEU B N 1
ATOM 3254 C CA . LEU B 1 158 ? 2.832 -14.422 -16.688 1 98.88 158 LEU B CA 1
ATOM 3255 C C . LEU B 1 158 ? 2.742 -15.008 -15.289 1 98.88 158 LEU B C 1
ATOM 3257 O O . LEU B 1 158 ? 2.533 -14.281 -14.32 1 98.88 158 LEU B O 1
ATOM 3261 N N . GLY B 1 159 ? 2.807 -16.344 -15.141 1 98.88 159 GLY B N 1
ATOM 3262 C CA . GLY B 1 159 ? 3.35 -17.031 -13.977 1 98.88 159 GLY B CA 1
ATOM 3263 C C . GLY B 1 159 ? 4.824 -17.359 -14.117 1 98.88 159 GLY B C 1
ATOM 3264 O O . GLY B 1 159 ? 5.445 -17.031 -15.133 1 98.88 159 GLY B O 1
ATOM 3265 N N . PHE B 1 160 ? 5.371 -18.078 -13.07 1 98.94 160 PHE B N 1
ATOM 3266 C CA . PHE B 1 160 ? 6.793 -18.391 -13.117 1 98.94 160 PHE B CA 1
ATOM 3267 C C . PHE B 1 160 ? 7.066 -19.781 -12.562 1 98.94 160 PHE B C 1
ATOM 3269 O O . PHE B 1 160 ? 6.473 -20.188 -11.562 1 98.94 160 PHE B O 1
ATOM 3276 N N . ARG B 1 161 ? 7.91 -20.453 -13.227 1 98.69 161 ARG B N 1
ATOM 3277 C CA . ARG B 1 161 ? 8.414 -21.734 -12.773 1 98.69 161 ARG B CA 1
ATOM 3278 C C . ARG B 1 161 ? 9.914 -21.688 -12.508 1 98.69 161 ARG B C 1
ATOM 3280 O O . ARG B 1 161 ? 10.672 -21.141 -13.312 1 98.69 161 ARG B O 1
ATOM 3287 N N . ILE B 1 162 ? 10.344 -22.109 -11.422 1 97.56 162 ILE B N 1
ATOM 3288 C CA . ILE B 1 162 ? 11.742 -22.297 -11.039 1 97.56 162 ILE B CA 1
ATOM 3289 C C . ILE B 1 162 ? 11.961 -23.719 -10.547 1 97.56 162 ILE B C 1
ATOM 3291 O O . ILE B 1 162 ? 11.477 -24.078 -9.469 1 97.56 162 ILE B O 1
ATOM 3295 N N . GLY B 1 163 ? 12.664 -24.5 -11.312 1 95.5 163 GLY B N 1
ATOM 3296 C CA . GLY B 1 163 ? 12.805 -25.906 -10.969 1 95.5 163 GLY B CA 1
ATOM 3297 C C . GLY B 1 163 ? 11.484 -26.641 -10.859 1 95.5 163 GLY B C 1
ATOM 3298 O O . GLY B 1 163 ? 10.688 -26.641 -11.805 1 95.5 163 GLY B O 1
ATOM 3299 N N . LYS B 1 164 ? 11.242 -27.188 -9.695 1 96.56 164 LYS B N 1
ATOM 3300 C CA . LYS B 1 164 ? 10.039 -28 -9.5 1 96.56 164 LYS B CA 1
ATOM 3301 C C . LYS B 1 164 ? 8.93 -27.172 -8.836 1 96.56 164 LYS B C 1
ATOM 3303 O O . LYS B 1 164 ? 7.953 -27.734 -8.336 1 96.56 164 LYS B O 1
ATOM 3308 N N . PHE B 1 165 ? 9.094 -25.875 -8.844 1 98 165 PHE B N 1
ATOM 3309 C CA . PHE B 1 165 ? 8.125 -24.938 -8.273 1 98 165 PHE B CA 1
ATOM 3310 C C . PHE B 1 165 ? 7.484 -24.094 -9.367 1 98 165 PHE B C 1
ATOM 3312 O O . PHE B 1 165 ? 8.164 -23.641 -10.289 1 98 165 PHE B O 1
ATOM 3319 N N . ALA B 1 166 ? 6.191 -23.938 -9.266 1 98.81 166 ALA B N 1
ATOM 3320 C CA . ALA B 1 166 ? 5.492 -23.031 -10.18 1 98.81 166 ALA B CA 1
ATOM 3321 C C . ALA B 1 166 ? 4.496 -22.156 -9.43 1 98.81 166 ALA B C 1
ATOM 3323 O O . ALA B 1 166 ? 3.842 -22.609 -8.484 1 98.81 166 ALA B O 1
ATOM 3324 N N . TYR B 1 167 ? 4.391 -20.906 -9.867 1 98.94 167 TYR B N 1
ATOM 3325 C CA . TYR B 1 167 ? 3.512 -19.906 -9.266 1 98.94 167 TYR B CA 1
ATOM 3326 C C . TYR B 1 167 ? 2.637 -19.25 -10.328 1 98.94 167 TYR B C 1
ATOM 3328 O O . TYR B 1 167 ? 3.143 -18.562 -11.227 1 98.94 167 TYR B O 1
ATOM 3336 N N . ILE B 1 168 ? 1.356 -19.453 -10.258 1 98.94 168 ILE B N 1
ATOM 3337 C CA . ILE B 1 168 ? 0.383 -18.828 -11.148 1 98.94 168 ILE B CA 1
ATOM 3338 C C . ILE B 1 168 ? -0.692 -18.125 -10.328 1 98.94 168 ILE B C 1
ATOM 3340 O O . ILE B 1 168 ? -1.341 -18.734 -9.477 1 98.94 168 ILE B O 1
ATOM 3344 N N . THR B 1 169 ? -0.871 -16.844 -10.555 1 98.81 169 THR B N 1
ATOM 3345 C CA . THR B 1 169 ? -1.934 -16.062 -9.922 1 98.81 169 THR B CA 1
ATOM 3346 C C . THR B 1 169 ? -2.785 -15.359 -10.977 1 98.81 169 THR B C 1
ATOM 3348 O O . THR B 1 169 ? -2.354 -15.188 -12.117 1 98.81 169 THR B O 1
ATOM 3351 N N . ASP B 1 170 ? -4.043 -15.031 -10.742 1 98.75 170 ASP B N 1
ATOM 3352 C CA . ASP B 1 170 ? -4.922 -14.141 -11.492 1 98.75 170 ASP B CA 1
ATOM 3353 C C . ASP B 1 170 ? -5.367 -14.781 -12.805 1 98.75 170 ASP B C 1
ATOM 3355 O O . ASP B 1 170 ? -5.957 -14.117 -13.656 1 98.75 170 ASP B O 1
ATOM 3359 N N . ALA B 1 171 ? -5.121 -16.109 -12.992 1 98.88 171 ALA B N 1
ATOM 3360 C CA . ALA B 1 171 ? -5.445 -16.75 -14.266 1 98.88 171 ALA B CA 1
ATOM 3361 C C . ALA B 1 171 ? -6.938 -17.047 -14.367 1 98.88 171 ALA B C 1
ATOM 3363 O O . ALA B 1 171 ? -7.559 -17.484 -13.398 1 98.88 171 ALA B O 1
ATOM 3364 N N . LYS B 1 172 ? -7.418 -16.766 -15.523 1 98.75 172 LYS B N 1
ATOM 3365 C CA . LYS B 1 172 ? -8.727 -17.281 -15.906 1 98.75 172 LYS B CA 1
ATOM 3366 C C . LYS B 1 172 ? -8.594 -18.531 -16.781 1 98.75 172 LYS B C 1
ATOM 3368 O O . LYS B 1 172 ? -9.336 -19.484 -16.594 1 98.75 172 LYS B O 1
ATOM 3373 N N . THR B 1 173 ? -7.688 -18.391 -17.688 1 98.5 173 THR B N 1
ATOM 3374 C CA . THR B 1 173 ? -7.445 -19.484 -18.625 1 98.5 173 THR B CA 1
ATOM 3375 C C . THR B 1 173 ? -5.969 -19.875 -18.641 1 98.5 173 THR B C 1
ATOM 3377 O O . THR B 1 173 ? -5.098 -19 -18.688 1 98.5 173 THR B O 1
ATOM 3380 N N . ILE B 1 174 ? -5.734 -21.172 -18.562 1 98.69 174 ILE B N 1
ATOM 3381 C CA . ILE B 1 174 ? -4.395 -21.734 -18.688 1 98.69 174 ILE B CA 1
ATOM 3382 C C . ILE B 1 174 ? -4.324 -22.594 -19.953 1 98.69 174 ILE B C 1
ATOM 3384 O O . ILE B 1 174 ? -4.918 -23.672 -20 1 98.69 174 ILE B O 1
ATOM 3388 N N . PRO B 1 175 ? -3.613 -22.078 -20.922 1 98.19 175 PRO B N 1
ATOM 3389 C CA . PRO B 1 175 ? -3.535 -22.828 -22.172 1 98.19 175 PRO B CA 1
ATOM 3390 C C . PRO B 1 175 ? -2.84 -24.188 -22 1 98.19 175 PRO B C 1
ATOM 3392 O O . PRO B 1 175 ? -2.023 -24.344 -21.094 1 98.19 175 PRO B O 1
ATOM 3395 N N . ASP B 1 176 ? -3.094 -25.062 -23 1 98.31 176 ASP B N 1
ATOM 3396 C CA . ASP B 1 176 ? -2.488 -26.391 -22.969 1 98.31 176 ASP B CA 1
ATOM 3397 C C . ASP B 1 176 ? -0.963 -26.297 -23 1 98.31 176 ASP B C 1
ATOM 3399 O O . ASP B 1 176 ? -0.275 -27.109 -22.391 1 98.31 176 ASP B O 1
ATOM 3403 N N . THR B 1 177 ? -0.516 -25.359 -23.719 1 98.44 177 THR B N 1
ATOM 3404 C CA . THR B 1 177 ? 0.929 -25.172 -23.797 1 98.44 177 THR B CA 1
ATOM 3405 C C . THR B 1 177 ? 1.522 -24.859 -22.438 1 98.44 177 THR B C 1
ATOM 3407 O O . THR B 1 177 ? 2.633 -25.297 -22.125 1 98.44 177 THR B O 1
ATOM 3410 N N . THR B 1 178 ? 0.839 -24.109 -21.625 1 98.81 178 THR B N 1
ATOM 3411 C CA . THR B 1 178 ? 1.306 -23.812 -20.281 1 98.81 178 THR B CA 1
ATOM 3412 C C . THR B 1 178 ? 1.187 -25.047 -19.391 1 98.81 178 THR B C 1
ATOM 3414 O O . THR B 1 178 ? 2.061 -25.312 -18.562 1 98.81 178 THR B O 1
ATOM 3417 N N . VAL B 1 179 ? 0.138 -25.828 -19.547 1 98.75 179 VAL B N 1
ATOM 3418 C CA . VAL B 1 179 ? 0 -27.062 -18.797 1 98.75 179 VAL B CA 1
ATOM 3419 C C . VAL B 1 179 ? 1.188 -27.984 -19.094 1 98.75 179 VAL B C 1
ATOM 3421 O O . VAL B 1 179 ? 1.712 -28.641 -18.188 1 98.75 179 VAL B O 1
ATOM 3424 N N . ASP B 1 180 ? 1.572 -28 -20.328 1 98.56 180 ASP B N 1
ATOM 3425 C CA . ASP B 1 180 ? 2.738 -28.797 -20.719 1 98.56 180 ASP B CA 1
ATOM 3426 C C . ASP B 1 180 ? 3.984 -28.328 -19.953 1 98.56 180 ASP B C 1
ATOM 3428 O O . ASP B 1 180 ? 4.785 -29.156 -19.516 1 98.56 180 ASP B O 1
ATOM 3432 N N . LEU B 1 181 ? 4.137 -27.016 -19.781 1 98.69 181 LEU B N 1
ATOM 3433 C CA . LEU B 1 181 ? 5.285 -26.453 -19.078 1 98.69 181 LEU B CA 1
ATOM 3434 C C . LEU B 1 181 ? 5.258 -26.828 -17.594 1 98.69 181 LEU B C 1
ATOM 3436 O O . LEU B 1 181 ? 6.285 -26.766 -16.922 1 98.69 181 LEU B O 1
ATOM 3440 N N . LEU B 1 182 ? 4.121 -27.219 -17.094 1 98.69 182 LEU B N 1
ATOM 3441 C CA . LEU B 1 182 ? 3.939 -27.484 -15.664 1 98.69 182 LEU B CA 1
ATOM 3442 C C . LEU B 1 182 ? 4.219 -28.953 -15.352 1 98.69 182 LEU B C 1
ATOM 3444 O O . LEU B 1 182 ? 4.305 -29.328 -14.18 1 98.69 182 LEU B O 1
ATOM 3448 N N . GLN B 1 183 ? 4.32 -29.734 -16.375 1 98 183 GLN B N 1
ATOM 3449 C CA . GLN B 1 183 ? 4.566 -31.156 -16.141 1 98 183 GLN B CA 1
ATOM 3450 C C . GLN B 1 183 ? 5.844 -31.359 -15.328 1 98 183 GLN B C 1
ATOM 3452 O O . GLN B 1 183 ? 6.875 -30.75 -15.625 1 98 183 GLN B O 1
ATOM 3457 N N . GLY B 1 184 ? 5.727 -32.219 -14.312 1 96.81 184 GLY B N 1
ATOM 3458 C CA . GLY B 1 184 ? 6.891 -32.531 -13.5 1 96.81 184 GLY B CA 1
ATOM 3459 C C . GLY B 1 184 ? 7.059 -31.609 -12.305 1 96.81 184 GLY B C 1
ATOM 3460 O O . GLY B 1 184 ? 7.941 -31.828 -11.469 1 96.81 184 GLY B O 1
ATOM 3461 N N . VAL B 1 185 ? 6.254 -30.609 -12.18 1 97.38 185 VAL B N 1
ATOM 3462 C CA . VAL B 1 185 ? 6.324 -29.719 -11.016 1 97.38 185 VAL B CA 1
ATOM 3463 C C . VAL B 1 185 ? 5.934 -30.484 -9.758 1 97.38 185 VAL B C 1
ATOM 3465 O O . VAL B 1 185 ? 5.004 -31.297 -9.781 1 97.38 185 VAL B O 1
ATOM 3468 N N . ASP B 1 186 ? 6.715 -30.234 -8.703 1 98 186 ASP B N 1
ATOM 3469 C CA . ASP B 1 186 ? 6.441 -30.844 -7.41 1 98 186 ASP B CA 1
ATOM 3470 C C . ASP B 1 186 ? 5.418 -30.031 -6.621 1 98 186 ASP B C 1
ATOM 3472 O O . ASP B 1 186 ? 4.477 -30.594 -6.055 1 98 186 ASP B O 1
ATOM 3476 N N . THR B 1 187 ? 5.621 -28.766 -6.621 1 98.62 187 THR B N 1
ATOM 3477 C CA . THR B 1 187 ? 4.785 -27.812 -5.883 1 98.62 187 THR B CA 1
ATOM 3478 C C . THR B 1 187 ? 4.176 -26.781 -6.828 1 98.62 187 THR B C 1
ATOM 3480 O O . THR B 1 187 ? 4.902 -26.062 -7.512 1 98.62 187 THR B O 1
ATOM 3483 N N . LEU B 1 188 ? 2.85 -26.734 -6.871 1 98.81 188 LEU B N 1
ATOM 3484 C CA . LEU B 1 188 ? 2.121 -25.812 -7.719 1 98.81 188 LEU B CA 1
ATOM 3485 C C . LEU B 1 188 ? 1.321 -24.812 -6.879 1 98.81 188 LEU B C 1
ATOM 3487 O O . LEU B 1 188 ? 0.507 -25.219 -6.043 1 98.81 188 LEU B O 1
ATOM 3491 N N . VAL B 1 189 ? 1.58 -23.516 -7.016 1 98.94 189 VAL B N 1
ATOM 3492 C CA . VAL B 1 189 ? 0.718 -22.469 -6.496 1 98.94 189 VAL B CA 1
ATOM 3493 C C . VAL B 1 189 ? -0.197 -21.953 -7.609 1 98.94 189 VAL B C 1
ATOM 3495 O O . VAL B 1 189 ? 0.272 -21.594 -8.695 1 98.94 189 VAL B O 1
ATOM 3498 N N . ILE B 1 190 ? -1.484 -21.938 -7.371 1 98.94 190 ILE B N 1
ATOM 3499 C CA . ILE B 1 190 ? -2.436 -21.578 -8.422 1 98.94 190 ILE B CA 1
ATOM 3500 C C . ILE B 1 190 ? -3.621 -20.828 -7.809 1 98.94 190 ILE B C 1
ATOM 3502 O O . ILE B 1 190 ? -4.066 -21.156 -6.703 1 98.94 190 ILE B O 1
ATOM 3506 N N . ASN B 1 191 ? -4.125 -19.797 -8.523 1 98.94 191 ASN B N 1
ATOM 3507 C CA . ASN B 1 191 ? -5.215 -19 -7.977 1 98.94 191 ASN B CA 1
ATOM 3508 C C . ASN B 1 191 ? -6.531 -19.766 -7.98 1 98.94 191 ASN B C 1
ATOM 3510 O O . ASN B 1 191 ? -6.777 -20.578 -8.875 1 98.94 191 ASN B O 1
ATOM 3514 N N . ALA B 1 192 ? -7.285 -19.531 -7.035 1 98.81 192 ALA B N 1
ATOM 3515 C CA . ALA B 1 192 ? -8.664 -20 -6.91 1 98.81 192 ALA B CA 1
ATOM 3516 C C . ALA B 1 192 ? -9.539 -18.938 -6.238 1 98.81 192 ALA B C 1
ATOM 3518 O O . ALA B 1 192 ? -9.898 -19.078 -5.066 1 98.81 192 ALA B O 1
ATOM 3519 N N . LEU B 1 193 ? -9.953 -18.016 -6.969 1 98.75 193 LEU B N 1
ATOM 3520 C CA . LEU B 1 193 ? -10.547 -16.75 -6.516 1 98.75 193 LEU B CA 1
ATOM 3521 C C . LEU B 1 193 ? -11.656 -17 -5.504 1 98.75 193 LEU B C 1
ATOM 3523 O O . LEU B 1 193 ? -11.672 -16.391 -4.43 1 98.75 193 LEU B O 1
ATOM 3527 N N . ARG B 1 194 ? -12.594 -17.812 -5.84 1 98.75 194 ARG B N 1
ATOM 3528 C CA . ARG B 1 194 ? -13.797 -18.109 -5.074 1 98.75 194 ARG B CA 1
ATOM 3529 C C . ARG B 1 194 ? -14.43 -19.406 -5.547 1 98.75 194 ARG B C 1
ATOM 3531 O O . ARG B 1 194 ? -13.875 -20.109 -6.402 1 98.75 194 ARG B O 1
ATOM 3538 N N . GLN B 1 195 ? -15.508 -19.766 -4.949 1 98.69 195 GLN B N 1
ATOM 3539 C CA . GLN B 1 195 ? -16.141 -21.047 -5.273 1 98.69 195 GLN B CA 1
ATOM 3540 C C . GLN B 1 195 ? -16.859 -20.969 -6.617 1 98.69 195 GLN B C 1
ATOM 3542 O O . GLN B 1 195 ? -16.75 -21.891 -7.438 1 98.69 195 GLN B O 1
ATOM 3547 N N . LYS B 1 196 ? -17.5 -19.828 -6.922 1 98.44 196 LYS B N 1
ATOM 3548 C CA . LYS B 1 196 ? -18.312 -19.672 -8.133 1 98.44 196 LYS B CA 1
ATOM 3549 C C . LYS B 1 196 ? -17.469 -19.094 -9.273 1 98.44 196 LYS B C 1
ATOM 3551 O O . LYS B 1 196 ? -16.453 -18.438 -9.031 1 98.44 196 LYS B O 1
ATOM 3556 N N . PRO B 1 197 ? -17.938 -19.344 -10.469 1 98.31 197 PRO B N 1
ATOM 3557 C CA . PRO B 1 197 ? -17.188 -18.828 -11.609 1 98.31 197 PRO B CA 1
ATOM 3558 C C . PRO B 1 197 ? -17.047 -17.312 -11.57 1 98.31 197 PRO B C 1
ATOM 3560 O O . PRO B 1 197 ? -17.875 -16.609 -10.977 1 98.31 197 PRO B O 1
ATOM 3563 N N . HIS B 1 198 ? -16.047 -16.875 -12.156 1 97.56 198 HIS B N 1
ATOM 3564 C CA . HIS B 1 198 ? -15.734 -15.461 -12.336 1 97.56 198 HIS B CA 1
ATOM 3565 C C . HIS B 1 198 ? -15.266 -15.18 -13.758 1 97.56 198 HIS B C 1
ATOM 3567 O O . HIS B 1 198 ? -14.703 -16.062 -14.422 1 97.56 198 HIS B O 1
ATOM 3573 N N . ILE B 1 199 ? -15.367 -14.031 -14.234 1 95.56 199 ILE B N 1
ATOM 3574 C CA . ILE B 1 199 ? -15.109 -13.672 -15.625 1 95.56 199 ILE B CA 1
ATOM 3575 C C . ILE B 1 199 ? -13.609 -13.656 -15.883 1 95.56 199 ILE B C 1
ATOM 3577 O O . ILE B 1 199 ? -13.148 -14.023 -16.969 1 95.56 199 ILE B O 1
ATOM 3581 N N . SER B 1 200 ? -12.828 -13.242 -14.844 1 97 200 SER B N 1
ATOM 3582 C CA . SER B 1 200 ? -11.43 -12.961 -15.133 1 97 200 SER B CA 1
ATOM 3583 C C . SER B 1 200 ? -10.508 -13.828 -14.281 1 97 200 SER B C 1
ATOM 3585 O O . SER B 1 200 ? -9.281 -13.766 -14.43 1 97 200 SER B O 1
ATOM 3587 N N . HIS B 1 201 ? -11.047 -14.641 -13.406 1 98.38 201 HIS B N 1
ATOM 3588 C CA . HIS B 1 201 ? -10.234 -15.484 -12.539 1 98.38 201 HIS B CA 1
ATOM 3589 C C . HIS B 1 201 ? -10.789 -16.906 -12.477 1 98.38 201 HIS B C 1
ATOM 3591 O O . HIS B 1 201 ? -12 -17.109 -12.609 1 98.38 201 HIS B O 1
ATOM 3597 N N . MET B 1 202 ? -9.969 -17.875 -12.164 1 98.69 202 MET B N 1
ATOM 3598 C CA . MET B 1 202 ? -10.398 -19.25 -11.969 1 98.69 202 MET B CA 1
ATOM 3599 C C . MET B 1 202 ? -11.141 -19.406 -10.641 1 98.69 202 MET B C 1
ATOM 3601 O O . MET B 1 202 ? -10.727 -18.844 -9.625 1 98.69 202 MET B O 1
ATOM 3605 N N . SER B 1 203 ? -12.227 -20.141 -10.727 1 98.81 203 SER B N 1
ATOM 3606 C CA . SER B 1 203 ? -12.922 -20.609 -9.531 1 98.81 203 SER B CA 1
ATOM 3607 C C . SER B 1 203 ? -12.234 -21.844 -8.945 1 98.81 203 SER B C 1
ATOM 3609 O O . SER B 1 203 ? -11.344 -22.422 -9.562 1 98.81 203 SER B O 1
ATOM 3611 N N . LEU B 1 204 ? -12.664 -22.219 -7.746 1 98.88 204 LEU B N 1
ATOM 3612 C CA . LEU B 1 204 ? -12.094 -23.391 -7.098 1 98.88 204 LEU B CA 1
ATOM 3613 C C . LEU B 1 204 ? -12.234 -24.625 -7.984 1 98.88 204 LEU B C 1
ATOM 3615 O O . LEU B 1 204 ? -11.25 -25.328 -8.242 1 98.88 204 LEU B O 1
ATOM 3619 N N . PRO B 1 205 ? -13.391 -24.891 -8.555 1 98.81 205 PRO B N 1
ATOM 3620 C CA . PRO B 1 205 ? -13.5 -26.078 -9.406 1 98.81 205 PRO B CA 1
ATOM 3621 C C . PRO B 1 205 ? -12.578 -26.031 -10.617 1 98.81 205 PRO B C 1
ATOM 3623 O O . PRO B 1 205 ? -11.977 -27.031 -10.992 1 98.81 205 PRO B O 1
ATOM 3626 N N . GLU B 1 206 ? -12.438 -24.906 -11.195 1 98.88 206 GLU B N 1
ATOM 3627 C CA . GLU B 1 206 ? -11.57 -24.75 -12.352 1 98.88 206 GLU B CA 1
ATOM 3628 C C . GLU B 1 206 ? -10.109 -25 -11.984 1 98.88 206 GLU B C 1
ATOM 3630 O O . GLU B 1 206 ? -9.375 -25.641 -12.742 1 98.88 206 GLU B O 1
ATOM 3635 N N . SER B 1 207 ? -9.711 -24.484 -10.898 1 98.88 207 SER B N 1
ATOM 3636 C CA . SER B 1 207 ? -8.344 -24.688 -10.438 1 98.88 207 SER B CA 1
ATOM 3637 C C . SER B 1 207 ? -8.078 -26.156 -10.141 1 98.88 207 SER B C 1
ATOM 3639 O O . SER B 1 207 ? -7.012 -26.688 -10.453 1 98.88 207 SER B O 1
ATOM 3641 N N . LEU B 1 208 ? -9.047 -26.797 -9.531 1 98.88 208 LEU B N 1
ATOM 3642 C CA . LEU B 1 208 ? -8.906 -28.219 -9.211 1 98.88 208 LEU B CA 1
ATOM 3643 C C . LEU B 1 208 ? -8.734 -29.047 -10.477 1 98.88 208 LEU B C 1
ATOM 3645 O O . LEU B 1 208 ? -7.98 -30.016 -10.492 1 98.88 208 LEU B O 1
ATOM 3649 N N . GLU B 1 209 ? -9.406 -28.656 -11.531 1 98.69 209 GLU B N 1
ATOM 3650 C CA . GLU B 1 209 ? -9.25 -29.359 -12.805 1 98.69 209 GLU B CA 1
ATOM 3651 C C . GLU B 1 209 ? -7.816 -29.25 -13.32 1 98.69 209 GLU B C 1
ATOM 3653 O O . GLU B 1 209 ? -7.254 -30.25 -13.789 1 98.69 209 GLU B O 1
ATOM 3658 N N . ILE B 1 210 ? -7.262 -28.094 -13.234 1 98.81 210 ILE B N 1
ATOM 3659 C CA . ILE B 1 210 ? -5.887 -27.891 -13.68 1 98.81 210 ILE B CA 1
ATOM 3660 C C . ILE B 1 210 ? -4.934 -28.703 -12.812 1 98.81 210 ILE B C 1
ATOM 3662 O O . ILE B 1 210 ? -3.984 -29.312 -13.312 1 98.81 210 ILE B O 1
ATOM 3666 N N . ILE B 1 211 ? -5.184 -28.703 -11.508 1 98.88 211 ILE B N 1
ATOM 3667 C CA . ILE B 1 211 ? -4.328 -29.422 -10.57 1 98.88 211 ILE B CA 1
ATOM 3668 C C . ILE B 1 211 ? -4.324 -30.906 -10.898 1 98.88 211 ILE B C 1
ATOM 3670 O O . ILE B 1 211 ? -3.279 -31.562 -10.844 1 98.88 211 ILE B O 1
ATOM 3674 N N . VAL B 1 212 ? -5.48 -31.422 -11.234 1 98.56 212 VAL B N 1
ATOM 3675 C CA . VAL B 1 212 ? -5.582 -32.844 -11.617 1 98.56 212 VAL B CA 1
ATOM 3676 C C . VAL B 1 212 ? -4.746 -33.094 -12.867 1 98.56 212 VAL B C 1
ATOM 3678 O O . VAL B 1 212 ? -4.023 -34.094 -12.938 1 98.56 212 VAL B O 1
ATOM 3681 N N . ARG B 1 213 ? -4.785 -32.188 -13.836 1 98.38 213 ARG B N 1
ATOM 3682 C CA . ARG B 1 213 ? -4.059 -32.344 -15.094 1 98.38 213 ARG B CA 1
ATOM 3683 C C . ARG B 1 213 ? -2.553 -32.281 -14.867 1 98.38 213 ARG B C 1
ATOM 3685 O O . ARG B 1 213 ? -1.795 -33.031 -15.492 1 98.38 213 ARG B O 1
ATOM 3692 N N . VAL B 1 214 ? -2.133 -31.406 -14.008 1 98.56 214 VAL B N 1
ATOM 3693 C CA . VAL B 1 214 ? -0.713 -31.188 -13.758 1 98.56 214 VAL B CA 1
ATOM 3694 C C . VAL B 1 214 ? -0.176 -32.281 -12.828 1 98.56 214 VAL B C 1
ATOM 3696 O O . VAL B 1 214 ? 0.984 -32.688 -12.945 1 98.56 214 VAL B O 1
ATOM 3699 N N . ASN B 1 215 ? -0.981 -32.719 -11.914 1 98.19 215 ASN B N 1
ATOM 3700 C CA . ASN B 1 215 ? -0.7 -33.812 -10.961 1 98.19 215 ASN B CA 1
ATOM 3701 C C . ASN B 1 215 ? 0.561 -33.5 -10.148 1 98.19 215 ASN B C 1
ATOM 3703 O O . ASN B 1 215 ? 1.48 -34.312 -10.109 1 98.19 215 ASN B O 1
ATOM 3707 N N . PRO B 1 216 ? 0.646 -32.344 -9.5 1 98.44 216 PRO B N 1
ATOM 3708 C CA . PRO B 1 216 ? 1.775 -32.062 -8.617 1 98.44 216 PRO B CA 1
ATOM 3709 C C . PRO B 1 216 ? 1.72 -32.875 -7.316 1 98.44 216 PRO B C 1
ATOM 3711 O O . PRO B 1 216 ? 0.664 -33.406 -6.957 1 98.44 216 PRO B O 1
ATOM 3714 N N . ARG B 1 217 ? 2.863 -33.031 -6.648 1 98 217 ARG B N 1
ATOM 3715 C CA . ARG B 1 217 ? 2.842 -33.625 -5.316 1 98 217 ARG B CA 1
ATOM 3716 C C . ARG B 1 217 ? 1.951 -32.812 -4.371 1 98 217 ARG B C 1
ATOM 3718 O O . ARG B 1 217 ? 1.168 -33.406 -3.613 1 98 217 ARG B O 1
ATOM 3725 N N . ALA B 1 218 ? 2.098 -31.484 -4.398 1 98.38 218 ALA B N 1
ATOM 3726 C CA . ALA B 1 218 ? 1.286 -30.594 -3.57 1 98.38 218 ALA B CA 1
ATOM 3727 C C . ALA B 1 218 ? 0.878 -29.344 -4.34 1 98.38 218 ALA B C 1
ATOM 3729 O O . ALA B 1 218 ? 1.674 -28.781 -5.102 1 98.38 218 ALA B O 1
ATOM 3730 N N . ALA B 1 219 ? -0.34 -28.922 -4.152 1 98.88 219 ALA B N 1
ATOM 3731 C CA . ALA B 1 219 ? -0.833 -27.656 -4.711 1 98.88 219 ALA B CA 1
ATOM 3732 C C . ALA B 1 219 ? -1.297 -26.719 -3.605 1 98.88 219 ALA B C 1
ATOM 3734 O O . ALA B 1 219 ? -1.848 -27.156 -2.594 1 98.88 219 ALA B O 1
ATOM 3735 N N . TYR B 1 220 ? -1.042 -25.469 -3.75 1 98.94 220 TYR B N 1
ATOM 3736 C CA . TYR B 1 220 ? -1.469 -24.438 -2.818 1 98.94 220 TYR B CA 1
ATOM 3737 C C . TYR B 1 220 ? -2.314 -23.375 -3.527 1 98.94 220 TYR B C 1
ATOM 3739 O O . TYR B 1 220 ? -1.88 -22.797 -4.52 1 98.94 220 TYR B O 1
ATOM 3747 N N . LEU B 1 221 ? -3.494 -23.141 -3.006 1 98.94 221 LEU B N 1
ATOM 3748 C CA . LEU B 1 221 ? -4.422 -22.172 -3.58 1 98.94 221 LEU B CA 1
ATOM 3749 C C . LEU B 1 221 ? -4.133 -20.781 -3.055 1 98.94 221 LEU B C 1
ATOM 3751 O O . LEU B 1 221 ? -3.971 -20.578 -1.849 1 98.94 221 LEU B O 1
ATOM 3755 N N . THR B 1 222 ? -4.094 -19.766 -4.004 1 98.94 222 THR B N 1
ATOM 3756 C CA . THR B 1 222 ? -3.822 -18.375 -3.643 1 98.94 222 THR B CA 1
ATOM 3757 C C . THR B 1 222 ? -4.793 -17.438 -4.344 1 98.94 222 THR B C 1
ATOM 3759 O O . THR B 1 222 ? -5.707 -17.875 -5.043 1 98.94 222 THR B O 1
ATOM 3762 N N . HIS B 1 223 ? -4.578 -16.094 -4.102 1 98.94 223 HIS B N 1
ATOM 3763 C CA . HIS B 1 223 ? -5.414 -15.055 -4.699 1 98.94 223 HIS B CA 1
ATOM 3764 C C . HIS B 1 223 ? -6.891 -15.289 -4.398 1 98.94 223 HIS B C 1
ATOM 3766 O O . HIS B 1 223 ? -7.715 -15.344 -5.316 1 98.94 223 HIS B O 1
ATOM 3772 N N . LEU B 1 224 ? -7.18 -15.547 -3.145 1 98.94 224 LEU B N 1
ATOM 3773 C CA . LEU B 1 224 ? -8.5 -15.93 -2.658 1 98.94 224 LEU B CA 1
ATOM 3774 C C . LEU B 1 224 ? -9.305 -14.703 -2.24 1 98.94 224 LEU B C 1
ATOM 3776 O O . LEU B 1 224 ? -8.781 -13.812 -1.563 1 98.94 224 LEU B O 1
ATOM 3780 N N . SER B 1 225 ? -10.539 -14.633 -2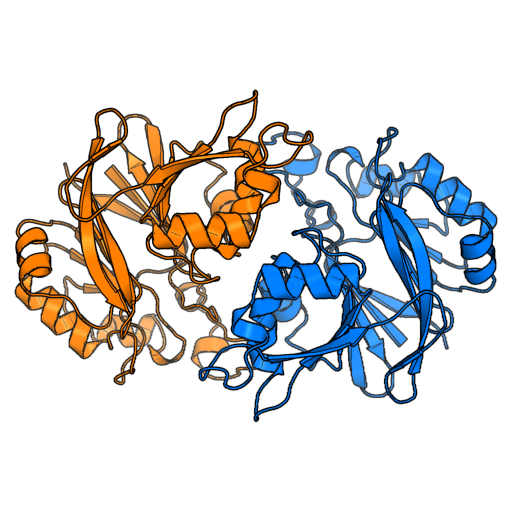.633 1 98.69 225 SER B N 1
ATOM 3781 C CA . SER B 1 225 ? -11.453 -13.609 -2.143 1 98.69 225 SER B CA 1
ATOM 3782 C C . SER B 1 225 ? -12.242 -14.109 -0.932 1 98.69 225 SER B C 1
ATOM 3784 O O . SER B 1 225 ? -12.109 -15.266 -0.536 1 98.69 225 SER B O 1
ATOM 3786 N N . HIS B 1 226 ? -13.031 -13.18 -0.343 1 98.56 226 HIS B N 1
ATOM 3787 C CA . HIS B 1 226 ? -13.898 -13.594 0.757 1 98.56 226 HIS B CA 1
ATOM 3788 C C . HIS B 1 226 ? -14.953 -14.586 0.282 1 98.56 226 HIS B C 1
ATOM 3790 O O . HIS B 1 226 ? -15.5 -15.352 1.082 1 98.56 226 HIS B O 1
ATOM 3796 N N . GLY B 1 227 ? -15.172 -14.695 -1.059 1 98.56 227 GLY B N 1
ATOM 3797 C CA . GLY B 1 227 ? -16.125 -15.633 -1.631 1 98.56 227 GLY B CA 1
ATOM 3798 C C . GLY B 1 227 ? -15.625 -17.062 -1.635 1 98.56 227 GLY B C 1
ATOM 3799 O O . GLY B 1 227 ? -16.375 -18 -1.926 1 98.56 227 GLY B O 1
ATOM 3800 N N . PHE B 1 228 ? -14.367 -17.266 -1.361 1 98.75 228 PHE B N 1
ATOM 3801 C CA . PHE B 1 228 ? -13.789 -18.594 -1.27 1 98.75 228 PHE B CA 1
ATOM 3802 C C . PHE B 1 228 ? -14.344 -19.344 -0.063 1 98.75 228 PHE B C 1
ATOM 3804 O O . PHE B 1 228 ? -14.555 -20.562 -0.118 1 98.75 228 PHE B O 1
ATOM 3811 N N . GLY B 1 229 ? -14.625 -18.578 0.997 1 98.69 229 GLY B N 1
ATOM 3812 C CA . GLY B 1 229 ? -15.133 -19.172 2.225 1 98.69 229 GLY B CA 1
ATOM 3813 C C . GLY B 1 229 ? -14.094 -19.25 3.328 1 98.69 229 GLY B C 1
ATOM 3814 O O . GLY B 1 229 ? -12.938 -18.891 3.121 1 98.69 229 GLY B O 1
ATOM 3815 N N . LEU B 1 230 ? -14.516 -19.672 4.441 1 98.75 230 LEU B N 1
ATOM 3816 C CA . LEU B 1 230 ? -13.648 -19.781 5.609 1 98.75 230 LEU B CA 1
ATOM 3817 C C . LEU B 1 230 ? -12.562 -20.828 5.398 1 98.75 230 LEU B C 1
ATOM 3819 O O . LEU B 1 230 ? -12.852 -21.938 4.926 1 98.75 230 LEU B O 1
ATOM 3823 N N . GLN B 1 231 ? -11.32 -20.484 5.77 1 98.19 231 GLN B N 1
ATOM 3824 C CA . GLN B 1 231 ? -10.164 -21.359 5.629 1 98.19 231 GLN B CA 1
ATOM 3825 C C . GLN B 1 231 ? -10.453 -22.734 6.207 1 98.19 231 GLN B C 1
ATOM 3827 O O . GLN B 1 231 ? -10.242 -23.75 5.539 1 98.19 231 GLN B O 1
ATOM 3832 N N . SER B 1 232 ? -10.922 -22.828 7.414 1 97.56 232 SER B N 1
ATOM 3833 C CA . SER B 1 232 ? -11.117 -24.094 8.117 1 97.56 232 SER B CA 1
ATOM 3834 C C . SER B 1 232 ? -12.195 -24.938 7.445 1 97.56 232 SER B C 1
ATOM 3836 O O . SER B 1 232 ? -12.047 -26.156 7.34 1 97.56 232 SER B O 1
ATOM 3838 N N . VAL B 1 233 ? -13.219 -24.312 6.98 1 98.38 233 VAL B N 1
ATOM 3839 C CA . VAL B 1 233 ? -14.336 -25.016 6.355 1 98.38 233 VAL B CA 1
ATOM 3840 C C . VAL B 1 233 ? -13.914 -25.547 4.988 1 98.38 233 VAL B C 1
ATOM 3842 O O . VAL B 1 233 ? -14.141 -26.703 4.672 1 98.38 233 VAL B O 1
ATOM 3845 N N . MET B 1 234 ? -13.281 -24.734 4.266 1 98.62 234 MET B N 1
ATOM 3846 C CA . MET B 1 234 ? -12.953 -25.094 2.887 1 98.62 234 MET B CA 1
ATOM 3847 C C . MET B 1 234 ? -11.82 -26.094 2.84 1 98.62 234 MET B C 1
ATOM 3849 O O . MET B 1 234 ? -11.781 -26.969 1.959 1 98.62 234 MET B O 1
ATOM 3853 N N . ALA B 1 235 ? -10.859 -25.969 3.752 1 98.12 235 ALA B N 1
ATOM 3854 C CA . ALA B 1 235 ? -9.734 -26.891 3.791 1 98.12 235 ALA B CA 1
ATOM 3855 C C . ALA B 1 235 ? -10.211 -28.344 3.918 1 98.12 235 ALA B C 1
ATOM 3857 O O . ALA B 1 235 ? -9.609 -29.25 3.342 1 98.12 235 ALA B O 1
ATOM 3858 N N . ALA B 1 236 ? -11.25 -28.531 4.613 1 97.56 236 ALA B N 1
ATOM 3859 C CA . ALA B 1 236 ? -11.773 -29.875 4.883 1 97.56 236 ALA B CA 1
ATOM 3860 C C . ALA B 1 236 ? -12.383 -30.484 3.627 1 97.56 236 ALA B C 1
ATOM 3862 O O . ALA B 1 236 ? -12.594 -31.703 3.557 1 97.56 236 ALA B O 1
ATOM 3863 N N . LYS B 1 237 ? -12.594 -29.688 2.676 1 97.81 237 LYS B N 1
ATOM 3864 C CA . LYS B 1 237 ? -13.297 -30.156 1.483 1 97.81 237 LYS B CA 1
ATOM 3865 C C . LYS B 1 237 ? -12.328 -30.438 0.342 1 97.81 237 LYS B C 1
ATOM 3867 O O . LYS B 1 237 ? -12.727 -30.938 -0.708 1 97.81 237 LYS B O 1
ATOM 3872 N N . LEU B 1 238 ? -11.094 -30.141 0.511 1 98.69 238 LEU B N 1
ATOM 3873 C CA . LEU B 1 238 ? -10.125 -30.219 -0.578 1 98.69 238 LEU B CA 1
ATOM 3874 C C . LEU B 1 238 ? -9.477 -31.594 -0.623 1 98.69 238 LEU B C 1
ATOM 3876 O O . LEU B 1 238 ? -9.375 -32.281 0.4 1 98.69 238 LEU B O 1
ATOM 3880 N N . PRO B 1 239 ? -9.055 -32.031 -1.856 1 98.06 239 PRO B N 1
ATOM 3881 C CA . PRO B 1 239 ? -8.25 -33.25 -1.937 1 98.06 239 PRO B CA 1
ATOM 3882 C C . PRO B 1 239 ? -7.008 -33.219 -1.053 1 98.06 239 PRO B C 1
ATOM 3884 O O . PRO B 1 239 ? -6.523 -32.125 -0.72 1 98.06 239 PRO B O 1
ATOM 3887 N N . PRO B 1 240 ? -6.434 -34.344 -0.7 1 97.56 240 PRO B N 1
ATOM 3888 C CA . PRO B 1 240 ? -5.344 -34.406 0.277 1 97.56 240 PRO B CA 1
ATOM 3889 C C . PRO B 1 240 ? -4.105 -33.625 -0.172 1 97.56 240 PRO B C 1
ATOM 3891 O O . PRO B 1 240 ? -3.34 -33.156 0.664 1 97.56 240 PRO B O 1
ATOM 3894 N N . ASN B 1 241 ? -3.891 -33.5 -1.437 1 98.25 241 ASN B N 1
ATOM 3895 C CA . ASN B 1 241 ? -2.666 -32.875 -1.897 1 98.25 241 ASN B CA 1
ATOM 3896 C C . ASN B 1 241 ? -2.9 -31.391 -2.232 1 98.25 241 ASN B C 1
ATOM 3898 O O . ASN B 1 241 ? -2.033 -30.734 -2.812 1 98.25 241 ASN B O 1
ATOM 3902 N N . VAL B 1 242 ? -4.09 -30.875 -1.98 1 98.88 242 VAL B N 1
ATOM 3903 C CA . VAL B 1 242 ? -4.422 -29.484 -2.254 1 98.88 242 VAL B CA 1
ATOM 3904 C C . VAL B 1 242 ? -4.617 -28.734 -0.941 1 98.88 242 VAL B C 1
ATOM 3906 O O . VAL B 1 242 ? -5.371 -29.172 -0.071 1 98.88 242 VAL B O 1
ATOM 3909 N N . HIS B 1 243 ? -3.951 -27.656 -0.793 1 98.88 243 HIS B N 1
ATOM 3910 C CA . HIS B 1 243 ? -3.971 -26.859 0.425 1 98.88 243 HIS B CA 1
ATOM 3911 C C . HIS B 1 243 ? -4.367 -25.422 0.13 1 98.88 243 HIS B C 1
ATOM 3913 O O . HIS B 1 243 ? -4.254 -24.953 -1.009 1 98.88 243 HIS B O 1
ATOM 3919 N N . ILE B 1 244 ? -4.891 -24.75 1.139 1 98.94 244 ILE B N 1
ATOM 3920 C CA . ILE B 1 244 ? -5.168 -23.312 1.048 1 98.94 244 ILE B CA 1
ATOM 3921 C C . ILE B 1 244 ? -3.998 -22.531 1.625 1 98.94 244 ILE B C 1
ATOM 3923 O O . ILE B 1 244 ? -3.668 -22.656 2.805 1 98.94 244 ILE B O 1
ATOM 3927 N N . ALA B 1 245 ? -3.359 -21.734 0.763 1 98.94 245 ALA B N 1
ATOM 3928 C CA . ALA B 1 245 ? -2.299 -20.875 1.273 1 98.94 245 ALA B CA 1
ATOM 3929 C C . ALA B 1 245 ? -2.867 -19.781 2.174 1 98.94 245 ALA B C 1
ATOM 3931 O O . ALA B 1 245 ? -4.055 -19.469 2.1 1 98.94 245 ALA B O 1
ATOM 3932 N N . TYR B 1 246 ? -2.082 -19.312 3.055 1 98.88 246 TYR B N 1
ATOM 3933 C CA . TYR B 1 246 ? -2.412 -18.156 3.891 1 98.88 246 TYR B CA 1
ATOM 3934 C C . TYR B 1 246 ? -1.195 -17.266 4.098 1 98.88 246 TYR B C 1
ATOM 3936 O O . TYR B 1 246 ? -0.064 -17.672 3.82 1 98.88 246 TYR B O 1
ATOM 3944 N N . ASP B 1 247 ? -1.399 -16.031 4.469 1 98.88 247 ASP B N 1
ATOM 3945 C CA . ASP B 1 247 ? -0.313 -15.078 4.613 1 98.88 247 ASP B CA 1
ATOM 3946 C C . ASP B 1 247 ? 0.746 -15.586 5.59 1 98.88 247 ASP B C 1
ATOM 3948 O O . ASP B 1 247 ? 0.418 -16.047 6.684 1 98.88 247 ASP B O 1
ATOM 3952 N N . SER B 1 248 ? 2.018 -15.586 5.172 1 98 248 SER B N 1
ATOM 3953 C CA . SER B 1 248 ? 3.207 -15.898 5.953 1 98 248 SER B CA 1
ATOM 3954 C C . SER B 1 248 ? 3.441 -17.406 6.02 1 98 248 SER B C 1
ATOM 3956 O O . SER B 1 248 ? 4.34 -17.875 6.727 1 98 248 SER B O 1
ATOM 3958 N N . LEU B 1 249 ? 2.588 -18.172 5.297 1 98.75 249 LEU B N 1
ATOM 3959 C CA . LEU B 1 249 ? 2.869 -19.594 5.176 1 98.75 249 LEU B CA 1
ATOM 3960 C C . LEU B 1 249 ? 4.238 -19.828 4.547 1 98.75 249 LEU B C 1
ATOM 3962 O O . LEU B 1 249 ? 4.602 -19.156 3.578 1 98.75 249 LEU B O 1
ATOM 3966 N N . ILE B 1 250 ? 5.035 -20.719 5.133 1 98.56 250 ILE B N 1
ATOM 3967 C CA . ILE B 1 250 ? 6.34 -21.109 4.609 1 98.56 250 ILE B CA 1
ATOM 3968 C C . ILE B 1 250 ? 6.336 -22.594 4.254 1 98.56 250 ILE B C 1
ATOM 3970 O O . ILE B 1 250 ? 5.895 -23.422 5.051 1 98.56 250 ILE B O 1
ATOM 3974 N N . ILE B 1 251 ? 6.777 -22.875 3.053 1 97.81 251 ILE B N 1
ATOM 3975 C CA . ILE B 1 251 ? 6.867 -24.281 2.641 1 97.81 251 ILE B CA 1
ATOM 3976 C C . ILE B 1 251 ? 8.25 -24.562 2.049 1 97.81 251 ILE B C 1
ATOM 3978 O O . ILE B 1 251 ? 8.836 -23.688 1.394 1 97.81 251 ILE B O 1
ATOM 3982 N N . ASP B 1 252 ? 8.719 -25.766 2.281 1 96.56 252 ASP B N 1
ATOM 3983 C CA . ASP B 1 252 ? 9.961 -26.219 1.674 1 96.56 252 ASP B CA 1
ATOM 3984 C C . ASP B 1 252 ? 9.695 -26.922 0.344 1 96.56 252 ASP B C 1
ATOM 3986 O O . ASP B 1 252 ? 8.805 -27.766 0.25 1 96.56 252 ASP B O 1
ATOM 3990 N N . ILE B 1 253 ? 10.414 -26.484 -0.624 1 94.62 253 ILE B N 1
ATOM 3991 C CA . ILE B 1 253 ? 10.312 -27.109 -1.942 1 94.62 253 ILE B CA 1
ATOM 3992 C C . ILE B 1 253 ? 11.555 -27.953 -2.217 1 94.62 253 ILE B C 1
ATOM 3994 O O . ILE B 1 253 ? 12.68 -27.438 -2.174 1 94.62 253 ILE B O 1
ATOM 3998 N N . PRO B 1 254 ? 11.352 -29.219 -2.42 1 85.38 254 PRO B N 1
ATOM 3999 C CA . PRO B 1 254 ? 12.492 -30.109 -2.66 1 85.38 254 PRO B CA 1
ATOM 4000 C C . PRO B 1 254 ? 13.258 -29.75 -3.934 1 85.38 254 PRO B C 1
ATOM 4002 O O . PRO B 1 254 ? 12.688 -29.172 -4.859 1 85.38 254 PRO B O 1
ATOM 4005 N N . ASP B 1 255 ? 14.602 -30.016 -3.994 1 75.69 255 ASP B N 1
ATOM 4006 C CA . ASP B 1 255 ? 15.469 -29.797 -5.145 1 75.69 255 ASP B CA 1
ATOM 4007 C C . ASP B 1 255 ? 15.055 -30.672 -6.324 1 75.69 255 ASP B C 1
ATOM 4009 O O . ASP B 1 255 ? 14.586 -31.797 -6.133 1 75.69 255 ASP B O 1
#

Nearest PDB structures (foldseek):
  6b9v-assembly1_B  TM=9.553E-01  e=1.672E-29  Candidatus Koribacter versatilis Ellin345
  6b9v-assembly1_A  TM=9.441E-01  e=2.533E-29  Candidatus Koribacter versatilis Ellin345
  3qh8-assembly1_A  TM=9.096E-01  e=6.240E-28  Brucella abortus 2308
  9ey0-assembly1_E  TM=7.021E-01  e=7.601E-11  Homo sapiens
  9ey1-assembly1_E  TM=7.210E-01  e=1.376E-10  Homo sapiens

pLDDT: mean 96.15, std 6.21, range [63.44, 98.94]

InterPro domains:
  IPR001279 Metallo-beta-lactamase [PF12706] (46-223)
  IPR001279 Metallo-beta-lactamase [SM00849] (34-223)
  IPR036866 Ribonuclease Z/Hydroxyacylglutathione hydrolase-like [G3DSA:3.60.15.10] (1-254)
  IPR036866 Ribonuclease Z/Hydroxyacylglutathione hydrolase-like [SSF56281] (1-254)

Radius of gyration: 23.29 Å; Cα contacts (8 Å, |Δi|>4): 1230; chains: 2; bounding box: 48×69×51 Å

Sequence (510 aa):
MRLRFLGTGTSSGVPQLMCKCEVCTSTDTHDKRSRSSALIQLNDGRNLLIDCGPDFYTQILHAGCPQLHCALLTHSHYDHVGGIDDLRPYCANHRSFPLYCKSDVARDLRERVPYCFRQHPYPGVPSFDIHEIDSRPFMVDDIEVIPLPVMHLNLPILGFRIGKFAYITDAKTIPDTTVDLLQGVDTLVINALRQKPHISHMSLPESLEIIVRVNPRAAYLTHLSHGFGLQSVMAAKLPPNVHIAYDSLIIDIPDMRLRFLGTGTSSGVPQLMCKCEVCTSTDTHDKRSRSSALIQLNDGRNLLIDCGPDFYTQILHAGCPQLHCALLTHSHYDHVGGIDDLRPYCANHRSFPLYCKSDVARDLRERVPYCFRQHPYPGVPSFDIHEIDSRPFMVDDIEVIPLPVMHLNLPILGFRIGKFAYITDAKTIPDTTVDLLQGVDTLVINALRQKPHISHMSLPESLEIIVRVNPRAAYLTHLSHGFGLQSVMAAKLPPNVHIAYDSLIIDIPD

Foldseek 3Di:
DKKWWLFFAALQWAPRPPDDDCLNVPPPQQSGTAQTKMWDQDPVGEIEIEFFACCNVVSCVVVVNRQHQAYEYFAQDRRRHVHVFVCLVNCPPVRAGEYEAAPVNVVSCCVVCVLQDDPDHDPRTHHHDYDHDDQCWDDPPPWIKGWQWAFQQPDITTWIDTVLETAEENHPGHDPVSLVVNANRQEYEYEAAAQDDDRGHHHPVRVVVSCVSNVHQAYEYGNYYCRNDDQVVNQVVDDPRYHYDGRGDMDDDDD/DKKWWLFFAALQWAPRPPDDDCLNVPPPQQSGTAQTKMWDQDPVGEIEIEFFACCNVVSCVVVVNRQHQAYEYFAQDRRRHVHVFVCLVNCPPVRAGEYEAAPVNVVSCCVVCVLQDDPDHDPRTHHHDYDHDDQCWDDPPPWIKGWQWAFQQPDITTWIDTVLETAEENHPGHDPVSLVVNANRQEYEYEAAAQDDDRGHHHPVRVVVSCVSNVHQAYEYGNYYCRNDDQVVNQVVDDPRYHYDGRGDMDDDDD

Solvent-accessible surface area (backbone atoms only — not comparable to full-atom values): 25480 Å² total; per-residue (Å²): 66,34,40,33,29,47,11,21,6,29,80,65,24,21,46,38,77,84,51,79,48,72,35,40,62,47,85,54,69,62,44,41,17,46,34,34,26,34,37,40,35,43,84,87,67,50,22,39,32,33,33,32,11,42,50,36,65,64,38,38,54,73,67,63,42,66,71,72,65,35,34,44,42,41,50,68,53,56,37,27,40,45,23,54,70,70,48,25,71,70,15,59,89,87,34,55,35,41,33,36,26,39,60,68,35,51,52,50,46,48,51,45,44,43,69,34,68,45,92,79,58,58,92,84,56,32,34,61,38,79,41,73,44,65,71,60,66,45,66,62,85,90,43,62,37,35,41,32,57,28,19,38,47,90,42,83,33,39,25,43,27,48,84,35,34,34,43,37,64,59,34,41,42,74,45,69,70,37,50,60,71,42,54,78,27,40,36,38,35,37,26,25,29,15,58,58,82,52,84,40,31,19,11,38,66,57,36,51,52,51,47,61,74,39,57,40,70,32,35,33,35,26,32,28,36,59,67,44,51,46,50,76,65,47,53,73,70,45,60,94,45,46,42,74,54,30,47,67,40,72,46,80,43,75,130,66,36,40,32,28,49,12,21,6,28,79,63,23,21,45,39,77,82,49,80,48,73,37,40,61,46,85,52,68,63,44,40,18,47,35,35,26,36,38,40,35,40,83,87,66,49,22,38,32,34,34,31,12,42,49,37,66,63,36,39,55,73,66,63,44,66,70,72,65,36,34,42,42,42,50,66,54,57,38,27,42,44,23,54,71,70,48,25,69,70,16,58,91,87,34,56,35,41,34,37,27,38,61,68,36,51,52,51,46,50,52,44,44,44,69,34,69,45,91,79,57,60,90,85,55,32,33,63,40,76,42,73,46,67,70,60,68,44,65,61,85,91,41,62,37,35,40,33,58,29,21,38,48,91,42,80,33,37,24,43,28,49,84,37,34,34,43,37,64,58,34,42,42,73,46,70,71,35,49,60,71,40,54,77,28,40,38,38,34,37,27,25,29,15,58,59,84,52,85,40,32,19,12,38,64,57,34,52,53,51,46,62,73,40,56,41,71,32,35,33,34,25,32,28,37,59,68,46,50,46,50,74,65,47,53,72,71,45,60,93,45,45,44,72,55,30,48,68,40,71,47,81,43,76,130

Secondary structure (DSSP, 8-state):
-EEEEEE-B-TT-BSPTT--STTTT---GGG-BPBPEEEEE-TTS-EEEE---TTHHHHHHHTT-----EEE-----HHHHTTGGGGGGGGTTTPPEEEEE-HHHHHHHHHH-GGGG-SSPPTT---EEEEE--SS-EEETTEEEEEEEEEETTEEEEEEEETTEEEE-S-SB--HHHHHHHTT-SEEEEE---SS--SSS--HHHHHHHHHHH--SEEEEESB-GGG--HHHHHTTS-TTEEE--TT-EEE---/-EEEEEE-B-TT-BSPTT--STTTT---GGG-BPBPEEEEE-TTS-EEEE---TTHHHHHHHTT-----EEE-----HHHHTTGGGGGGGGTTTPPEEEEE-HHHHHHHHHH-GGGG-SSPPTT---EEEEE--SS-EEETTEEEEEEEEEETTEEEEEEEETTEEEE-S-SB--HHHHHHHTT-SEEEEE---SS--SSS--HHHHHHHHHHH--SEEEEESB-GGG--HHHHHTTS-TTEEE--TT-EEE---

Organism: NCBI:txid2530390